Protein AF-0000000075759995 (afdb_homodimer)

InterPro domains:
  IPR000847 LysR, HTH, N-terminal domain [PF00126] (5-64)
  IPR000847 LysR, HTH, N-terminal domain [PR00039] (20-31)
  IPR000847 LysR, HTH, N-terminal domain [PR00039] (31-41)
  IPR000847 LysR, HTH, N-terminal domain [PR00039] (41-52)
  IPR000847 LysR, HTH, N-terminal domain [PS50931] (3-60)
  IPR005119 LysR, substrate-binding [PF03466] (89-301)
  IPR036388 Winged helix-like DNA-binding domain superfamily [G3DSA:1.10.10.10] (1-84)
  IPR036390 Winged helix DNA-binding domain superfamily [SSF46785] (3-112)
  IPR050950 HTH-type LysR transcriptional regulators [PTHR30419] (1-302)

Organism: Stutzerimonas stutzeri (strain A1501) (NCBI:txid379731)

Nearest PDB structures (foldseek):
  6g1d-assembly1_C  TM=5.517E-01  e=2.943E-21  Corynebacterium glutamicum
  6g4r-assembly1_B  TM=5.467E-01  e=1.042E-20  Corynebacterium glutamicum
  4x6g-assembly1_C  TM=5.565E-01  e=6.838E-21  Pseudomonas aeruginosa PAO1
  7d98-assembly1_Q  TM=5.438E-01  e=1.849E-18  Cupriavidus necator
  7dwn-assembly1_D  TM=5.499E-01  e=4.297E-18  Aliivibrio fischeri ES114

Secondary structure (DSSP, 8-state):
----HHHHHHHHHHHHHSSHHHHHHHTT--HHHHHHHHHHHHHHHTS--EE-SSSS-EE-HHHHHHHHHHHHHHHHHHHHHHHHHHHT-GGG-EEEEEE-TTHHHHHHHHHHHHHHHH-TTSEEEEEE--GGGHHHHHHTTS-SEEEEE-TTTTT-TTEEEEEPPPEEEEEEEETT-GGGS-SS--GGGGGGS-EEE----HHHHHHHHHTS-HHHHHHHHHH--EEEEES-HHHHHHHHTTSS-EEEEEGGGGHHHHHHTSEEE-TT-----EE-EEEEEETTPPPPHHHHHHHHHHHHHHHHHHHHHHHHHT-/----HHHHHHHHHHHHHSSHHHHHHHTT--HHHHHHHHHHHHHHHTS--EE-SSSS-EE-HHHHHHHHHHHHHHHHHHHHHHHHHHHT-GGG-EEEEEE-TTHHHHHHHHHHHHHHHH-TTSEEEEEE--GGGHHHHHHTTS-SEEEEE-TTTTT-TTEEEEEPPPEEEEEEEETT-GGGS-SS--GGGGGGS-EEE----HHHHHHHHHTS-HHHHHHHHHH--EEEEES-HHHHHHHHTTSS-EEEEEGGGGHHHHHHTSEEE-TT-----EE-EEEEEETTPPPPHHHHHHHHHHHHHHHHHHHHHHHHHT-

Sequence (630 aa):
MNIEFRHLRHALALVEHGNFARAAEALHLSQPALTRSLQALEAQVGEQLFDRSHREVTPTTMGELLLQHARQLLLHAQDLQRDLQLARGLEQGELRVGVGPFAGAALVAPVLAILNRAHPGVHLEVVLAPWQELPARLQRREIDLLVADLHEIEDDPSYTIQALGEHHTLPMCRAGHPLLEHPEPSLEMLLKYPLAGPNLPEDIREQLLKRLPRALQNTWREQWKLAITCDSSAIIKQLLQGCEALAILPWFMVEDELRRGDLQALRSLDPGLRGRFGIAHLRGRRLSLAAQCFIEVLLAHDTTVRQRQDAWLARMNIEFRHLRHALALVEHGNFARAAEALHLSQPALTRSLQALEAQVGEQLFDRSHREVTPTTMGELLLQHARQLLLHAQDLQRDLQLARGLEQGELRVGVGPFAGAALVAPVLAILNRAHPGVHLEVVLAPWQELPARLQRREIDLLVADLHEIEDDPSYTIQALGEHHTLPMCRAGHPLLEHPEPSLEMLLKYPLAGPNLPEDIREQLLKRLPRALQNTWREQWKLAITCDSSAIIKQLLQGCEALAILPWFMVEDELRRGDLQALRSLDPGLRGRFGIAHLRGRRLSLAAQCFIEVLLAHDTTVRQRQDAWLAR

Radius of gyration: 26.42 Å; Cα contacts (8 Å, |Δi|>4): 1065; chains: 2; bounding box: 61×75×58 Å

pLDDT: mean 83.6, std 10.65, range [37.03, 96.88]

Structure (mmCIF, N/CA/C/O backbone):
data_AF-0000000075759995-model_v1
#
loop_
_entity.id
_entity.type
_entity.pdbx_description
1 polymer 'Probable transcriptional regulator'
#
loop_
_atom_site.group_PDB
_atom_site.id
_atom_site.type_symbol
_atom_site.label_atom_id
_atom_site.label_alt_id
_atom_site.label_comp_id
_atom_site.label_asym_id
_atom_site.label_entity_id
_atom_site.label_seq_id
_atom_site.pdbx_PDB_ins_code
_atom_site.Cartn_x
_atom_site.Cartn_y
_atom_site.Cartn_z
_atom_site.occupancy
_atom_site.B_iso_or_equiv
_atom_site.auth_seq_id
_atom_site.auth_comp_id
_atom_site.auth_asym_id
_atom_site.auth_atom_id
_atom_site.pdbx_PDB_model_num
ATOM 1 N N . MET A 1 1 ? 18.594 41.969 5.219 1 37.5 1 MET A N 1
ATOM 2 C CA . MET A 1 1 ? 17.828 40.875 5.824 1 37.5 1 MET A CA 1
ATOM 3 C C . MET A 1 1 ? 18.609 39.562 5.742 1 37.5 1 MET A C 1
ATOM 5 O O . MET A 1 1 ? 18.953 39.125 4.652 1 37.5 1 MET A O 1
ATOM 9 N N . ASN A 1 2 ? 19.5 39.219 6.719 1 52.41 2 ASN A N 1
ATOM 10 C CA . ASN A 1 2 ? 20.359 38.031 6.699 1 52.41 2 ASN A CA 1
ATOM 11 C C . ASN A 1 2 ? 19.672 36.812 7.293 1 52.41 2 ASN A C 1
ATOM 13 O O . ASN A 1 2 ? 19.938 36.438 8.438 1 52.41 2 ASN A O 1
ATOM 17 N N . ILE A 1 3 ? 18.688 36.438 6.625 1 57.03 3 ILE A N 1
ATOM 18 C CA . ILE A 1 3 ? 17.953 35.281 7.09 1 57.03 3 ILE A CA 1
ATOM 19 C C . ILE A 1 3 ? 18.797 34.031 6.855 1 57.03 3 ILE A C 1
ATOM 21 O O . ILE A 1 3 ? 19.266 33.781 5.742 1 57.03 3 ILE A O 1
ATOM 25 N N . GLU A 1 4 ? 19.141 33.406 7.969 1 66.44 4 GLU A N 1
ATOM 26 C CA . GLU A 1 4 ? 19.891 32.156 7.887 1 66.44 4 GLU A CA 1
ATOM 27 C C . GLU A 1 4 ? 18.953 30.953 7.785 1 66.44 4 GLU A C 1
ATOM 29 O O . GLU A 1 4 ? 17.828 30.984 8.281 1 66.44 4 GLU A O 1
ATOM 34 N N . PHE A 1 5 ? 19.453 29.922 7.105 1 73.06 5 PHE A N 1
ATOM 35 C CA . PHE A 1 5 ? 18.672 28.703 6.941 1 73.06 5 PHE A CA 1
ATOM 36 C C . PHE A 1 5 ? 18.219 28.172 8.289 1 73.06 5 PHE A C 1
ATOM 38 O O . PHE A 1 5 ? 17.109 27.625 8.406 1 73.06 5 PHE A O 1
ATOM 45 N N . ARG A 1 6 ? 19.031 28.375 9.289 1 76.31 6 ARG A N 1
ATOM 46 C CA . ARG A 1 6 ? 18.703 27.875 10.617 1 76.31 6 ARG A CA 1
ATOM 47 C C . ARG A 1 6 ? 17.438 28.547 11.148 1 76.31 6 ARG A C 1
ATOM 49 O O . ARG A 1 6 ? 16.625 27.891 11.812 1 76.31 6 ARG A O 1
ATOM 56 N N . HIS A 1 7 ? 17.281 29.812 10.852 1 77.81 7 HIS A N 1
ATOM 57 C CA . HIS A 1 7 ? 16.094 30.516 11.297 1 77.81 7 HIS A CA 1
ATOM 58 C C . HIS A 1 7 ? 14.836 29.953 10.648 1 77.81 7 HIS A C 1
ATOM 60 O O . HIS A 1 7 ? 13.797 29.812 11.305 1 77.81 7 HIS A O 1
ATOM 66 N N . LEU A 1 8 ? 14.992 29.641 9.406 1 77.56 8 LEU A N 1
ATOM 67 C CA . LEU A 1 8 ? 13.867 29.094 8.664 1 77.56 8 LEU A CA 1
ATOM 68 C C . LEU A 1 8 ? 13.5 27.703 9.188 1 77.56 8 LEU A C 1
ATOM 70 O O . LEU A 1 8 ? 12.32 27.391 9.336 1 77.56 8 LEU A O 1
ATOM 74 N N . ARG A 1 9 ? 14.477 26.938 9.484 1 81.12 9 ARG A N 1
ATOM 75 C CA . ARG A 1 9 ? 14.25 25.625 10.078 1 81.12 9 ARG A CA 1
ATOM 76 C C . ARG A 1 9 ? 13.555 25.75 11.43 1 81.12 9 ARG A C 1
ATOM 78 O O . ARG A 1 9 ? 12.664 24.953 11.75 1 81.12 9 ARG A O 1
ATOM 85 N N . HIS A 1 10 ? 13.992 26.719 12.195 1 85.06 10 HIS A N 1
ATOM 86 C CA . HIS A 1 10 ? 13.414 26.969 13.516 1 85.06 10 HIS A CA 1
ATOM 87 C C . HIS A 1 10 ? 11.945 27.359 13.398 1 85.06 10 HIS A C 1
ATOM 89 O O . HIS A 1 10 ? 11.102 26.875 14.164 1 85.06 10 HIS A O 1
ATOM 95 N N . ALA A 1 11 ? 11.664 28.203 12.461 1 85.06 11 ALA A N 1
ATOM 96 C CA . ALA A 1 11 ? 10.297 28.656 12.234 1 85.06 11 ALA A CA 1
ATOM 97 C C . ALA A 1 11 ? 9.391 27.5 11.852 1 85.06 11 ALA A C 1
ATOM 99 O O . ALA A 1 11 ? 8.273 27.375 12.375 1 85.06 11 ALA A O 1
ATOM 100 N N . LEU A 1 12 ? 9.883 26.688 10.969 1 83.5 12 LEU A N 1
ATOM 101 C CA . LEU A 1 12 ? 9.094 25.547 10.523 1 83.5 12 LEU A CA 1
ATOM 102 C C . LEU A 1 12 ? 8.852 24.562 11.664 1 83.5 12 LEU A C 1
ATOM 104 O O . LEU A 1 12 ? 7.75 24.031 11.805 1 83.5 12 LEU A O 1
ATOM 108 N N . ALA A 1 13 ? 9.805 24.312 12.461 1 84.12 13 ALA A N 1
ATOM 109 C CA . ALA A 1 13 ? 9.68 23.422 13.609 1 84.12 13 ALA A CA 1
ATOM 110 C C . ALA A 1 13 ? 8.641 23.938 14.594 1 84.12 13 ALA A C 1
ATOM 112 O O . ALA A 1 13 ? 7.871 23.172 15.164 1 84.12 13 ALA A O 1
ATOM 113 N N . LEU A 1 14 ? 8.695 25.203 14.75 1 86.81 14 LEU A N 1
ATOM 114 C CA . LEU A 1 14 ? 7.754 25.797 15.688 1 86.81 14 LEU A CA 1
ATOM 115 C C . LEU A 1 14 ? 6.316 25.562 15.234 1 86.81 14 LEU A C 1
ATOM 117 O O . LEU A 1 14 ? 5.453 25.219 16.047 1 86.81 14 LEU A O 1
ATOM 121 N N . VAL A 1 15 ? 6.105 25.688 14.008 1 81.44 15 VAL A N 1
ATOM 122 C CA . VAL A 1 15 ? 4.75 25.516 13.492 1 81.44 15 VAL A CA 1
ATOM 123 C C . VAL A 1 15 ? 4.367 24.047 13.523 1 81.44 15 VAL A C 1
ATOM 125 O O . VAL A 1 15 ? 3.223 23.703 13.82 1 81.44 15 VAL A O 1
ATOM 128 N N . GLU A 1 16 ? 5.32 23.297 13.148 1 79.06 16 GLU A N 1
ATOM 129 C CA . GLU A 1 16 ? 5.094 21.859 13.133 1 79.06 16 GLU A CA 1
ATOM 130 C C . GLU A 1 16 ? 4.73 21.344 14.516 1 79.06 16 GLU A C 1
ATOM 132 O O . GLU A 1 16 ? 3.863 20.469 14.648 1 79.06 16 GLU A O 1
ATOM 137 N N . HIS A 1 17 ? 5.32 21.906 15.516 1 80.75 17 HIS A N 1
ATOM 138 C CA . HIS A 1 17 ? 5.156 21.375 16.859 1 80.75 17 HIS A CA 1
ATOM 139 C C . HIS A 1 17 ? 4.207 22.25 17.688 1 80.75 17 HIS A C 1
ATOM 141 O O . HIS A 1 17 ? 3.734 21.828 18.734 1 80.75 17 HIS A O 1
ATOM 147 N N . GLY A 1 18 ? 3.967 23.422 17.25 1 82 18 GLY A N 1
ATOM 148 C CA . GLY A 1 18 ? 2.973 24.328 17.812 1 82 18 GLY A CA 1
ATOM 149 C C . GLY A 1 18 ? 3.385 24.922 19.141 1 82 18 GLY A C 1
ATOM 150 O O . GLY A 1 18 ? 2.598 25.609 19.797 1 82 18 GLY A O 1
ATOM 151 N N . ASN A 1 19 ? 4.562 24.438 19.609 1 87.75 19 ASN A N 1
ATOM 152 C CA . ASN A 1 19 ? 5.059 24.859 20.922 1 87.75 19 ASN A CA 1
ATOM 153 C C . ASN A 1 19 ? 6.574 25.062 20.906 1 87.75 19 ASN A C 1
ATOM 155 O O . ASN A 1 19 ? 7.297 24.281 20.297 1 87.75 19 ASN A O 1
ATOM 159 N N . PHE A 1 20 ? 6.914 26.109 21.672 1 87.88 20 PHE A N 1
ATOM 160 C CA . PHE A 1 20 ? 8.328 26.453 21.672 1 87.88 20 PHE A CA 1
ATOM 161 C C . PHE A 1 20 ? 9.156 25.344 22.328 1 87.88 20 PHE A C 1
ATOM 163 O O . PHE A 1 20 ? 10.211 24.969 21.828 1 87.88 20 PHE A O 1
ATOM 170 N N . ALA A 1 21 ? 8.586 24.812 23.375 1 87.12 21 ALA A N 1
ATOM 171 C CA . ALA A 1 21 ? 9.352 23.797 24.078 1 87.12 21 ALA A CA 1
ATOM 172 C C . ALA A 1 21 ? 9.484 22.531 23.234 1 87.12 21 ALA A C 1
ATOM 174 O O . ALA A 1 21 ? 10.578 21.969 23.109 1 87.12 21 ALA A O 1
ATOM 175 N N . ARG A 1 22 ? 8.492 22.156 22.672 1 86.69 22 ARG A N 1
ATOM 176 C CA . ARG A 1 22 ? 8.484 20.953 21.844 1 86.69 22 ARG A CA 1
ATOM 177 C C . ARG A 1 22 ? 9.352 21.125 20.609 1 86.69 22 ARG A C 1
ATOM 179 O O . ARG A 1 22 ? 10.078 20.219 20.219 1 86.69 22 ARG A O 1
ATOM 186 N N . ALA A 1 23 ? 9.211 22.266 20.078 1 87.44 23 ALA A N 1
ATOM 187 C CA . ALA A 1 23 ? 10.008 22.578 18.891 1 87.44 23 ALA A CA 1
ATOM 188 C C . ALA A 1 23 ? 11.5 22.609 19.234 1 87.44 23 ALA A C 1
ATOM 190 O O . ALA A 1 23 ? 12.32 22.078 18.484 1 87.44 23 ALA A O 1
ATOM 191 N N . ALA A 1 24 ? 11.766 23.125 20.328 1 89.69 24 ALA A N 1
ATOM 192 C CA . ALA A 1 24 ? 13.164 23.203 20.75 1 89.69 24 ALA A CA 1
ATOM 193 C C . ALA A 1 24 ? 13.742 21.797 20.984 1 89.69 24 ALA A C 1
ATOM 195 O O . ALA A 1 24 ? 14.867 21.516 20.578 1 89.69 24 ALA A O 1
ATOM 196 N N . GLU A 1 25 ? 12.961 21.016 21.562 1 85.94 25 GLU A N 1
ATOM 197 C CA . GLU A 1 25 ? 13.383 19.641 21.812 1 85.94 25 GLU A CA 1
ATOM 198 C C . GLU A 1 25 ? 13.648 18.906 20.5 1 85.94 25 GLU A C 1
ATOM 200 O O . GLU A 1 25 ? 14.664 18.219 20.359 1 85.94 25 GLU A O 1
ATOM 205 N N . ALA A 1 26 ? 12.852 19.188 19.609 1 81 26 ALA A N 1
ATOM 206 C CA . ALA A 1 26 ? 12.977 18.516 18.312 1 81 26 ALA A CA 1
ATOM 207 C C . ALA A 1 26 ? 14.227 18.984 17.578 1 81 26 ALA A C 1
ATOM 209 O O . ALA A 1 26 ? 14.828 18.234 16.812 1 81 26 ALA A O 1
ATOM 210 N N . LEU A 1 27 ? 14.594 20.141 17.859 1 81.88 27 LEU A N 1
ATOM 211 C CA . LEU A 1 27 ? 15.734 20.75 17.172 1 81.88 27 LEU A CA 1
ATOM 212 C C . LEU A 1 27 ? 17 20.594 18 1 81.88 27 LEU A C 1
ATOM 214 O O . LEU A 1 27 ? 18.078 21.031 17.594 1 81.88 27 LEU A O 1
ATOM 218 N N . HIS A 1 28 ? 16.766 19.938 19.203 1 84 28 HIS A N 1
ATOM 219 C CA . HIS A 1 28 ? 17.875 19.781 20.125 1 84 28 HIS A CA 1
ATOM 220 C C . HIS A 1 28 ? 18.453 21.141 20.516 1 84 28 HIS A C 1
ATOM 222 O O . HIS A 1 28 ? 19.672 21.328 20.5 1 84 28 HIS A O 1
ATOM 228 N N . LEU A 1 29 ? 17.578 22.031 20.766 1 84.25 29 LEU A N 1
ATOM 229 C CA . LEU A 1 29 ? 17.922 23.359 21.25 1 84.25 29 LEU A CA 1
ATOM 230 C C . LEU A 1 29 ? 17.234 23.656 22.578 1 84.25 29 LEU A C 1
ATOM 232 O O . LEU A 1 29 ? 16.281 22.969 22.953 1 84.25 29 LEU A O 1
ATOM 236 N N . SER A 1 30 ? 17.859 24.562 23.344 1 88.38 30 SER A N 1
ATOM 237 C CA . SER A 1 30 ? 17.109 25.094 24.484 1 88.38 30 SER A CA 1
ATOM 238 C C . SER A 1 30 ? 15.984 26.031 24.031 1 88.38 30 SER A C 1
ATOM 240 O O . SER A 1 30 ? 16.062 26.609 22.953 1 88.38 30 SER A O 1
ATOM 242 N N . GLN A 1 31 ? 14.977 25.984 24.828 1 90.44 31 GLN A N 1
ATOM 243 C CA . GLN A 1 31 ? 13.836 26.828 24.484 1 90.44 31 GLN A CA 1
ATOM 244 C C . GLN A 1 31 ? 14.258 28.281 24.344 1 90.44 31 GLN A C 1
ATOM 246 O O . GLN A 1 31 ? 13.836 28.969 23.406 1 90.44 31 GLN A O 1
ATOM 251 N N . PRO A 1 32 ? 15.148 28.828 25.188 1 90.88 32 PRO A N 1
ATOM 252 C CA . PRO A 1 32 ? 15.57 30.219 25 1 90.88 32 PRO A CA 1
ATOM 253 C C . PRO A 1 32 ? 16.328 30.438 23.688 1 90.88 32 PRO A C 1
ATOM 255 O O . PRO A 1 32 ? 16.172 31.469 23.047 1 90.88 32 PRO A O 1
ATOM 258 N N . ALA A 1 33 ? 17.094 29.469 23.328 1 86 33 ALA A N 1
ATOM 259 C CA . ALA A 1 33 ? 17.844 29.562 22.078 1 86 33 ALA A CA 1
ATOM 260 C C . ALA A 1 33 ? 16.891 29.609 20.875 1 86 33 ALA A C 1
ATOM 262 O O . ALA A 1 33 ? 17.094 30.406 19.953 1 86 33 ALA A O 1
ATOM 263 N N . LEU A 1 34 ? 15.922 28.812 20.922 1 91.81 34 LEU A N 1
ATOM 264 C CA . LEU A 1 34 ? 14.93 28.828 19.844 1 91.81 34 LEU A CA 1
ATOM 265 C C . LEU A 1 34 ? 14.172 30.141 19.812 1 91.81 34 LEU A C 1
ATOM 267 O O . LEU A 1 34 ? 13.945 30.719 18.75 1 91.81 34 LEU A O 1
ATOM 271 N N . THR A 1 35 ? 13.766 30.594 20.969 1 90.38 35 THR A N 1
ATOM 272 C CA . THR A 1 35 ? 13.039 31.859 21.078 1 90.38 35 THR A CA 1
ATOM 273 C C . THR A 1 35 ? 13.859 33 20.516 1 90.38 35 THR A C 1
ATOM 275 O O . THR A 1 35 ? 13.359 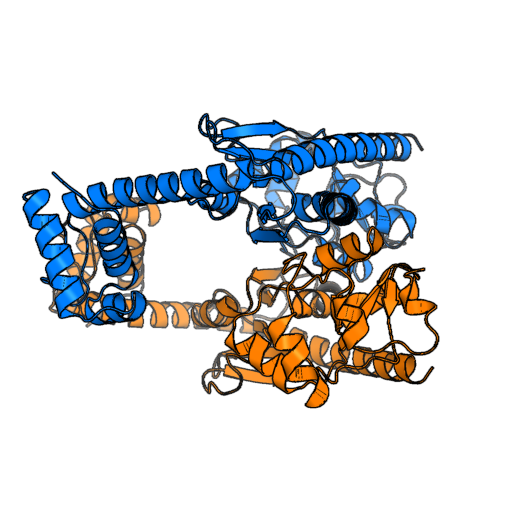33.812 19.734 1 90.38 35 THR A O 1
ATOM 278 N N . ARG A 1 36 ? 15.117 33.031 20.844 1 87.5 36 ARG A N 1
ATOM 279 C CA . ARG A 1 36 ? 16.016 34.094 20.359 1 87.5 36 ARG A CA 1
ATOM 280 C C . ARG A 1 36 ? 16.141 34.031 18.844 1 87.5 36 ARG A C 1
ATOM 282 O O . ARG A 1 36 ? 16.172 35.062 18.188 1 87.5 36 ARG A O 1
ATOM 289 N N . SER A 1 37 ? 16.297 32.844 18.406 1 86.06 37 SER A N 1
ATOM 290 C CA . SER A 1 37 ? 16.422 32.656 16.969 1 86.06 37 SER A CA 1
ATOM 291 C C . SER A 1 37 ? 15.203 33.188 16.234 1 86.06 37 SER A C 1
ATOM 293 O O . SER A 1 37 ? 15.336 33.875 15.219 1 86.06 37 SER A O 1
ATOM 295 N N . LEU A 1 38 ? 14.086 32.938 16.766 1 89.38 38 LEU A N 1
ATOM 296 C CA . LEU A 1 38 ? 12.844 33.344 16.109 1 89.38 38 LEU A CA 1
ATOM 297 C C . LEU A 1 38 ? 12.594 34.844 16.281 1 89.38 38 LEU A C 1
ATOM 299 O O . LEU A 1 38 ? 12.055 35.469 15.383 1 89.38 38 LEU A O 1
ATOM 303 N N . GLN A 1 39 ? 12.969 35.375 17.375 1 87.94 39 GLN A N 1
ATOM 304 C CA . GLN A 1 39 ? 12.906 36.812 17.578 1 87.94 39 GLN A CA 1
ATOM 305 C C . GLN A 1 39 ? 13.836 37.531 16.609 1 87.94 39 GLN A C 1
ATOM 307 O O . GLN A 1 39 ? 13.469 38.594 16.078 1 87.94 39 GLN A O 1
ATOM 312 N N . ALA A 1 40 ? 14.961 36.938 16.453 1 80.88 40 ALA A N 1
ATOM 313 C CA . ALA A 1 40 ? 15.891 37.5 15.477 1 80.88 40 ALA A CA 1
ATOM 314 C C . ALA A 1 40 ? 15.305 37.5 14.07 1 80.88 40 ALA A C 1
ATOM 316 O O . ALA A 1 40 ? 15.453 38.469 13.32 1 80.88 40 ALA A O 1
ATOM 317 N N . LEU A 1 41 ? 14.711 36.469 13.75 1 82.44 41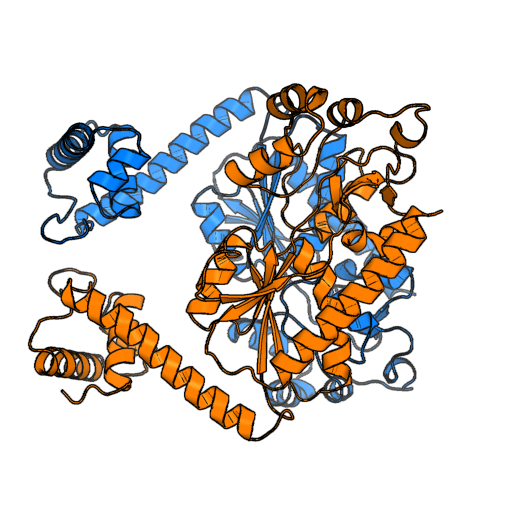 LEU A N 1
ATOM 318 C CA . LEU A 1 41 ? 14.055 36.344 12.453 1 82.44 41 LEU A CA 1
ATOM 319 C C . LEU A 1 41 ? 12.961 37.406 12.305 1 82.44 41 LEU A C 1
ATOM 321 O O . LEU A 1 41 ? 12.867 38.062 11.273 1 82.44 41 LEU A O 1
ATOM 325 N N . GLU A 1 42 ? 12.148 37.562 13.344 1 86.62 42 GLU A N 1
ATOM 326 C CA . GLU A 1 42 ? 11.078 38.562 13.328 1 86.62 42 GLU A CA 1
ATOM 327 C C . GLU A 1 42 ? 11.648 39.969 13.234 1 86.62 42 GLU A C 1
ATOM 329 O O . GLU A 1 42 ? 11.102 40.812 12.523 1 86.62 42 GLU A O 1
ATOM 334 N N . ALA A 1 43 ? 12.688 40.156 13.867 1 80 43 ALA A N 1
ATOM 335 C CA . ALA A 1 43 ? 13.359 41.469 13.836 1 80 43 ALA A CA 1
ATOM 336 C C . ALA A 1 43 ? 13.875 41.781 12.43 1 80 43 ALA A C 1
ATOM 338 O O . ALA A 1 43 ? 13.781 42.906 11.969 1 80 43 ALA A O 1
ATOM 339 N N . GLN A 1 44 ? 14.367 40.812 11.82 1 74.88 44 GLN A N 1
ATOM 340 C CA . GLN A 1 44 ? 14.883 41 10.469 1 74.88 44 GLN A CA 1
ATOM 341 C C . GLN A 1 44 ? 13.758 41.281 9.477 1 74.88 44 GLN A C 1
ATOM 343 O O . GLN A 1 44 ? 13.906 42.094 8.57 1 74.88 44 GLN A O 1
ATOM 348 N N . VAL A 1 45 ? 12.711 40.562 9.688 1 76 45 VAL A N 1
ATOM 349 C CA . VAL A 1 45 ? 11.562 40.719 8.805 1 76 45 VAL A CA 1
ATOM 350 C C . VAL A 1 45 ? 10.82 42.031 9.148 1 76 45 VAL A C 1
ATOM 352 O O . VAL A 1 45 ? 10.203 42.656 8.273 1 76 45 VAL A O 1
ATOM 355 N N . GLY A 1 46 ? 10.883 42.438 10.375 1 75.88 46 GLY A N 1
ATOM 356 C CA . GLY A 1 46 ? 10.258 43.656 10.844 1 75.88 46 GLY A CA 1
ATOM 357 C C . GLY A 1 46 ? 8.805 43.5 11.242 1 75.88 46 GLY A C 1
ATOM 358 O O . GLY A 1 46 ? 8.062 44.469 11.359 1 75.88 46 GLY A O 1
ATOM 359 N N . GLU A 1 47 ? 8.414 42.25 11.266 1 79.25 47 GLU A N 1
ATOM 360 C CA . GLU A 1 47 ? 7.043 41.906 11.633 1 79.25 47 GLU A CA 1
ATOM 361 C C . GLU A 1 47 ? 7.012 40.688 12.555 1 79.25 47 GLU A C 1
ATOM 363 O O . GLU A 1 47 ? 7.938 39.875 12.547 1 79.25 47 GLU A O 1
ATOM 368 N N . GLN A 1 48 ? 5.977 40.656 13.297 1 86.56 48 GLN A N 1
ATOM 369 C CA . GLN A 1 48 ? 5.73 39.438 14.047 1 86.56 48 GLN A CA 1
ATOM 370 C C . GLN A 1 48 ? 5.289 38.312 13.125 1 86.56 48 GLN A C 1
ATOM 372 O O . GLN A 1 48 ? 4.426 38.5 12.273 1 86.56 48 GLN A O 1
ATOM 377 N N . LEU A 1 49 ? 5.988 37.219 13.297 1 85.94 49 LEU A N 1
ATOM 378 C CA . LEU A 1 49 ? 5.723 36.094 12.398 1 85.94 49 LEU A CA 1
ATOM 379 C C . LEU A 1 49 ? 4.844 35.062 13.086 1 85.94 49 LEU A C 1
ATOM 381 O O . LEU A 1 49 ? 4.18 34.281 12.414 1 85.94 49 LEU A O 1
ATOM 385 N N . PHE A 1 50 ? 4.945 35.062 14.414 1 88.75 50 PHE A N 1
ATOM 386 C CA . PHE A 1 50 ? 4.211 34.062 15.164 1 88.75 50 PHE A CA 1
ATOM 387 C C . PHE A 1 50 ? 3.33 34.719 16.234 1 88.75 50 PHE A C 1
ATOM 389 O O . PHE A 1 50 ? 3.742 35.688 16.891 1 88.75 50 PHE A O 1
ATOM 396 N N . ASP A 1 51 ? 2.137 34.281 16.188 1 81.69 51 ASP A N 1
ATOM 397 C CA . ASP A 1 51 ? 1.2 34.688 17.234 1 81.69 51 ASP A CA 1
ATOM 398 C C . ASP A 1 51 ? 1.319 33.781 18.469 1 81.69 51 ASP A C 1
ATOM 400 O O . ASP A 1 51 ? 0.987 32.594 18.406 1 81.69 51 ASP A O 1
ATOM 404 N N . ARG A 1 52 ? 1.881 34.344 19.5 1 77 52 ARG A N 1
ATOM 405 C CA . ARG A 1 52 ? 2.18 33.625 20.719 1 77 52 ARG A CA 1
ATOM 406 C C . ARG A 1 52 ? 1.076 33.812 21.75 1 77 52 ARG A C 1
ATOM 408 O O . ARG A 1 52 ? 1.273 33.531 22.938 1 77 52 ARG A O 1
ATOM 415 N N . SER A 1 53 ? 0.068 34.438 21.266 1 69.75 53 SER A N 1
ATOM 416 C CA . SER A 1 53 ? -0.982 34.812 22.203 1 69.75 53 SER A CA 1
ATOM 417 C C . SER A 1 53 ? -1.837 33.625 22.609 1 69.75 53 SER A C 1
ATOM 419 O O . SER A 1 53 ? -2.609 33.688 23.562 1 69.75 53 SER A O 1
ATOM 421 N N . HIS A 1 54 ? -1.618 32.562 21.859 1 62.66 54 HIS A N 1
ATOM 422 C CA . HIS A 1 54 ? -2.436 31.391 22.109 1 62.66 54 HIS A CA 1
ATOM 423 C C . HIS A 1 54 ? -1.591 30.234 22.656 1 62.66 54 HIS A C 1
ATOM 425 O O . HIS A 1 54 ? -0.366 30.344 22.75 1 62.66 54 HIS A O 1
ATOM 431 N N . ARG A 1 55 ? -2.227 29.281 23.266 1 62.41 55 ARG A N 1
ATOM 432 C CA . ARG A 1 55 ? -1.545 28.109 23.797 1 62.41 55 ARG A CA 1
ATOM 433 C C . ARG A 1 55 ? -0.648 27.469 22.75 1 62.41 55 ARG A C 1
ATOM 435 O O . ARG A 1 55 ? 0.457 27.016 23.062 1 62.41 55 ARG A O 1
ATOM 442 N N . GLU A 1 56 ? -1.077 27.406 21.516 1 74.44 56 GLU A N 1
ATOM 443 C CA . GLU A 1 56 ? -0.22 26.938 20.438 1 74.44 56 GLU A CA 1
ATOM 444 C C . GLU A 1 56 ? 0.224 28.078 19.531 1 74.44 56 GLU A C 1
ATOM 446 O O . GLU A 1 56 ? -0.579 28.953 19.188 1 74.44 56 GLU A O 1
ATOM 451 N N . VAL A 1 57 ? 1.444 28.109 19.312 1 80.62 57 VAL A N 1
ATOM 452 C CA . VAL A 1 57 ? 2.043 29.141 18.453 1 80.62 57 VAL A CA 1
ATOM 453 C C . VAL A 1 57 ? 1.59 28.938 17.016 1 80.62 57 VAL A C 1
ATOM 455 O O . VAL A 1 57 ? 1.687 27.828 16.469 1 80.62 57 VAL A O 1
ATOM 458 N N . THR A 1 58 ? 0.932 29.922 16.5 1 82.12 58 THR A N 1
ATOM 459 C CA . THR A 1 58 ? 0.518 29.875 15.094 1 82.12 58 THR A CA 1
ATOM 460 C C . THR A 1 58 ? 1.19 31 14.305 1 82.12 58 THR A C 1
ATOM 462 O O . THR A 1 58 ? 1.51 32.062 14.852 1 82.12 58 THR A O 1
ATOM 465 N N . PRO A 1 59 ? 1.311 30.734 13.031 1 82.94 59 PRO A N 1
ATOM 466 C CA . PRO A 1 59 ? 1.924 31.781 12.211 1 82.94 59 PRO A CA 1
ATOM 467 C C . PRO A 1 59 ? 0.959 32.938 11.898 1 82.94 59 PRO A C 1
ATOM 469 O O . PRO A 1 59 ? -0.245 32.719 11.758 1 82.94 59 PRO A O 1
ATOM 472 N N . THR A 1 60 ? 1.437 34.188 11.883 1 78.75 60 THR A N 1
ATOM 473 C CA . THR A 1 60 ? 0.707 35.344 11.336 1 78.75 60 THR A CA 1
ATOM 474 C C . THR A 1 60 ? 0.605 35.219 9.82 1 78.75 60 THR A C 1
ATOM 476 O O . THR A 1 60 ? 1.096 34.281 9.219 1 78.75 60 THR A O 1
ATOM 479 N N . THR A 1 61 ? -0.077 36.188 9.18 1 72.81 61 THR A N 1
ATOM 480 C CA . THR A 1 61 ? -0.137 36.219 7.723 1 72.81 61 THR A CA 1
ATOM 481 C C . THR A 1 61 ? 1.266 36.281 7.125 1 72.81 61 THR A C 1
ATOM 483 O O . THR A 1 61 ? 1.571 35.562 6.172 1 72.81 61 THR A O 1
ATOM 486 N N . MET A 1 62 ? 1.968 37.156 7.73 1 74.25 62 MET A N 1
ATOM 487 C CA . MET A 1 62 ? 3.354 37.281 7.285 1 74.25 62 MET A CA 1
ATOM 488 C C . MET A 1 62 ? 4.129 36 7.621 1 74.25 62 MET A C 1
ATOM 490 O O . MET A 1 62 ? 5.008 35.594 6.859 1 74.25 62 MET A O 1
ATOM 494 N N . GLY A 1 63 ? 3.748 35.406 8.742 1 80 63 GLY A N 1
ATOM 495 C CA . GLY A 1 63 ? 4.359 34.125 9.117 1 80 63 GLY A CA 1
ATOM 496 C C . GLY A 1 63 ? 4.078 33.031 8.117 1 80 63 GLY A C 1
ATOM 497 O O . GLY A 1 63 ? 4.98 32.281 7.758 1 80 63 GLY A O 1
ATOM 498 N N . GLU A 1 64 ? 2.969 33 7.621 1 74.38 64 GLU A N 1
ATOM 499 C CA . GLU A 1 64 ? 2.586 31.984 6.637 1 74.38 64 GLU A CA 1
ATOM 500 C C . GLU A 1 64 ? 3.352 32.188 5.328 1 74.38 64 GLU A C 1
ATOM 502 O O . GLU A 1 64 ? 3.803 31.203 4.719 1 74.38 64 GLU A O 1
ATOM 507 N N . LEU A 1 65 ? 3.377 33.406 4.941 1 69.5 65 LEU A N 1
ATOM 508 C CA . LEU A 1 65 ? 4.133 33.719 3.73 1 69.5 65 LEU A CA 1
ATOM 509 C C . LEU A 1 65 ? 5.594 33.312 3.881 1 69.5 65 LEU A C 1
ATOM 511 O O . LEU A 1 65 ? 6.168 32.719 2.977 1 69.5 65 LEU A O 1
ATOM 515 N N . LEU A 1 66 ? 6.102 33.688 5 1 74.38 66 LEU A N 1
ATOM 516 C CA . LEU A 1 66 ? 7.488 33.312 5.258 1 74.38 66 LEU A CA 1
ATOM 517 C C . LEU A 1 66 ? 7.66 31.812 5.254 1 74.38 66 LEU A C 1
ATOM 519 O O . LEU A 1 66 ? 8.617 31.297 4.676 1 74.38 66 LEU A O 1
ATOM 523 N N . LEU A 1 67 ? 6.734 31.125 5.848 1 78.81 67 LEU A N 1
ATOM 524 C CA . LEU A 1 67 ? 6.828 29.672 5.957 1 78.81 67 LEU A CA 1
ATOM 525 C C . LEU A 1 67 ? 6.742 29.016 4.582 1 78.81 67 LEU A C 1
ATOM 527 O O . LEU A 1 67 ? 7.434 28.031 4.316 1 78.81 67 LEU A O 1
ATOM 531 N N . GLN A 1 68 ? 5.996 29.547 3.75 1 68.38 68 GLN A N 1
ATOM 532 C CA . GLN A 1 68 ? 5.914 29.062 2.379 1 68.38 68 GLN A CA 1
ATOM 533 C C . GLN A 1 68 ? 7.258 29.188 1.668 1 68.38 68 GLN A C 1
ATOM 535 O O . GLN A 1 68 ? 7.734 28.234 1.048 1 68.38 68 GLN A O 1
ATOM 540 N N . HIS A 1 69 ? 7.77 30.359 1.801 1 65.88 69 HIS A N 1
ATOM 541 C CA . HIS A 1 69 ? 9.062 30.594 1.173 1 65.88 69 HIS A CA 1
ATOM 542 C C . HIS A 1 69 ? 10.172 29.812 1.866 1 65.88 69 HIS A C 1
ATOM 544 O O . HIS A 1 69 ? 11.086 29.312 1.21 1 65.88 69 HIS A O 1
ATOM 550 N N . ALA A 1 70 ? 10.039 29.703 3.184 1 73.44 70 ALA A N 1
ATOM 551 C CA . ALA A 1 70 ? 11.023 28.953 3.953 1 73.44 70 ALA A CA 1
ATOM 552 C C . ALA A 1 70 ? 11.07 27.484 3.5 1 73.44 70 ALA A C 1
ATOM 554 O O . ALA A 1 70 ? 12.156 26.938 3.297 1 73.44 70 ALA A O 1
ATOM 555 N N . ARG A 1 71 ? 9.977 26.984 3.34 1 69.12 71 ARG A N 1
ATOM 556 C CA . ARG A 1 71 ? 9.898 25.609 2.875 1 69.12 71 ARG A CA 1
ATOM 557 C C . ARG A 1 71 ? 10.57 25.453 1.514 1 69.12 71 ARG A C 1
ATOM 559 O O . ARG A 1 71 ? 11.352 24.531 1.306 1 69.12 71 ARG A O 1
ATOM 566 N N . GLN A 1 72 ? 10.273 26.359 0.666 1 65.38 72 GLN A N 1
ATOM 567 C CA . GLN A 1 72 ? 10.844 26.312 -0.675 1 65.38 72 GLN A CA 1
ATOM 568 C C . GLN A 1 72 ? 12.359 26.469 -0.631 1 65.38 72 GLN A C 1
ATOM 570 O O . GLN A 1 72 ? 13.086 25.766 -1.33 1 65.38 72 GLN A O 1
ATOM 575 N N . LEU A 1 73 ? 12.781 27.375 0.161 1 62.12 73 LEU A N 1
ATOM 576 C CA . LEU A 1 73 ? 14.211 27.625 0.261 1 62.12 73 LEU A CA 1
ATOM 577 C C . LEU A 1 73 ? 14.945 26.422 0.845 1 62.12 73 LEU A C 1
ATOM 579 O O . LEU A 1 73 ? 16.016 26.062 0.365 1 62.12 73 LEU A O 1
ATOM 583 N N . LEU A 1 74 ? 14.375 25.906 1.797 1 68.44 74 LEU A N 1
ATOM 584 C CA . LEU A 1 74 ? 15.016 24.75 2.416 1 68.44 74 LEU A CA 1
ATOM 585 C C . LEU A 1 74 ? 15.023 23.562 1.465 1 68.44 74 LEU A C 1
ATOM 587 O O . LEU A 1 74 ? 15.992 22.797 1.427 1 68.44 74 LEU A O 1
ATOM 591 N N . LEU A 1 75 ? 14.031 23.547 0.719 1 64.81 75 LEU A N 1
ATOM 592 C CA . LEU A 1 75 ? 13.984 22.5 -0.292 1 64.81 75 LEU A CA 1
ATOM 593 C C . LEU A 1 75 ? 15.039 22.734 -1.367 1 64.81 75 LEU A C 1
ATOM 595 O O . LEU A 1 75 ? 15.688 21.781 -1.816 1 64.81 75 LEU A O 1
ATOM 599 N N . HIS A 1 76 ? 15.148 23.938 -1.694 1 60.72 76 HIS A N 1
ATOM 600 C CA . HIS A 1 76 ? 16.188 24.266 -2.666 1 60.72 76 HIS A CA 1
ATOM 601 C C . HIS A 1 76 ? 17.578 23.984 -2.104 1 60.72 76 HIS A C 1
ATOM 603 O O . HIS A 1 76 ? 18.453 23.531 -2.826 1 60.72 76 HIS A O 1
ATOM 609 N N . ALA A 1 77 ? 17.75 24.297 -0.864 1 61.25 77 ALA A N 1
ATOM 610 C CA . ALA A 1 77 ? 19.031 23.969 -0.216 1 61.25 77 ALA A CA 1
ATOM 611 C C . ALA A 1 77 ? 19.281 22.469 -0.229 1 61.25 77 ALA A C 1
ATOM 613 O O . ALA A 1 77 ? 20.406 22.031 -0.465 1 61.25 77 ALA A O 1
ATOM 614 N N . GLN A 1 78 ? 18.297 21.828 0.039 1 62.91 78 GLN A N 1
ATOM 615 C CA . GLN A 1 78 ? 18.391 20.359 -0.022 1 62.91 78 GLN A CA 1
ATOM 616 C C . GLN A 1 78 ? 18.75 19.891 -1.431 1 62.91 78 GLN A C 1
ATOM 618 O O . GLN A 1 78 ? 19.578 19 -1.601 1 62.91 78 GLN A O 1
ATOM 623 N N . ASP A 1 79 ? 18.156 20.516 -2.365 1 62 79 ASP A N 1
ATOM 624 C CA . ASP A 1 79 ? 18.438 20.188 -3.758 1 62 79 ASP A CA 1
ATOM 625 C C . ASP A 1 79 ? 19.906 20.453 -4.094 1 62 79 ASP A C 1
ATOM 627 O O . ASP A 1 79 ? 20.547 19.672 -4.797 1 62 79 ASP A O 1
ATOM 631 N N . LEU A 1 80 ? 20.281 21.531 -3.635 1 51.5 80 LEU A N 1
ATOM 632 C CA . LEU A 1 80 ? 21.672 21.875 -3.873 1 51.5 80 LEU A CA 1
ATOM 633 C C . LEU A 1 80 ? 22.609 20.812 -3.293 1 51.5 80 LEU A C 1
ATOM 635 O O . LEU A 1 80 ? 23.531 20.359 -3.969 1 51.5 80 LEU A O 1
ATOM 639 N N . GLN A 1 81 ? 22.375 20.5 -2.096 1 58 81 GLN A N 1
ATOM 640 C CA . GLN A 1 81 ? 23.188 19.469 -1.459 1 58 81 GLN A CA 1
ATOM 641 C C . GLN A 1 81 ? 23.125 18.156 -2.238 1 58 81 GLN A C 1
ATOM 643 O O . GLN A 1 81 ? 24.156 17.5 -2.443 1 58 81 GLN A O 1
ATOM 648 N N . ARG A 1 82 ? 21.953 17.812 -2.549 1 60 82 ARG A N 1
ATOM 649 C CA . ARG A 1 82 ? 21.75 16.609 -3.334 1 60 82 ARG A CA 1
ATOM 650 C C . ARG A 1 82 ? 22.5 16.672 -4.656 1 60 82 ARG A C 1
ATOM 652 O O . ARG A 1 82 ? 23.188 15.727 -5.047 1 60 82 ARG A O 1
ATOM 659 N N . ASP A 1 83 ? 22.391 17.75 -5.309 1 56.88 83 ASP A N 1
ATOM 660 C CA . ASP A 1 83 ? 23.062 17.922 -6.598 1 56.88 83 ASP A CA 1
ATOM 661 C C . ASP A 1 83 ? 24.578 17.844 -6.449 1 56.88 83 ASP A C 1
ATOM 663 O O . ASP A 1 83 ? 25.25 17.281 -7.312 1 56.88 83 ASP A O 1
ATOM 667 N N . LEU A 1 84 ? 25.031 18.344 -5.422 1 53.62 84 LEU A N 1
ATOM 668 C CA . LEU A 1 84 ? 26.469 18.281 -5.152 1 53.62 84 LEU A CA 1
ATOM 669 C C . LEU A 1 84 ? 26.891 16.828 -4.918 1 53.62 84 LEU A C 1
ATOM 671 O O . LEU A 1 84 ? 27.969 16.422 -5.379 1 53.62 84 LEU A O 1
ATOM 675 N N . GLN A 1 85 ? 26.078 16.125 -4.25 1 56.72 85 GLN A N 1
ATOM 676 C CA . GLN A 1 85 ? 26.359 14.719 -4.004 1 56.72 85 GLN A CA 1
ATOM 677 C C . GLN A 1 85 ? 26.297 13.906 -5.293 1 56.72 85 GLN A C 1
ATOM 679 O O . GLN A 1 85 ? 27.125 13.016 -5.516 1 56.72 85 GLN A O 1
ATOM 684 N N . LEU A 1 86 ? 25.312 14.219 -6.023 1 55.47 86 LEU A N 1
ATOM 685 C CA . LEU A 1 86 ? 25.141 13.547 -7.305 1 55.47 86 LEU A CA 1
ATOM 686 C C . LEU A 1 86 ? 26.375 13.766 -8.188 1 55.47 86 LEU A C 1
ATOM 688 O O . LEU A 1 86 ? 26.797 12.852 -8.906 1 55.47 86 LEU A O 1
ATOM 692 N N . ALA A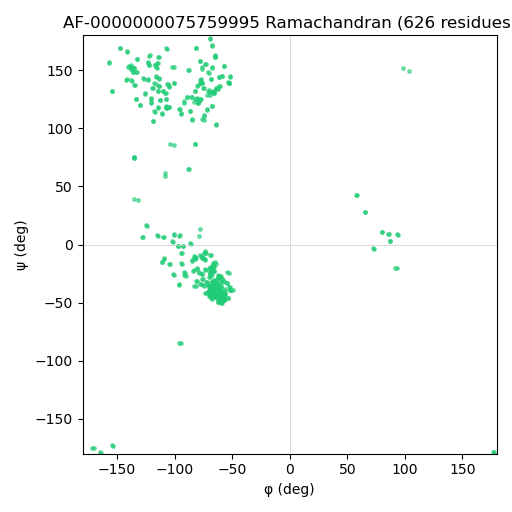 1 87 ? 26.797 14.922 -8.133 1 51.5 87 ALA A N 1
ATOM 693 C CA . ALA A 1 87 ? 27.969 15.258 -8.922 1 51.5 87 ALA A CA 1
ATOM 694 C C . ALA A 1 87 ? 29.172 14.398 -8.516 1 51.5 87 ALA A C 1
ATOM 696 O O . ALA A 1 87 ? 30.062 14.133 -9.328 1 51.5 87 ALA A O 1
ATOM 697 N N . ARG A 1 88 ? 29.125 14 -7.301 1 49.84 88 ARG A N 1
ATOM 698 C CA . ARG A 1 88 ? 30.234 13.18 -6.832 1 49.84 88 ARG A CA 1
ATOM 699 C C . ARG A 1 88 ? 30.094 11.742 -7.309 1 49.84 88 ARG A C 1
ATOM 701 O O . ARG A 1 88 ? 31.016 10.938 -7.18 1 49.84 88 ARG A O 1
ATOM 708 N N . GLY A 1 89 ? 29.141 11.328 -8.18 1 49.38 89 GLY A N 1
ATOM 709 C CA . GLY A 1 89 ? 28.969 10.039 -8.828 1 49.38 89 GLY A CA 1
ATOM 710 C C . GLY A 1 89 ? 27.875 9.195 -8.219 1 49.38 89 GLY A C 1
ATOM 711 O O . GLY A 1 89 ? 27.453 9.445 -7.09 1 49.38 89 GLY A O 1
ATOM 712 N N . LEU A 1 90 ? 27.188 8.312 -9.062 1 51.59 90 LEU A N 1
ATOM 713 C CA . LEU A 1 90 ? 26.078 7.387 -8.875 1 51.59 90 LEU A CA 1
ATOM 714 C C . LEU A 1 90 ? 26.359 6.438 -7.711 1 51.59 90 LEU A C 1
ATOM 716 O O . LEU A 1 90 ? 25.422 5.898 -7.109 1 51.59 90 LEU A O 1
ATOM 720 N N . GLU A 1 91 ? 27.641 6.16 -7.312 1 53.44 91 GLU A N 1
ATOM 721 C CA . GLU A 1 91 ? 27.969 5.004 -6.48 1 53.44 91 GLU A CA 1
ATOM 722 C C . GLU A 1 91 ? 27.375 5.148 -5.078 1 53.44 91 GLU A C 1
ATOM 724 O O . GLU A 1 91 ? 27.109 4.152 -4.406 1 53.44 91 GLU A O 1
ATOM 729 N N . GLN A 1 92 ? 27.062 6.344 -4.621 1 57.97 92 GLN A N 1
ATOM 730 C CA . GLN A 1 92 ? 26.609 6.395 -3.234 1 57.97 92 GLN A CA 1
ATOM 731 C C . GLN A 1 92 ? 25.328 7.211 -3.098 1 57.97 92 GLN A C 1
ATOM 733 O O . GLN A 1 92 ? 24.969 7.613 -1.992 1 57.97 92 GLN A O 1
ATOM 738 N N . GLY A 1 93 ? 24.5 6.992 -4.148 1 75.88 93 GLY A N 1
ATOM 739 C CA . GLY A 1 93 ? 23.375 7.914 -4.082 1 75.88 93 GLY A CA 1
ATOM 740 C C . GLY A 1 93 ? 22.078 7.246 -3.662 1 75.88 93 GLY A C 1
ATOM 741 O O . GLY A 1 93 ? 22.062 6.07 -3.301 1 75.88 93 GLY A O 1
ATOM 742 N N . GLU A 1 94 ? 21.094 8.125 -3.361 1 85.19 94 GLU A N 1
ATOM 743 C CA . GLU A 1 94 ? 19.75 7.715 -2.959 1 85.19 94 GLU A CA 1
ATOM 744 C C . GLU A 1 94 ? 18.703 8.133 -3.992 1 85.19 94 GLU A C 1
ATOM 746 O O . GLU A 1 94 ? 18.797 9.219 -4.57 1 85.19 94 GLU A O 1
ATOM 751 N N . LEU A 1 95 ? 17.906 7.207 -4.316 1 90.81 95 LEU A N 1
ATOM 752 C CA . LEU A 1 95 ? 16.766 7.492 -5.18 1 90.81 95 LEU A CA 1
ATOM 753 C C . LEU A 1 95 ? 15.453 7.156 -4.48 1 90.81 95 LEU A C 1
ATOM 755 O O . LEU A 1 95 ? 15.25 6.027 -4.035 1 90.81 95 LEU A O 1
ATOM 759 N N . ARG A 1 96 ? 14.641 8.117 -4.379 1 94 96 ARG A N 1
ATOM 760 C CA . ARG A 1 96 ? 13.328 7.938 -3.77 1 94 96 ARG A CA 1
ATOM 761 C C . ARG A 1 96 ? 12.227 7.973 -4.824 1 94 96 ARG A C 1
ATOM 763 O O . ARG A 1 96 ? 11.969 9.016 -5.426 1 94 96 ARG A O 1
ATOM 770 N N . VAL A 1 97 ? 11.5 6.828 -4.949 1 94.69 97 VAL A N 1
ATOM 771 C CA . VAL A 1 97 ? 10.469 6.711 -5.973 1 94.69 97 VAL A CA 1
ATOM 772 C C . VAL A 1 97 ? 9.102 6.578 -5.312 1 94.69 97 VAL A C 1
ATOM 774 O O . VAL A 1 97 ? 8.859 5.641 -4.551 1 94.69 97 VAL A O 1
ATOM 777 N N . GLY A 1 98 ? 8.258 7.539 -5.57 1 93.94 98 GLY A N 1
ATOM 778 C CA . GLY A 1 98 ? 6.863 7.422 -5.164 1 93.94 98 GLY A CA 1
ATOM 779 C C . GLY A 1 98 ? 6.027 6.609 -6.133 1 93.94 98 GLY A C 1
ATOM 780 O O . GLY A 1 98 ? 6.062 6.844 -7.34 1 93.94 98 GLY A O 1
ATOM 781 N N . VAL A 1 99 ? 5.262 5.664 -5.52 1 91.5 99 VAL A N 1
ATOM 782 C CA . VAL A 1 99 ? 4.52 4.742 -6.375 1 91.5 99 VAL A CA 1
ATOM 783 C C . VAL A 1 99 ? 3.09 4.598 -5.855 1 91.5 99 VAL A C 1
ATOM 785 O O . VAL A 1 99 ? 2.869 4.5 -4.645 1 91.5 99 VAL A O 1
ATOM 788 N N . GLY A 1 100 ? 2.199 4.605 -6.781 1 84.81 100 GLY A N 1
ATOM 789 C CA . GLY A 1 100 ? 0.84 4.242 -6.414 1 84.81 100 GLY A CA 1
ATOM 790 C C . GLY A 1 100 ? 0.65 2.75 -6.23 1 84.81 100 GLY A C 1
ATOM 791 O O . GLY A 1 100 ? 1.339 1.948 -6.863 1 84.81 100 GLY A O 1
ATOM 792 N N . PRO A 1 101 ? -0.295 2.369 -5.402 1 76.88 101 PRO A N 1
ATOM 793 C CA . PRO A 1 101 ? -0.439 0.957 -5.039 1 76.88 101 PRO A CA 1
ATOM 794 C C . PRO A 1 101 ? -1.028 0.113 -6.168 1 76.88 101 PRO A C 1
ATOM 796 O O . PRO A 1 101 ? -0.997 -1.118 -6.102 1 76.88 101 PRO A O 1
ATOM 799 N N . PHE A 1 102 ? -1.541 0.65 -7.156 1 78.56 102 PHE A N 1
ATOM 800 C CA . PHE A 1 102 ? -2.18 -0.1 -8.234 1 78.56 102 PHE A CA 1
ATOM 801 C C . PHE A 1 102 ? -1.208 -0.326 -9.383 1 78.56 102 PHE A C 1
ATOM 803 O O . PHE A 1 102 ? -0.294 -1.148 -9.281 1 78.56 102 PHE A O 1
ATOM 810 N N . ALA A 1 103 ? -1.008 0.598 -10.367 1 71.44 103 ALA A N 1
ATOM 811 C CA . ALA A 1 103 ? -0.206 0.382 -11.57 1 71.44 103 ALA A CA 1
ATOM 812 C C . ALA A 1 103 ? 1.279 0.577 -11.281 1 71.44 103 ALA A C 1
ATOM 814 O O . ALA A 1 103 ? 2.117 -0.188 -11.758 1 71.44 103 ALA A O 1
ATOM 815 N N . GLY A 1 104 ? 1.538 1.447 -10.477 1 76.62 104 GLY A N 1
ATOM 816 C CA . GLY A 1 104 ? 2.928 1.771 -10.195 1 76.62 104 GLY A CA 1
ATOM 817 C C . GLY A 1 104 ? 3.686 0.635 -9.539 1 76.62 104 GLY A C 1
ATOM 818 O O . GLY A 1 104 ? 4.812 0.325 -9.93 1 76.62 104 GLY A O 1
ATOM 819 N N . ALA A 1 105 ? 3.055 -0.019 -8.664 1 76.5 105 ALA A N 1
ATOM 820 C CA . ALA A 1 105 ? 3.703 -1.1 -7.93 1 76.5 105 ALA A CA 1
ATOM 821 C C . ALA A 1 105 ? 4.07 -2.254 -8.859 1 76.5 105 ALA A C 1
ATOM 823 O O . ALA A 1 105 ? 5.145 -2.85 -8.727 1 76.5 105 ALA A O 1
ATOM 824 N N . ALA A 1 106 ? 3.285 -2.523 -9.812 1 78.38 106 ALA A N 1
ATOM 825 C CA . ALA A 1 106 ? 3.5 -3.637 -10.734 1 78.38 106 ALA A CA 1
ATOM 826 C C . ALA A 1 106 ? 4.594 -3.309 -11.742 1 78.38 106 ALA A C 1
ATOM 828 O O . ALA A 1 106 ? 5.305 -4.203 -12.211 1 78.38 106 ALA A O 1
ATOM 829 N N . LEU A 1 107 ? 4.785 -2.08 -11.984 1 84.5 107 LEU A N 1
ATOM 830 C CA . LEU A 1 107 ? 5.711 -1.692 -13.047 1 84.5 107 LEU A CA 1
ATOM 831 C C . LEU A 1 107 ? 7.113 -1.479 -12.492 1 84.5 107 LEU A C 1
ATOM 833 O O . LEU A 1 107 ? 8.102 -1.69 -13.195 1 84.5 107 LEU A O 1
ATOM 837 N N . VAL A 1 108 ? 7.223 -1.145 -11.242 1 91.62 108 VAL A N 1
ATOM 838 C CA . VAL A 1 108 ? 8.5 -0.614 -10.773 1 91.62 108 VAL A CA 1
ATOM 839 C C . VAL A 1 108 ? 9.375 -1.752 -10.258 1 91.62 108 VAL A C 1
ATOM 841 O O . VAL A 1 108 ? 10.609 -1.648 -10.258 1 91.62 108 VAL A O 1
ATOM 844 N N . ALA A 1 109 ? 8.844 -2.826 -9.852 1 91 109 ALA A N 1
ATOM 845 C CA . ALA A 1 109 ? 9.602 -3.867 -9.164 1 91 109 ALA A CA 1
ATOM 846 C C . ALA A 1 109 ? 10.719 -4.41 -10.047 1 91 109 ALA A C 1
ATOM 848 O O . ALA A 1 109 ? 11.883 -4.43 -9.641 1 91 109 ALA A O 1
ATOM 849 N N . PRO A 1 110 ? 10.438 -4.773 -11.289 1 90.75 110 PRO A N 1
ATOM 850 C CA . PRO A 1 110 ? 11.516 -5.254 -12.148 1 90.75 110 PRO A CA 1
ATOM 851 C C . PRO A 1 110 ? 12.586 -4.191 -12.414 1 90.75 110 PRO A C 1
ATOM 853 O O . PRO A 1 110 ? 13.766 -4.52 -12.555 1 90.75 110 PRO A O 1
ATOM 856 N N . VAL A 1 111 ? 12.117 -3.012 -12.477 1 93.56 111 VAL A N 1
ATOM 857 C CA . VAL A 1 111 ? 13.016 -1.896 -12.742 1 93.56 111 VAL A CA 1
ATOM 858 C C . VAL A 1 111 ? 13.984 -1.72 -11.57 1 93.56 111 VAL A C 1
ATOM 860 O O . VAL A 1 111 ? 15.18 -1.518 -11.773 1 93.56 111 VAL A O 1
ATOM 863 N N . LEU A 1 112 ? 13.469 -1.809 -10.375 1 93.94 112 LEU A N 1
ATOM 864 C CA . LEU A 1 112 ? 14.281 -1.697 -9.164 1 93.94 112 LEU A CA 1
ATOM 865 C C . LEU A 1 112 ? 15.312 -2.814 -9.102 1 93.94 112 LEU A C 1
ATOM 867 O O . LEU A 1 112 ? 16.453 -2.588 -8.68 1 93.94 112 LEU A O 1
ATOM 871 N N . ALA A 1 113 ? 14.961 -3.988 -9.484 1 92.81 113 ALA A N 1
ATOM 872 C CA . ALA A 1 113 ? 15.883 -5.121 -9.508 1 92.81 113 ALA A CA 1
ATOM 873 C C . ALA A 1 113 ? 17.047 -4.859 -10.461 1 92.81 113 ALA A C 1
ATOM 875 O O . ALA A 1 113 ? 18.203 -5.105 -10.109 1 92.81 113 ALA A O 1
ATOM 876 N N . ILE A 1 114 ? 16.688 -4.379 -11.609 1 91.69 114 ILE A N 1
ATOM 877 C CA . ILE A 1 114 ? 17.703 -4.09 -12.617 1 91.69 114 ILE A CA 1
ATOM 878 C C . ILE A 1 114 ? 18.672 -3.027 -12.102 1 91.69 114 ILE A C 1
ATOM 880 O O . ILE A 1 114 ? 19.891 -3.17 -12.227 1 91.69 114 ILE A O 1
ATOM 884 N N . LEU A 1 115 ? 18.125 -2.016 -11.508 1 90.81 115 LEU A N 1
ATOM 885 C CA . LEU A 1 115 ? 18.953 -0.937 -10.984 1 90.81 115 LEU A CA 1
ATOM 886 C C . LEU A 1 115 ? 19.844 -1.438 -9.852 1 90.81 115 LEU A C 1
ATOM 888 O O . LEU A 1 115 ? 21.016 -1.053 -9.758 1 90.81 115 LEU A O 1
ATOM 892 N N . ASN A 1 116 ? 19.25 -2.217 -8.992 1 90.88 116 ASN A N 1
ATOM 893 C CA . ASN A 1 116 ? 20.016 -2.76 -7.879 1 90.88 116 ASN A CA 1
ATOM 894 C C . ASN A 1 116 ? 21.188 -3.617 -8.375 1 90.88 116 ASN A C 1
ATOM 896 O O . ASN A 1 116 ? 22.266 -3.588 -7.793 1 90.88 116 ASN A O 1
ATOM 900 N N . ARG A 1 117 ? 20.969 -4.387 -9.391 1 87.75 117 ARG A N 1
ATOM 901 C CA . ARG A 1 117 ? 22.031 -5.215 -9.977 1 87.75 117 ARG A CA 1
ATOM 902 C C . ARG A 1 117 ? 23.141 -4.352 -10.57 1 87.75 117 ARG A C 1
ATOM 904 O O . ARG A 1 117 ? 24.312 -4.652 -10.406 1 87.75 117 ARG A O 1
ATOM 911 N N . ALA A 1 118 ? 22.672 -3.371 -11.273 1 82.88 118 ALA A N 1
ATOM 912 C CA . ALA A 1 118 ? 23.609 -2.52 -12 1 82.88 118 ALA A CA 1
ATOM 913 C C . ALA A 1 118 ? 24.359 -1.578 -11.047 1 82.88 118 ALA A C 1
ATOM 915 O O . ALA A 1 118 ? 25.516 -1.246 -11.273 1 82.88 118 ALA A O 1
ATOM 916 N N . HIS A 1 119 ? 23.625 -1.154 -10.047 1 83.81 119 HIS A N 1
ATOM 917 C CA . HIS A 1 119 ? 24.172 -0.188 -9.102 1 83.81 119 HIS A CA 1
ATOM 918 C C . HIS A 1 119 ? 23.859 -0.583 -7.664 1 83.81 119 HIS A C 1
ATOM 920 O O . HIS A 1 119 ? 23.109 0.116 -6.973 1 83.81 119 HIS A O 1
ATOM 926 N N . PRO A 1 120 ? 24.516 -1.548 -7.148 1 80.75 120 PRO A N 1
ATOM 927 C CA . PRO A 1 120 ? 24.203 -2.072 -5.816 1 80.75 120 PRO A CA 1
ATOM 928 C C . PRO A 1 120 ? 24.484 -1.065 -4.703 1 80.75 120 PRO A C 1
ATOM 930 O O . PRO A 1 120 ? 24 -1.218 -3.584 1 80.75 120 PRO A O 1
ATOM 933 N N . GLY A 1 121 ? 25.266 -0.05 -5.008 1 77.75 121 GLY A N 1
ATOM 934 C CA . GLY A 1 121 ? 25.609 0.949 -4.008 1 77.75 121 GLY A CA 1
ATOM 935 C C . GLY A 1 121 ? 24.547 2.021 -3.85 1 77.75 121 GLY A C 1
ATOM 936 O O . GLY A 1 121 ? 24.578 2.797 -2.891 1 77.75 121 GLY A O 1
ATOM 937 N N . VAL A 1 122 ? 23.594 2.061 -4.711 1 83.5 122 VAL A N 1
ATOM 938 C CA . VAL A 1 122 ? 22.531 3.059 -4.664 1 83.5 122 VAL A CA 1
ATOM 939 C C . VAL A 1 122 ? 21.422 2.578 -3.736 1 83.5 122 VAL A C 1
ATOM 941 O O . VAL A 1 122 ? 20.969 1.435 -3.834 1 83.5 122 VAL A O 1
ATOM 944 N N . HIS A 1 123 ? 21.094 3.443 -2.809 1 89.56 123 HIS A N 1
ATOM 945 C CA . HIS A 1 123 ? 19.938 3.148 -1.974 1 89.56 123 HIS A CA 1
ATOM 946 C C . HIS A 1 123 ? 18.641 3.492 -2.693 1 89.56 123 HIS A C 1
ATOM 948 O O . HIS A 1 123 ? 18.438 4.637 -3.102 1 89.56 123 HIS A O 1
ATOM 954 N N . LEU A 1 124 ? 17.828 2.508 -2.838 1 92.25 124 LEU A N 1
ATOM 955 C CA . LEU A 1 124 ? 16.531 2.682 -3.492 1 92.25 124 LEU A CA 1
ATOM 956 C C . LEU A 1 124 ? 15.398 2.684 -2.471 1 92.25 124 LEU A C 1
ATOM 958 O O . LEU A 1 124 ? 15.18 1.685 -1.781 1 92.25 124 LEU A O 1
ATOM 962 N N . GLU A 1 125 ? 14.711 3.768 -2.414 1 92.69 125 GLU A N 1
ATOM 963 C CA . GLU A 1 125 ? 13.562 3.879 -1.525 1 92.69 125 GLU A CA 1
ATOM 964 C C . GLU A 1 125 ? 12.258 4 -2.316 1 92.69 125 GLU A C 1
ATOM 966 O O . GLU A 1 125 ? 12.117 4.898 -3.146 1 92.69 125 GLU A O 1
ATOM 971 N N . VAL A 1 126 ? 11.375 3.088 -2.006 1 92.44 126 VAL A N 1
ATOM 972 C CA . VAL A 1 126 ? 10.062 3.111 -2.639 1 92.44 126 VAL A CA 1
ATOM 973 C C . VAL A 1 126 ? 9.016 3.566 -1.628 1 92.44 126 VAL A C 1
ATOM 975 O O . VAL A 1 126 ? 8.844 2.945 -0.576 1 92.44 126 VAL A O 1
ATOM 978 N N . VAL A 1 127 ? 8.336 4.559 -2.004 1 88.81 127 VAL A N 1
ATOM 979 C CA . VAL A 1 127 ? 7.301 5.109 -1.135 1 88.81 127 VAL A CA 1
ATOM 980 C C . VAL A 1 127 ? 5.926 4.828 -1.731 1 88.81 127 VAL A C 1
ATOM 982 O O . VAL A 1 127 ? 5.543 5.43 -2.738 1 88.81 127 VAL A O 1
ATOM 985 N N . LEU A 1 128 ? 5.234 3.998 -1.022 1 86.06 128 LEU A N 1
ATOM 986 C CA . LEU A 1 128 ? 3.875 3.684 -1.446 1 86.06 128 LEU A CA 1
ATOM 987 C C . LEU A 1 128 ? 2.875 4.66 -0.838 1 86.06 128 LEU A C 1
ATOM 989 O O . LEU A 1 128 ? 2.867 4.871 0.377 1 86.06 128 LEU A O 1
ATOM 993 N N . ALA A 1 129 ? 2.068 5.258 -1.718 1 83.38 129 ALA A N 1
ATOM 994 C CA . ALA A 1 129 ? 1.053 6.203 -1.259 1 83.38 129 ALA A CA 1
ATOM 995 C C . ALA A 1 129 ? -0.081 6.324 -2.273 1 83.38 129 ALA A C 1
ATOM 997 O O . ALA A 1 129 ? 0.081 5.965 -3.441 1 83.38 129 ALA A O 1
ATOM 998 N N . PRO A 1 130 ? -1.232 6.762 -1.726 1 79.31 130 PRO A N 1
ATOM 999 C CA . PRO A 1 130 ? -2.264 7.094 -2.711 1 79.31 130 PRO A CA 1
ATOM 1000 C C . PRO A 1 130 ? -1.768 8.055 -3.785 1 79.31 130 PRO A C 1
ATOM 1002 O O . PRO A 1 130 ? -1.019 8.992 -3.482 1 79.31 130 PRO A O 1
ATOM 1005 N N . TRP A 1 131 ? -2.17 7.785 -4.965 1 80.38 131 TRP A N 1
ATOM 1006 C CA . TRP A 1 131 ? -1.633 8.531 -6.098 1 80.38 131 TRP A CA 1
ATOM 1007 C C . TRP A 1 131 ? -1.909 10.023 -5.949 1 80.38 131 TRP A C 1
ATOM 1009 O O . TRP A 1 131 ? -1.123 10.852 -6.41 1 80.38 131 TRP A O 1
ATOM 1019 N N . GLN A 1 132 ? -2.967 10.406 -5.305 1 81.06 132 GLN A N 1
ATOM 1020 C CA . GLN A 1 132 ? -3.357 11.797 -5.141 1 81.06 132 GLN A CA 1
ATOM 1021 C C . GLN A 1 132 ? -2.391 12.539 -4.223 1 81.06 132 GLN A C 1
ATOM 1023 O O . GLN A 1 132 ? -2.311 13.766 -4.254 1 81.06 132 GLN A O 1
ATOM 1028 N N . GLU A 1 133 ? -1.693 11.812 -3.467 1 84.56 133 GLU A N 1
ATOM 1029 C CA . GLU A 1 133 ? -0.788 12.414 -2.494 1 84.56 133 GLU A CA 1
ATOM 1030 C C . GLU A 1 133 ? 0.624 12.547 -3.061 1 84.56 133 GLU A C 1
ATOM 1032 O O . GLU A 1 133 ? 1.454 13.273 -2.512 1 84.56 133 GLU A O 1
ATOM 1037 N N . LEU A 1 134 ? 0.92 11.875 -4.086 1 89.62 134 LEU A N 1
ATOM 1038 C CA . LEU A 1 134 ? 2.287 11.734 -4.582 1 89.62 134 LEU A CA 1
ATOM 1039 C C . LEU A 1 134 ? 2.795 13.062 -5.141 1 89.62 134 LEU A C 1
ATOM 1041 O O . LEU A 1 134 ? 3.949 13.43 -4.922 1 89.62 134 LEU A O 1
ATOM 1045 N N . PRO A 1 135 ? 1.953 13.852 -5.844 1 89.75 135 PRO A N 1
ATOM 1046 C CA . PRO A 1 135 ? 2.439 15.141 -6.34 1 89.75 135 PRO A CA 1
ATOM 1047 C C . PRO A 1 135 ? 2.877 16.078 -5.215 1 89.75 135 PRO A C 1
ATOM 1049 O O . PRO A 1 135 ? 3.916 16.734 -5.324 1 89.75 135 PRO A O 1
ATOM 1052 N N . ALA A 1 136 ? 2.1 16.109 -4.195 1 85.94 136 ALA A N 1
ATOM 1053 C CA . ALA A 1 136 ? 2.467 16.938 -3.047 1 85.94 136 ALA A CA 1
ATOM 1054 C C . ALA A 1 136 ? 3.777 16.469 -2.426 1 85.94 136 ALA A C 1
ATOM 1056 O O . ALA A 1 136 ? 4.602 17.281 -2.004 1 85.94 136 ALA A O 1
ATOM 1057 N N . ARG A 1 137 ? 3.99 15.195 -2.367 1 88.5 137 ARG A N 1
ATOM 1058 C CA . ARG A 1 137 ? 5.23 14.641 -1.837 1 88.5 137 ARG A CA 1
ATOM 1059 C C . ARG A 1 137 ? 6.418 15.008 -2.717 1 88.5 137 ARG A C 1
ATOM 1061 O O . ARG A 1 137 ? 7.523 15.227 -2.217 1 88.5 137 ARG A O 1
ATOM 1068 N N . LEU A 1 138 ? 6.211 15 -3.973 1 90 138 LEU A N 1
ATOM 1069 C CA . LEU A 1 138 ? 7.238 15.422 -4.914 1 90 138 LEU A CA 1
ATOM 1070 C C . LEU A 1 138 ? 7.613 16.891 -4.691 1 90 138 LEU A C 1
ATOM 1072 O O . LEU A 1 138 ? 8.797 17.234 -4.664 1 90 138 LEU A O 1
ATOM 1076 N N . GLN A 1 139 ? 6.629 17.688 -4.477 1 84.81 139 GLN A N 1
ATOM 1077 C CA . GLN A 1 139 ? 6.848 19.125 -4.25 1 84.81 139 GLN A CA 1
ATOM 1078 C C . GLN A 1 139 ? 7.613 19.359 -2.953 1 84.81 139 GLN A C 1
ATOM 1080 O O . GLN A 1 139 ? 8.438 20.281 -2.873 1 84.81 139 GLN A O 1
ATOM 1085 N N . ARG A 1 140 ? 7.379 18.562 -2.037 1 81.44 140 ARG A N 1
ATOM 1086 C CA . ARG A 1 140 ? 8.031 18.672 -0.739 1 81.44 140 ARG A CA 1
ATOM 1087 C C . ARG A 1 140 ? 9.383 17.969 -0.74 1 81.44 140 ARG A C 1
ATOM 1089 O O . ARG A 1 140 ? 10.055 17.906 0.291 1 81.44 140 ARG A O 1
ATOM 1096 N N . ARG A 1 141 ? 9.75 17.406 -1.853 1 84.88 141 ARG A N 1
ATOM 1097 C CA . ARG A 1 141 ? 11.031 16.734 -2.066 1 84.88 141 ARG A CA 1
ATOM 1098 C C . ARG A 1 141 ? 11.156 15.492 -1.191 1 84.88 141 ARG A C 1
ATOM 1100 O O . ARG A 1 141 ? 12.258 15.125 -0.784 1 84.88 141 ARG A O 1
ATOM 1107 N N . GLU A 1 142 ? 10.031 14.938 -0.897 1 86.75 142 GLU A N 1
ATOM 1108 C CA . GLU A 1 142 ? 10.031 13.672 -0.164 1 86.75 142 GLU A CA 1
ATOM 1109 C C . GLU A 1 142 ? 10.328 12.5 -1.089 1 86.75 142 GLU A C 1
ATOM 1111 O O . GLU A 1 142 ? 10.711 11.422 -0.628 1 86.75 142 GLU A O 1
ATOM 1116 N N . ILE A 1 143 ? 10.039 12.719 -2.289 1 92.12 143 ILE A N 1
ATOM 1117 C CA . ILE A 1 143 ? 10.383 11.766 -3.342 1 92.12 143 ILE A CA 1
ATOM 1118 C C . ILE A 1 143 ? 11.031 12.508 -4.508 1 92.12 143 ILE A C 1
ATOM 1120 O O . ILE A 1 143 ? 10.883 13.727 -4.641 1 92.12 143 ILE A O 1
ATOM 1124 N N . ASP A 1 144 ? 11.758 11.719 -5.305 1 91.62 144 ASP A N 1
ATOM 1125 C CA . ASP A 1 144 ? 12.469 12.305 -6.441 1 91.62 144 ASP A CA 1
ATOM 1126 C C . ASP A 1 144 ? 11.656 12.164 -7.723 1 91.62 144 ASP A C 1
ATOM 1128 O O . ASP A 1 144 ? 11.758 13 -8.625 1 91.62 144 ASP A O 1
ATOM 1132 N N . LEU A 1 145 ? 10.93 11.023 -7.766 1 93.94 145 LEU A N 1
ATOM 1133 C CA . LEU A 1 145 ? 10.078 10.664 -8.891 1 93.94 145 LEU A CA 1
ATOM 1134 C C . LEU A 1 145 ? 8.781 10.031 -8.414 1 93.94 145 LEU A C 1
ATOM 1136 O O . LEU A 1 145 ? 8.734 9.438 -7.332 1 93.94 145 LEU A O 1
ATOM 1140 N N . LEU A 1 146 ? 7.828 10.211 -9.258 1 93.75 146 LEU A N 1
ATOM 1141 C CA . LEU A 1 146 ? 6.633 9.43 -8.977 1 93.75 146 LEU A CA 1
ATOM 1142 C C . LEU A 1 146 ? 6.219 8.617 -10.203 1 93.75 146 LEU A C 1
ATOM 1144 O O . LEU A 1 146 ? 6.438 9.047 -11.336 1 93.75 146 LEU A O 1
ATOM 1148 N N . VAL A 1 147 ? 5.766 7.441 -9.953 1 92.75 147 VAL A N 1
ATOM 1149 C CA . VAL A 1 147 ? 5.176 6.559 -10.953 1 92.75 147 VAL A CA 1
ATOM 1150 C C . VAL A 1 147 ? 3.723 6.258 -10.586 1 92.75 147 VAL A C 1
ATOM 1152 O O . VAL A 1 147 ? 3.457 5.488 -9.664 1 92.75 147 VAL A O 1
ATOM 1155 N N . ALA A 1 148 ? 2.838 6.863 -11.312 1 87.38 148 ALA A N 1
ATOM 1156 C CA . ALA A 1 148 ? 1.425 6.727 -10.969 1 87.38 148 ALA A CA 1
ATOM 1157 C C . ALA A 1 148 ? 0.533 7.18 -12.125 1 87.38 148 ALA A C 1
ATOM 1159 O O . ALA A 1 148 ? 1.009 7.375 -13.242 1 87.38 148 ALA A O 1
ATOM 1160 N N . ASP A 1 149 ? -0.74 7.094 -11.82 1 80.94 149 ASP A N 1
ATOM 1161 C CA . ASP A 1 149 ? -1.708 7.715 -12.727 1 80.94 149 ASP A CA 1
ATOM 1162 C C . ASP A 1 149 ? -1.472 9.219 -12.828 1 80.94 149 ASP A C 1
ATOM 1164 O O . ASP A 1 149 ? -1.204 9.883 -11.828 1 80.94 149 ASP A O 1
ATOM 1168 N N . LEU A 1 150 ? -1.521 9.805 -14.023 1 80.69 150 LEU A N 1
ATOM 1169 C CA . LEU A 1 150 ? -1.083 11.172 -14.281 1 80.69 150 LEU A CA 1
ATOM 1170 C C . LEU A 1 150 ? -2.277 12.117 -14.391 1 80.69 150 LEU A C 1
ATOM 1172 O O . LEU A 1 150 ? -2.111 13.305 -14.664 1 80.69 150 LEU A O 1
ATOM 1176 N N . HIS A 1 151 ? -3.426 11.617 -14.195 1 74.38 151 HIS A N 1
ATOM 1177 C CA . HIS A 1 151 ? -4.633 12.398 -14.43 1 74.38 151 HIS A CA 1
ATOM 1178 C C . HIS A 1 151 ? -4.582 13.734 -13.695 1 74.38 151 HIS A C 1
ATOM 1180 O O . HIS A 1 151 ? -5.012 14.766 -14.227 1 74.38 151 HIS A O 1
ATOM 1186 N N . GLU A 1 152 ? -4.031 13.734 -12.539 1 73.62 152 GLU A N 1
ATOM 1187 C CA . GLU A 1 152 ? -4.082 14.93 -11.711 1 73.62 152 GLU A CA 1
ATOM 1188 C C . GLU A 1 152 ? -3.021 15.945 -12.133 1 73.62 152 GLU A C 1
ATOM 1190 O O . GLU A 1 152 ? -3.156 17.141 -11.875 1 73.62 152 GLU A O 1
ATOM 1195 N N . ILE A 1 153 ? -2.002 15.453 -12.828 1 78.62 153 ILE A N 1
ATOM 1196 C CA . ILE A 1 153 ? -0.888 16.375 -12.992 1 78.62 153 ILE A CA 1
ATOM 1197 C C . ILE A 1 153 ? -0.525 16.484 -14.477 1 78.62 153 ILE A C 1
ATOM 1199 O O . ILE A 1 153 ? 0.408 17.203 -14.836 1 78.62 153 ILE A O 1
ATOM 1203 N N . GLU A 1 154 ? -1.237 15.93 -15.289 1 80.12 154 GLU A N 1
ATOM 1204 C CA . GLU A 1 154 ? -0.861 15.859 -16.703 1 80.12 154 GLU A CA 1
ATOM 1205 C C . GLU A 1 154 ? -0.77 17.25 -17.312 1 80.12 154 GLU A C 1
ATOM 1207 O O . GLU A 1 154 ? 0.074 17.5 -18.188 1 80.12 154 GLU A O 1
ATOM 1212 N N . ASP A 1 155 ? -1.504 18.156 -16.781 1 82.81 155 ASP A N 1
ATOM 1213 C CA . ASP A 1 155 ? -1.523 19.484 -17.375 1 82.81 155 ASP A CA 1
ATOM 1214 C C . ASP A 1 155 ? -0.812 20.5 -16.469 1 82.81 155 ASP A C 1
ATOM 1216 O O . ASP A 1 155 ? -0.838 21.703 -16.75 1 82.81 155 ASP A O 1
ATOM 1220 N N . ASP A 1 156 ? -0.254 20.078 -15.516 1 88.56 156 ASP A N 1
ATOM 1221 C CA . ASP A 1 156 ? 0.444 20.953 -14.594 1 88.56 156 ASP A CA 1
ATOM 1222 C C . ASP A 1 156 ? 1.881 21.203 -15.047 1 88.56 156 ASP A C 1
ATOM 1224 O O . ASP A 1 156 ? 2.695 20.281 -15.078 1 88.56 156 ASP A O 1
ATOM 1228 N N . PRO A 1 157 ? 2.227 22.406 -15.398 1 89.19 157 PRO A N 1
ATOM 1229 C CA . PRO A 1 157 ? 3.545 22.719 -15.953 1 89.19 157 PRO A CA 1
ATOM 1230 C C . PRO A 1 157 ? 4.668 22.578 -14.938 1 89.19 157 PRO A C 1
ATOM 1232 O O . PRO A 1 157 ? 5.848 22.625 -15.297 1 89.19 157 PRO A O 1
ATOM 1235 N N . SER A 1 158 ? 4.328 22.391 -13.766 1 90.75 158 SER A N 1
ATOM 1236 C CA . SER A 1 158 ? 5.336 22.266 -12.719 1 90.75 158 SER A CA 1
ATOM 1237 C C . SER A 1 158 ? 6.043 20.922 -12.789 1 90.75 158 SER A C 1
ATOM 1239 O O . SER A 1 158 ? 7.074 20.719 -12.141 1 90.75 158 SER A O 1
ATOM 1241 N N . TYR A 1 159 ? 5.523 20.109 -13.648 1 93.19 159 TYR A N 1
ATOM 1242 C CA . TYR A 1 159 ? 6.055 18.75 -13.719 1 93.19 159 TYR A CA 1
ATOM 1243 C C . TYR A 1 159 ? 6.551 18.422 -15.125 1 93.19 159 TYR A C 1
ATOM 1245 O O . TYR A 1 159 ? 5.984 18.906 -16.109 1 93.19 159 TYR A O 1
ATOM 1253 N N . THR A 1 160 ? 7.637 17.703 -15.234 1 93.25 160 THR A N 1
ATOM 1254 C CA . THR A 1 160 ? 8.023 17 -16.453 1 93.25 160 THR A CA 1
ATOM 1255 C C . THR A 1 160 ? 7.492 15.578 -16.453 1 93.25 160 THR A C 1
ATOM 1257 O O . THR A 1 160 ? 7.766 14.812 -15.523 1 93.25 160 THR A O 1
ATOM 1260 N N . ILE A 1 161 ? 6.77 15.336 -17.422 1 93.31 161 ILE A N 1
ATOM 1261 C CA . ILE A 1 161 ? 6.039 14.07 -17.438 1 93.31 161 ILE A CA 1
ATOM 1262 C C . ILE A 1 161 ? 6.465 13.242 -18.641 1 93.31 161 ILE A C 1
ATOM 1264 O O . ILE A 1 161 ? 6.641 13.773 -19.734 1 93.31 161 ILE A O 1
ATOM 1268 N N . GLN A 1 162 ? 6.695 12.031 -18.406 1 91.75 162 GLN A N 1
ATOM 1269 C CA . GLN A 1 162 ? 6.824 11.023 -19.453 1 91.75 162 GLN A CA 1
ATOM 1270 C C . GLN A 1 162 ? 5.73 9.969 -19.344 1 91.75 162 GLN A C 1
ATOM 1272 O O . GLN A 1 162 ? 5.707 9.195 -18.375 1 91.75 162 GLN A O 1
ATOM 1277 N N . ALA A 1 163 ? 4.922 9.969 -20.312 1 89.5 163 ALA A N 1
ATOM 1278 C CA . ALA A 1 163 ? 3.803 9.031 -20.328 1 89.5 163 ALA A CA 1
ATOM 1279 C C . ALA A 1 163 ? 4.266 7.625 -20.688 1 89.5 163 ALA A C 1
ATOM 1281 O O . ALA A 1 163 ? 5.141 7.453 -21.547 1 89.5 163 ALA A O 1
ATOM 1282 N N . LEU A 1 164 ? 3.715 6.68 -20 1 89.56 164 LEU A N 1
ATOM 1283 C CA . LEU A 1 164 ? 3.889 5.289 -20.406 1 89.56 164 LEU A CA 1
ATOM 1284 C C . LEU A 1 164 ? 2.91 4.926 -21.516 1 89.56 164 LEU A C 1
ATOM 1286 O O . LEU A 1 164 ? 2.055 5.73 -21.891 1 89.56 164 LEU A O 1
ATOM 1290 N N . GLY A 1 165 ? 3.119 3.771 -22.109 1 84.38 165 GLY A N 1
ATOM 1291 C CA . GLY A 1 165 ? 2.246 3.33 -23.188 1 84.38 165 GLY A CA 1
ATOM 1292 C C . GLY A 1 165 ? 0.839 3.008 -22.734 1 84.38 165 GLY A C 1
ATOM 1293 O O . GLY A 1 165 ? 0.523 3.15 -21.547 1 84.38 165 GLY A O 1
ATOM 1294 N N . GLU A 1 166 ? -0.014 2.777 -23.703 1 82.31 166 GLU A N 1
ATOM 1295 C CA . GLU A 1 166 ? -1.396 2.408 -23.406 1 82.31 166 GLU A CA 1
ATOM 1296 C C . GLU A 1 166 ? -1.5 0.945 -22.984 1 82.31 166 GLU A C 1
ATOM 1298 O O . GLU A 1 166 ? -1.021 0.055 -23.703 1 82.31 166 GLU A O 1
ATOM 1303 N N . HIS A 1 167 ? -2.074 0.807 -21.844 1 84.38 167 HIS A N 1
ATOM 1304 C CA . HIS A 1 167 ? -2.26 -0.552 -21.344 1 84.38 167 HIS A CA 1
ATOM 1305 C C . HIS A 1 167 ? -3.732 -0.945 -21.359 1 84.38 167 HIS A C 1
ATOM 1307 O O . HIS A 1 167 ? -4.582 -0.19 -20.875 1 84.38 167 HIS A O 1
ATOM 1313 N N . HIS A 1 168 ? -3.961 -2.072 -21.875 1 85.31 168 HIS A N 1
ATOM 1314 C CA . HIS A 1 168 ? -5.324 -2.59 -21.953 1 85.31 168 HIS A CA 1
ATOM 1315 C C . HIS A 1 168 ? -5.812 -3.068 -20.594 1 85.31 168 HIS A C 1
ATOM 1317 O O . HIS A 1 168 ? -5.066 -3.721 -19.859 1 85.31 168 HIS A O 1
ATOM 1323 N N . THR A 1 169 ? -7.012 -2.643 -20.375 1 88.69 169 THR A N 1
ATOM 1324 C CA . THR A 1 169 ? -7.664 -3.148 -19.172 1 88.69 169 THR A CA 1
ATOM 1325 C C . THR A 1 169 ? -8.734 -4.18 -19.531 1 88.69 169 THR A C 1
ATOM 1327 O O . THR A 1 169 ? -9.438 -4.027 -20.516 1 88.69 169 THR A O 1
ATOM 1330 N N . LEU A 1 170 ? -8.781 -5.227 -18.766 1 91.75 170 LEU A N 1
ATOM 1331 C CA . LEU A 1 170 ? -9.719 -6.316 -19 1 91.75 170 LEU A CA 1
ATOM 1332 C C . LEU A 1 170 ? -10.336 -6.809 -17.703 1 91.75 170 LEU A C 1
ATOM 1334 O O . LEU A 1 170 ? -9.719 -6.719 -16.641 1 91.75 170 LEU A O 1
ATOM 1338 N N . PRO A 1 171 ? -11.562 -7.309 -17.828 1 94.25 171 PRO A N 1
ATOM 1339 C CA . PRO A 1 171 ? -12.086 -8.008 -16.656 1 94.25 171 PRO A CA 1
ATOM 1340 C C . PRO A 1 171 ? -11.312 -9.281 -16.328 1 94.25 171 PRO A C 1
ATOM 1342 O O . PRO A 1 171 ? -11.031 -10.086 -17.219 1 94.25 171 PRO A O 1
ATOM 1345 N N . MET A 1 172 ? -10.938 -9.398 -15.062 1 96.5 172 MET A N 1
ATOM 1346 C CA . MET A 1 172 ? -10.188 -10.547 -14.562 1 96.5 172 MET A CA 1
ATOM 1347 C C . MET A 1 172 ? -11.016 -11.352 -13.578 1 96.5 172 MET A C 1
ATOM 1349 O O . MET A 1 172 ? -11.789 -10.789 -12.797 1 96.5 172 MET A O 1
ATOM 1353 N N . CYS A 1 173 ? -10.852 -12.633 -13.648 1 96.88 173 CYS A N 1
ATOM 1354 C CA . CYS A 1 173 ? -11.555 -13.539 -12.742 1 96.88 173 CYS A CA 1
ATOM 1355 C C . CYS A 1 173 ? -10.711 -14.766 -12.445 1 96.88 173 CYS A C 1
ATOM 1357 O O . CYS A 1 173 ? -9.617 -14.93 -13 1 96.88 173 CYS A O 1
ATOM 1359 N N . ARG A 1 174 ? -11.164 -15.516 -11.469 1 96.56 174 ARG A N 1
ATOM 1360 C CA . ARG A 1 174 ? -10.477 -16.766 -11.172 1 96.56 174 ARG A CA 1
ATOM 1361 C C . ARG A 1 174 ? -10.586 -17.75 -12.336 1 96.56 174 ARG A C 1
ATOM 1363 O O . ARG A 1 174 ? -11.508 -17.641 -13.148 1 96.56 174 ARG A O 1
ATOM 1370 N N . ALA A 1 175 ? -9.68 -18.734 -12.297 1 94.75 175 ALA A N 1
ATOM 1371 C CA . ALA A 1 175 ? -9.82 -19.859 -13.219 1 94.75 175 ALA A CA 1
ATOM 1372 C C . ALA A 1 175 ? -11.117 -20.625 -12.969 1 94.75 175 ALA A C 1
ATOM 1374 O O . ALA A 1 175 ? -11.516 -20.812 -11.812 1 94.75 175 ALA A O 1
ATOM 1375 N N . GLY A 1 176 ? -11.828 -20.922 -14 1 93.44 176 GLY A N 1
ATOM 1376 C CA . GLY A 1 176 ? -13.055 -21.703 -13.867 1 93.44 176 GLY A CA 1
ATOM 1377 C C . GLY A 1 176 ? -14.273 -20.844 -13.578 1 93.44 176 GLY A C 1
ATOM 1378 O O . GLY A 1 176 ? -15.344 -21.375 -13.281 1 93.44 176 GLY A O 1
ATOM 1379 N N . HIS A 1 177 ? -14.125 -19.578 -13.547 1 95.19 177 HIS A N 1
ATOM 1380 C CA . HIS A 1 177 ? -15.258 -18.688 -13.336 1 95.19 177 HIS A CA 1
ATOM 1381 C C . HIS A 1 177 ? -16.391 -18.984 -14.312 1 95.19 177 HIS A C 1
ATOM 1383 O O . HIS A 1 177 ? -16.156 -19.25 -15.492 1 95.19 177 HIS A O 1
ATOM 1389 N N . PRO A 1 178 ? -17.625 -18.859 -13.898 1 93.88 178 PRO A N 1
ATOM 1390 C CA . PRO A 1 178 ? -18.781 -19.203 -14.734 1 93.88 178 PRO A CA 1
ATOM 1391 C C . PRO A 1 178 ? -18.844 -18.375 -16.016 1 93.88 178 PRO A C 1
ATOM 1393 O O . PRO A 1 178 ? -19.281 -18.891 -17.062 1 93.88 178 PRO A O 1
ATOM 1396 N N . LEU A 1 179 ? -18.406 -17.219 -16 1 94.88 179 LEU A N 1
ATOM 1397 C CA . LEU A 1 179 ? -18.516 -16.328 -17.156 1 94.88 179 LEU A CA 1
ATOM 1398 C C . LEU A 1 179 ? -17.578 -16.781 -18.266 1 94.88 179 LEU A C 1
ATOM 1400 O O . LEU A 1 179 ? -17.75 -16.406 -19.438 1 94.88 179 LEU A O 1
ATOM 1404 N N . LEU A 1 180 ? -16.578 -17.516 -17.906 1 93.75 180 LEU A N 1
ATOM 1405 C CA . LEU A 1 180 ? -15.633 -18 -18.906 1 93.75 180 LEU A CA 1
ATOM 1406 C C . LEU A 1 180 ? -16.297 -19.047 -19.812 1 93.75 180 LEU A C 1
ATOM 1408 O O . LEU A 1 180 ? -15.859 -19.234 -20.953 1 93.75 180 LEU A O 1
ATOM 1412 N N . GLU A 1 181 ? -17.266 -19.672 -19.328 1 91.88 181 GLU A N 1
ATOM 1413 C CA . GLU A 1 181 ? -17.953 -20.734 -20.062 1 91.88 181 GLU A CA 1
ATOM 1414 C C . GLU A 1 181 ? -19.172 -20.188 -20.797 1 91.88 181 GLU A C 1
ATOM 1416 O O . GLU A 1 181 ? -19.812 -20.906 -21.578 1 91.88 181 GLU A O 1
ATOM 1421 N N . HIS A 1 182 ? -19.469 -19 -20.562 1 90.75 182 HIS A N 1
ATOM 1422 C CA . HIS A 1 182 ? -20.609 -18.406 -21.25 1 90.75 182 HIS A CA 1
ATOM 1423 C C . HIS A 1 182 ? -20.312 -18.188 -22.734 1 90.75 182 HIS A C 1
ATOM 1425 O O . HIS A 1 182 ? -19.25 -17.688 -23.094 1 90.75 182 HIS A O 1
ATOM 1431 N N . PRO A 1 183 ? -21.109 -18.547 -23.594 1 87.88 183 PRO A N 1
ATOM 1432 C CA . PRO A 1 183 ? -20.859 -18.469 -25.031 1 87.88 183 PRO A CA 1
ATOM 1433 C C . PRO A 1 183 ? -20.703 -17.047 -25.531 1 87.88 183 PRO A C 1
ATOM 1435 O O . PRO A 1 183 ? -19.875 -16.781 -26.406 1 87.88 183 PRO A O 1
ATOM 1438 N N . GLU A 1 184 ? -21.516 -16.062 -24.984 1 89 184 GLU A N 1
ATOM 1439 C CA . GLU A 1 184 ? -21.453 -14.664 -25.375 1 89 184 GLU A CA 1
ATOM 1440 C C . GLU A 1 184 ? -21.484 -13.742 -24.172 1 89 184 GLU A C 1
ATOM 1442 O O . GLU A 1 184 ? -22.484 -13.062 -23.922 1 89 184 GLU A O 1
ATOM 1447 N N . PRO A 1 185 ? -20.375 -13.703 -23.516 1 89.06 185 PRO A N 1
ATOM 1448 C CA . PRO A 1 185 ? -20.375 -12.805 -22.344 1 89.06 185 PRO A CA 1
ATOM 1449 C C . PRO A 1 185 ? -20.453 -11.336 -22.734 1 89.06 185 PRO A C 1
ATOM 1451 O O . PRO A 1 185 ? -20.016 -10.953 -23.828 1 89.06 185 PRO A O 1
ATOM 1454 N N . SER A 1 186 ? -21.188 -10.539 -21.953 1 88.56 186 SER A N 1
ATOM 1455 C CA . SER A 1 186 ? -21.312 -9.102 -22.172 1 88.56 186 SER A CA 1
ATOM 1456 C C . SER A 1 186 ? -20.844 -8.32 -20.953 1 88.56 186 SER A C 1
ATOM 1458 O O . SER A 1 186 ? -20.766 -8.867 -19.844 1 88.56 186 SER A O 1
ATOM 1460 N N . LEU A 1 187 ? -20.594 -7.094 -21.125 1 87.19 187 LEU A N 1
ATOM 1461 C CA . LEU A 1 187 ? -20.156 -6.227 -20.047 1 87.19 187 LEU A CA 1
ATOM 1462 C C . LEU A 1 187 ? -21.25 -6.102 -18.984 1 87.19 187 LEU A C 1
ATOM 1464 O O . LEU A 1 187 ? -20.938 -5.973 -17.797 1 87.19 187 LEU A O 1
ATOM 1468 N N . GLU A 1 188 ? -22.469 -6.203 -19.422 1 87.38 188 GLU A N 1
ATOM 1469 C CA . GLU A 1 188 ? -23.594 -6.117 -18.5 1 87.38 188 GLU A CA 1
ATOM 1470 C C . GLU A 1 188 ? -23.609 -7.309 -17.531 1 87.38 188 GLU A C 1
ATOM 1472 O O . GLU A 1 188 ? -24.016 -7.172 -16.375 1 87.38 188 GLU A O 1
ATOM 1477 N N . MET A 1 189 ? -23.172 -8.414 -18.031 1 89.81 189 MET A N 1
ATOM 1478 C CA . MET A 1 189 ? -23.172 -9.633 -17.234 1 89.81 189 MET A CA 1
ATOM 1479 C C . MET A 1 189 ? -22.172 -9.523 -16.078 1 89.81 189 MET A C 1
ATOM 1481 O O . MET A 1 189 ? -22.328 -10.211 -15.062 1 89.81 189 MET A O 1
ATOM 1485 N N . LEU A 1 190 ? -21.156 -8.656 -16.203 1 90.75 190 LEU A N 1
ATOM 1486 C CA . LEU A 1 190 ? -20.188 -8.461 -15.133 1 90.75 190 LEU A CA 1
ATOM 1487 C C . LEU A 1 190 ? -20.859 -7.941 -13.875 1 90.75 190 LEU A C 1
ATOM 1489 O O . LEU A 1 190 ? -20.422 -8.234 -12.758 1 90.75 190 LEU A O 1
ATOM 1493 N N . LEU A 1 191 ? -21.984 -7.238 -14.078 1 89.06 191 LEU A N 1
ATOM 1494 C CA . LEU A 1 191 ? -22.656 -6.57 -12.969 1 89.06 191 LEU A CA 1
ATOM 1495 C C . LEU A 1 191 ? -23.453 -7.566 -12.141 1 89.06 191 LEU A C 1
ATOM 1497 O O . LEU A 1 191 ? -23.891 -7.25 -11.031 1 89.06 191 LEU A O 1
ATOM 1501 N N . LYS A 1 192 ? -23.547 -8.758 -12.656 1 89.44 192 LYS A N 1
ATOM 1502 C CA . LYS A 1 192 ? -24.266 -9.805 -11.93 1 89.44 192 LYS A CA 1
ATOM 1503 C C . LYS A 1 192 ? -23.375 -10.453 -10.875 1 89.44 192 LYS A C 1
ATOM 1505 O O . LYS A 1 192 ? -23.844 -11.203 -10.023 1 89.44 192 LYS A O 1
ATOM 1510 N N . TYR A 1 193 ? -22.109 -10.18 -10.938 1 92.19 193 TYR A N 1
ATOM 1511 C CA . TYR A 1 193 ? -21.125 -10.695 -9.992 1 92.19 193 TYR A CA 1
ATOM 1512 C C . TYR A 1 193 ? -20.516 -9.57 -9.164 1 92.19 193 TYR A C 1
ATOM 1514 O O . TYR A 1 193 ? -20.547 -8.406 -9.578 1 92.19 193 TYR A O 1
ATOM 1522 N N . PRO A 1 194 ? -20.016 -9.906 -7.988 1 93.12 194 PRO A N 1
ATOM 1523 C CA . PRO A 1 194 ? -19.328 -8.859 -7.23 1 93.12 194 PRO A CA 1
ATOM 1524 C C . PRO A 1 194 ? -18.141 -8.266 -7.992 1 93.12 194 PRO A C 1
ATOM 1526 O O . PRO A 1 194 ? -17.438 -8.984 -8.703 1 93.12 194 PRO A O 1
ATOM 1529 N N . LEU A 1 195 ? -17.984 -7.004 -7.766 1 92.56 195 LEU A N 1
ATOM 1530 C CA . LEU A 1 195 ? -16.859 -6.309 -8.375 1 92.56 195 LEU A CA 1
ATOM 1531 C C . LEU A 1 195 ? -15.875 -5.844 -7.316 1 92.56 195 LEU A C 1
ATOM 1533 O O . LEU A 1 195 ? -16.281 -5.402 -6.234 1 92.56 195 LEU A O 1
ATOM 1537 N N . ALA A 1 196 ? -14.625 -6.051 -7.637 1 94.06 196 ALA A N 1
ATOM 1538 C CA . ALA A 1 196 ? -13.539 -5.559 -6.789 1 94.06 196 ALA A CA 1
ATOM 1539 C C . ALA A 1 196 ? -12.703 -4.516 -7.523 1 94.06 196 ALA A C 1
ATOM 1541 O O . ALA A 1 196 ? -12.469 -4.629 -8.734 1 94.06 196 ALA A O 1
ATOM 1542 N N . GLY A 1 197 ? -12.211 -3.49 -6.793 1 90.38 197 GLY A N 1
ATOM 1543 C CA . GLY A 1 197 ? -11.398 -2.455 -7.406 1 90.38 197 GLY A CA 1
ATOM 1544 C C . GLY A 1 197 ? -11 -1.355 -6.438 1 90.38 197 GLY A C 1
ATOM 1545 O O . GLY A 1 197 ? -11.289 -1.441 -5.242 1 90.38 197 GLY A O 1
ATOM 1546 N N . PRO A 1 198 ? -10.305 -0.423 -6.969 1 86.06 198 PRO A N 1
ATOM 1547 C CA . PRO A 1 198 ? -9.867 0.69 -6.125 1 86.06 198 PRO A CA 1
ATOM 1548 C C . PRO A 1 198 ? -10.977 1.701 -5.852 1 86.06 198 PRO A C 1
ATOM 1550 O O . PRO A 1 198 ? -11.977 1.728 -6.566 1 86.06 198 PRO A O 1
ATOM 1553 N N . ASN A 1 199 ? -10.727 2.422 -4.727 1 78.31 199 ASN A N 1
ATOM 1554 C CA . ASN A 1 199 ? -11.602 3.561 -4.469 1 78.31 199 ASN A CA 1
ATOM 1555 C C . ASN A 1 199 ? -11.281 4.734 -5.387 1 78.31 199 ASN A C 1
ATOM 1557 O O . ASN A 1 199 ? -10.188 5.301 -5.32 1 78.31 199 ASN A O 1
ATOM 1561 N N . LEU A 1 200 ? -12.148 5.031 -6.281 1 76.5 200 LEU A N 1
ATOM 1562 C CA . LEU A 1 200 ? -11.93 6.113 -7.234 1 76.5 200 LEU A CA 1
ATOM 1563 C C . LEU A 1 200 ? -12.758 7.336 -6.871 1 76.5 200 LEU A C 1
ATOM 1565 O O . LEU A 1 200 ? -13.922 7.211 -6.48 1 76.5 200 LEU A O 1
ATOM 1569 N N . PRO A 1 201 ? -12.078 8.406 -6.973 1 73.06 201 PRO A N 1
ATOM 1570 C CA . PRO A 1 201 ? -12.883 9.625 -6.867 1 73.06 201 PRO A CA 1
ATOM 1571 C C . PRO A 1 201 ? -14.008 9.68 -7.902 1 73.06 201 PRO A C 1
ATOM 1573 O O . PRO A 1 201 ? -13.891 9.078 -8.977 1 73.06 201 PRO A O 1
ATOM 1576 N N . GLU A 1 202 ? -15.016 10.398 -7.52 1 76.38 202 GLU A N 1
ATOM 1577 C CA . GLU A 1 202 ? -16.203 10.461 -8.359 1 76.38 202 GLU A CA 1
ATOM 1578 C C . GLU A 1 202 ? -15.867 10.938 -9.766 1 76.38 202 GLU A C 1
ATOM 1580 O O . GLU A 1 202 ? -16.406 10.422 -10.75 1 76.38 202 GLU A O 1
ATOM 1585 N N . ASP A 1 203 ? -15.055 11.891 -9.836 1 75.12 203 ASP A N 1
ATOM 1586 C CA . ASP A 1 203 ? -14.711 12.453 -11.141 1 75.12 203 ASP A CA 1
ATOM 1587 C C . ASP A 1 203 ? -13.992 11.422 -12.008 1 75.12 203 ASP A C 1
ATOM 1589 O O . ASP A 1 203 ? -14.227 11.352 -13.219 1 75.12 203 ASP A O 1
ATOM 1593 N N . ILE A 1 204 ? -13.156 10.656 -11.43 1 74.12 204 ILE A N 1
ATOM 1594 C CA . ILE A 1 204 ? -12.43 9.625 -12.172 1 74.12 204 ILE A CA 1
ATOM 1595 C C . ILE A 1 204 ? -13.375 8.5 -12.57 1 74.12 204 ILE A C 1
ATOM 1597 O O . ILE A 1 204 ? -13.305 7.984 -13.688 1 74.12 204 ILE A O 1
ATOM 1601 N N . ARG A 1 205 ? -14.219 8.188 -11.648 1 78.88 205 ARG A N 1
ATOM 1602 C CA . ARG A 1 205 ? -15.211 7.16 -11.945 1 78.88 205 ARG A CA 1
ATOM 1603 C C . ARG A 1 205 ? -16.078 7.562 -13.141 1 78.88 205 ARG A C 1
ATOM 1605 O O . ARG A 1 205 ? -16.328 6.746 -14.031 1 78.88 205 ARG A O 1
ATOM 1612 N N . GLU A 1 206 ? -16.453 8.766 -13.141 1 80.94 206 GLU A N 1
ATOM 1613 C CA . GLU A 1 206 ? -17.297 9.266 -14.234 1 80.94 206 GLU A CA 1
ATOM 1614 C C . GLU A 1 206 ? -16.531 9.25 -15.562 1 80.94 206 GLU A C 1
ATOM 1616 O O . GLU A 1 206 ? -17.109 8.945 -16.609 1 80.94 206 GLU A O 1
ATOM 1621 N N . GLN A 1 207 ? -15.344 9.586 -15.492 1 77 207 GLN A N 1
ATOM 1622 C CA . GLN A 1 207 ? -14.523 9.578 -16.688 1 77 207 GLN A CA 1
ATOM 1623 C C . GLN A 1 207 ? -14.383 8.164 -17.25 1 77 207 GLN A C 1
ATOM 1625 O O . GLN A 1 207 ? -14.391 7.965 -18.469 1 77 207 GLN A O 1
ATOM 1630 N N . LEU A 1 208 ? -14.234 7.281 -16.375 1 76.44 208 LEU A N 1
ATOM 1631 C CA . LEU A 1 208 ? -14.117 5.891 -16.797 1 76.44 208 LEU A CA 1
ATOM 1632 C C . LEU A 1 208 ? -15.422 5.395 -17.406 1 76.44 208 LEU A C 1
ATOM 1634 O O . LEU A 1 208 ? -15.414 4.688 -18.422 1 76.44 208 LEU A O 1
ATOM 1638 N N . LEU A 1 209 ? -16.469 5.805 -16.812 1 81.19 209 LEU A N 1
ATOM 1639 C CA . LEU A 1 209 ? -17.781 5.398 -17.297 1 81.19 209 LEU A CA 1
ATOM 1640 C C . LEU A 1 209 ? -18.047 5.965 -18.688 1 81.19 209 LEU A C 1
ATOM 1642 O O . LEU A 1 209 ? -18.688 5.312 -19.531 1 81.19 209 LEU A O 1
ATOM 1646 N N . LYS A 1 210 ? -17.578 7.113 -18.891 1 82.94 210 LYS A N 1
ATOM 1647 C CA . LYS A 1 210 ? -17.781 7.773 -20.172 1 82.94 210 LYS A CA 1
ATOM 1648 C C . LYS A 1 210 ? -17.047 7.039 -21.297 1 82.94 210 LYS A C 1
ATOM 1650 O O . LYS A 1 210 ? -17.375 7.211 -22.469 1 82.94 210 LYS A O 1
ATOM 1655 N N . ARG A 1 211 ? -16.141 6.27 -20.922 1 77.62 211 ARG A N 1
ATOM 1656 C CA . ARG A 1 211 ? -15.375 5.543 -21.922 1 77.62 211 ARG A CA 1
ATOM 1657 C C . ARG A 1 211 ? -16.078 4.254 -22.328 1 77.62 211 ARG A C 1
ATOM 1659 O O . ARG A 1 211 ? -15.719 3.631 -23.328 1 77.62 211 ARG A O 1
ATOM 1666 N N . LEU A 1 212 ? -17.031 3.924 -21.562 1 79.31 212 LEU A N 1
ATOM 1667 C CA . LEU A 1 212 ? -17.828 2.75 -21.906 1 79.31 212 LEU A CA 1
ATOM 1668 C C . LEU A 1 212 ? -18.75 3.049 -23.078 1 79.31 212 LEU A C 1
ATOM 1670 O O . LEU A 1 212 ? -19.062 4.211 -23.359 1 79.31 212 LEU A O 1
ATOM 1674 N N . PRO A 1 213 ? -19.109 1.945 -23.766 1 79 213 PRO A N 1
ATOM 1675 C CA . PRO A 1 213 ? -20.141 2.172 -24.781 1 79 213 PRO A CA 1
ATOM 1676 C C . PRO A 1 213 ? -21.375 2.859 -24.219 1 79 213 PRO A C 1
ATOM 1678 O O . PRO A 1 213 ? -21.797 2.557 -23.094 1 79 213 PRO A O 1
ATOM 1681 N N . ARG A 1 214 ? -21.938 3.779 -24.953 1 82.19 214 ARG A N 1
ATOM 1682 C CA . ARG A 1 214 ? -23.031 4.637 -24.516 1 82.19 214 ARG A CA 1
ATOM 1683 C C . ARG A 1 214 ? -24.172 3.811 -23.953 1 82.19 214 ARG A C 1
ATOM 1685 O O . ARG A 1 214 ? -24.797 4.188 -22.953 1 82.19 214 ARG A O 1
ATOM 1692 N N . ALA A 1 215 ? -24.375 2.699 -24.656 1 80 215 ALA A N 1
ATOM 1693 C CA . ALA A 1 215 ? -25.5 1.857 -24.281 1 80 215 ALA A CA 1
ATOM 1694 C C . ALA A 1 215 ? -25.328 1.293 -22.875 1 80 215 ALA A C 1
ATOM 1696 O O . ALA A 1 215 ? -26.297 0.918 -22.219 1 80 215 ALA A O 1
ATOM 1697 N N . LEU A 1 216 ? -24.141 1.37 -22.422 1 80.81 216 LEU A N 1
ATOM 1698 C CA . LEU A 1 216 ? -23.844 0.706 -21.156 1 80.81 216 LEU A CA 1
ATOM 1699 C C . LEU A 1 216 ? -23.625 1.727 -20.047 1 80.81 216 LEU A C 1
ATOM 1701 O O . LEU A 1 216 ? -23.641 1.377 -18.859 1 80.81 216 LEU A O 1
ATOM 1705 N N . GLN A 1 217 ? -23.484 2.877 -20.391 1 84.19 217 GLN A N 1
ATOM 1706 C CA . GLN A 1 217 ? -23.078 3.906 -19.438 1 84.19 217 GLN A CA 1
ATOM 1707 C C . GLN A 1 217 ? -24.094 4.059 -18.312 1 84.19 217 GLN A C 1
ATOM 1709 O O . GLN A 1 217 ? -23.734 4.09 -17.141 1 84.19 217 GLN A O 1
ATOM 1714 N N . ASN A 1 218 ? -25.328 4.062 -18.703 1 82.88 218 ASN A N 1
ATOM 1715 C CA . ASN A 1 218 ? -26.375 4.262 -17.703 1 82.88 218 ASN A CA 1
ATOM 1716 C C . ASN A 1 218 ? -26.469 3.074 -16.75 1 82.88 218 ASN A C 1
ATOM 1718 O O . ASN A 1 218 ? -26.562 3.252 -15.539 1 82.88 218 ASN A O 1
ATOM 1722 N N . THR A 1 219 ? -26.422 1.992 -17.344 1 81.38 219 THR A N 1
ATOM 1723 C CA . THR A 1 219 ? -26.5 0.784 -16.531 1 81.38 219 THR A CA 1
ATOM 1724 C C . THR A 1 219 ? -25.344 0.713 -15.547 1 81.38 219 THR A C 1
ATOM 1726 O O . THR A 1 219 ? -25.547 0.439 -14.359 1 81.38 219 THR A O 1
ATOM 1729 N N . TRP A 1 220 ? -24.188 0.987 -15.977 1 80.44 220 TRP A N 1
ATOM 1730 C CA . TRP A 1 220 ? -23 0.911 -15.125 1 80.44 220 TRP A CA 1
ATOM 1731 C C . TRP A 1 220 ? -23 2.035 -14.094 1 80.44 220 TRP A C 1
ATOM 1733 O O . TRP A 1 220 ? -22.562 1.841 -12.953 1 80.44 220 TRP A O 1
ATOM 1743 N N . ARG A 1 221 ? -23.469 3.082 -14.477 1 80.88 221 ARG A N 1
ATOM 1744 C CA . ARG A 1 221 ? -23.562 4.195 -13.539 1 80.88 221 ARG A CA 1
ATOM 1745 C C . ARG A 1 221 ? -24.469 3.844 -12.367 1 80.88 221 ARG A C 1
ATOM 1747 O O . ARG A 1 221 ? -24.156 4.156 -11.219 1 80.88 221 ARG A O 1
ATOM 1754 N N . GLU A 1 222 ? -25.5 3.205 -12.664 1 76.19 222 GLU A N 1
ATOM 1755 C CA . GLU A 1 222 ? -26.516 2.902 -11.656 1 76.19 222 GLU A CA 1
ATOM 1756 C C . GLU A 1 222 ? -26.109 1.687 -10.828 1 76.19 222 GLU A C 1
ATOM 1758 O O . GLU A 1 222 ? -26.406 1.623 -9.633 1 76.19 222 GLU A O 1
ATOM 1763 N N . GLN A 1 223 ? -25.469 0.915 -11.469 1 76.31 223 GLN A N 1
ATOM 1764 C CA . GLN A 1 223 ? -25.344 -0.392 -10.828 1 76.31 223 GLN A CA 1
ATOM 1765 C C . GLN A 1 223 ? -23.906 -0.639 -10.367 1 76.31 223 GLN A C 1
ATOM 1767 O O . GLN A 1 223 ? -23.656 -1.547 -9.57 1 76.31 223 GLN A O 1
ATOM 1772 N N . TRP A 1 224 ? -23.016 0.184 -10.898 1 75.38 224 TRP A N 1
ATOM 1773 C CA . TRP A 1 224 ? -21.625 -0.046 -10.516 1 75.38 224 TRP A CA 1
ATOM 1774 C C . TRP A 1 224 ? -21.438 0.179 -9.016 1 75.38 224 TRP A C 1
ATOM 1776 O O . TRP A 1 224 ? -21.531 1.311 -8.539 1 75.38 224 TRP A O 1
ATOM 1786 N N . LYS A 1 225 ? -21.359 -0.896 -8.375 1 81.44 225 LYS A N 1
ATOM 1787 C CA . LYS A 1 225 ? -21.047 -0.911 -6.949 1 81.44 225 LYS A CA 1
ATOM 1788 C C . LYS A 1 225 ? -19.984 -1.954 -6.629 1 81.44 225 LYS A C 1
ATOM 1790 O O . LYS A 1 225 ? -20.141 -3.127 -6.977 1 81.44 225 LYS A O 1
ATOM 1795 N N . LEU A 1 226 ? -18.984 -1.443 -6.008 1 86.31 226 LEU A N 1
ATOM 1796 C CA . LEU A 1 226 ? -17.938 -2.379 -5.633 1 86.31 226 LEU A CA 1
ATOM 1797 C C . LEU A 1 226 ? -18.312 -3.166 -4.383 1 86.31 226 LEU A C 1
ATOM 1799 O O . LEU A 1 226 ? -18.688 -2.578 -3.363 1 86.31 226 LEU A O 1
ATOM 1803 N N . ALA A 1 227 ? -18.281 -4.395 -4.586 1 89.38 227 ALA A N 1
ATOM 1804 C CA . ALA A 1 227 ? -18.438 -5.25 -3.412 1 89.38 227 ALA A CA 1
ATOM 1805 C C . ALA A 1 227 ? -17.188 -5.211 -2.537 1 89.38 227 ALA A C 1
ATOM 1807 O O . ALA A 1 227 ? -17.281 -5.363 -1.315 1 89.38 227 ALA A O 1
ATOM 1808 N N . ILE A 1 228 ? -16.078 -5.055 -3.188 1 92.81 228 ILE A N 1
ATOM 1809 C CA . ILE A 1 228 ? -14.789 -4.961 -2.496 1 92.81 228 ILE A CA 1
ATOM 1810 C C . ILE A 1 228 ? -14.023 -3.74 -3.002 1 92.81 228 ILE A C 1
ATOM 1812 O O . ILE A 1 228 ? -13.711 -3.645 -4.191 1 92.81 228 ILE A O 1
ATOM 1816 N N . THR A 1 229 ? -13.758 -2.902 -2.096 1 92.12 229 THR A N 1
ATOM 1817 C CA . THR A 1 229 ? -12.93 -1.736 -2.4 1 92.12 229 THR A CA 1
ATOM 1818 C C . THR A 1 229 ? -11.547 -1.878 -1.783 1 92.12 229 THR A C 1
ATOM 1820 O O . THR A 1 229 ? -11.406 -1.999 -0.563 1 92.12 229 THR A O 1
ATOM 1823 N N . CYS A 1 230 ? -10.555 -1.879 -2.662 1 90.69 230 CYS A N 1
ATOM 1824 C CA . CYS A 1 230 ? -9.172 -2.086 -2.234 1 90.69 230 CYS A CA 1
ATOM 1825 C C . CYS A 1 230 ? -8.195 -1.456 -3.219 1 90.69 230 CYS A C 1
ATOM 1827 O O . CYS A 1 230 ? -8.281 -1.701 -4.422 1 90.69 230 CYS A O 1
ATOM 1829 N N . ASP A 1 231 ? -7.25 -0.722 -2.674 1 84.44 231 ASP A N 1
ATOM 1830 C CA . ASP A 1 231 ? -6.316 -0.019 -3.549 1 84.44 231 ASP A CA 1
ATOM 1831 C C . ASP A 1 231 ? -5.07 -0.862 -3.814 1 84.44 231 ASP A C 1
ATOM 1833 O O . ASP A 1 231 ? -4.215 -0.479 -4.613 1 84.44 231 ASP A O 1
ATOM 1837 N N . SER A 1 232 ? -4.996 -1.962 -3.26 1 86.06 232 SER A N 1
ATOM 1838 C CA . SER A 1 232 ? -3.848 -2.838 -3.465 1 86.06 232 SER A CA 1
ATOM 1839 C C . SER A 1 232 ? -4.129 -3.871 -4.551 1 86.06 232 SER A C 1
ATOM 1841 O O . SER A 1 232 ? -4.973 -4.754 -4.375 1 86.06 232 SER A O 1
ATOM 1843 N N . SER A 1 233 ? -3.377 -3.752 -5.566 1 87.25 233 SER A N 1
ATOM 1844 C CA . SER A 1 233 ? -3.547 -4.734 -6.633 1 87.25 233 SER A CA 1
ATOM 1845 C C . SER A 1 233 ? -3.178 -6.133 -6.16 1 87.25 233 SER A C 1
ATOM 1847 O O . SER A 1 233 ? -3.787 -7.117 -6.582 1 87.25 233 SER A O 1
ATOM 1849 N N . ALA A 1 234 ? -2.199 -6.199 -5.273 1 87.25 234 ALA A N 1
ATOM 1850 C CA . ALA A 1 234 ? -1.773 -7.504 -4.766 1 87.25 234 ALA A CA 1
ATOM 1851 C C . ALA A 1 234 ? -2.908 -8.203 -4.027 1 87.25 234 ALA A C 1
ATOM 1853 O O . ALA A 1 234 ? -3.141 -9.398 -4.219 1 87.25 234 ALA A O 1
ATOM 1854 N N . ILE A 1 235 ? -3.611 -7.508 -3.209 1 89.81 235 ILE A N 1
ATOM 1855 C CA . ILE A 1 235 ? -4.719 -8.07 -2.445 1 89.81 235 ILE A CA 1
ATOM 1856 C C . ILE A 1 235 ? -5.848 -8.469 -3.395 1 89.81 235 ILE A C 1
ATOM 1858 O O . ILE A 1 235 ? -6.414 -9.555 -3.275 1 89.81 235 ILE A O 1
ATOM 1862 N N . ILE A 1 236 ? -6.109 -7.625 -4.336 1 92.62 236 ILE A N 1
ATOM 1863 C CA . ILE A 1 236 ? -7.195 -7.883 -5.277 1 92.62 236 ILE A CA 1
ATOM 1864 C C . ILE A 1 236 ? -6.902 -9.156 -6.066 1 92.62 236 ILE A C 1
ATOM 1866 O O . ILE A 1 236 ? -7.77 -10.023 -6.199 1 92.62 236 ILE A O 1
ATOM 1870 N N . LYS A 1 237 ? -5.711 -9.25 -6.543 1 92.12 237 LYS A N 1
ATOM 1871 C CA . LYS A 1 237 ? -5.348 -10.414 -7.352 1 92.12 237 LYS A CA 1
ATOM 1872 C C . LYS A 1 237 ? -5.469 -11.703 -6.539 1 92.12 237 LYS A C 1
ATOM 1874 O O . LYS A 1 237 ? -5.949 -12.719 -7.051 1 92.12 237 LYS A O 1
ATOM 1879 N N . GLN A 1 238 ? -5.055 -11.625 -5.355 1 91 238 GLN A N 1
ATOM 1880 C CA . GLN A 1 238 ? -5.117 -12.812 -4.508 1 91 238 GLN A CA 1
ATOM 1881 C C . GLN A 1 238 ? -6.562 -13.164 -4.16 1 91 238 GLN A C 1
ATOM 1883 O O . GLN A 1 238 ? -6.945 -14.336 -4.191 1 91 238 GLN A O 1
ATOM 1888 N N . LEU A 1 239 ? -7.312 -12.203 -3.814 1 92.94 239 LEU A N 1
ATOM 1889 C CA . LEU A 1 239 ? -8.68 -12.484 -3.391 1 92.94 239 LEU A CA 1
ATOM 1890 C C . LEU A 1 239 ? -9.508 -13.023 -4.551 1 92.94 239 LEU A C 1
ATOM 1892 O O . LEU A 1 239 ? -10.367 -13.883 -4.355 1 92.94 239 LEU A O 1
ATOM 1896 N N . LEU A 1 240 ? -9.273 -12.555 -5.766 1 95.44 240 LEU A N 1
ATOM 1897 C CA . LEU A 1 240 ? -10.023 -13.016 -6.93 1 95.44 240 LEU A CA 1
ATOM 1898 C C . LEU A 1 240 ? -9.891 -14.531 -7.094 1 95.44 240 LEU A C 1
ATOM 1900 O O . LEU A 1 240 ? -10.812 -15.188 -7.574 1 95.44 240 LEU A O 1
ATOM 1904 N N . GLN A 1 241 ? -8.766 -15 -6.703 1 93.81 241 GLN A N 1
ATOM 1905 C CA . GLN A 1 241 ? -8.5 -16.422 -6.883 1 93.81 241 GLN A CA 1
ATOM 1906 C C . GLN A 1 241 ? -9.414 -17.266 -6.008 1 93.81 241 GLN A C 1
ATOM 1908 O O . GLN A 1 241 ? -9.594 -18.469 -6.262 1 93.81 241 GLN A O 1
ATOM 1913 N N . GLY A 1 242 ? -10.016 -16.656 -5.004 1 91.94 242 GLY A N 1
ATOM 1914 C CA . GLY A 1 242 ? -10.75 -17.422 -4.016 1 91.94 242 GLY A CA 1
ATOM 1915 C C . GLY A 1 242 ? -12.242 -17.125 -4.02 1 91.94 242 GLY A C 1
ATOM 1916 O O . GLY A 1 242 ? -12.961 -17.547 -3.115 1 91.94 242 GLY A O 1
ATOM 1917 N N . CYS A 1 243 ? -12.711 -16.359 -4.992 1 93.94 243 CYS A N 1
ATOM 1918 C CA . CYS A 1 243 ? -14.133 -16.047 -5.02 1 93.94 243 CYS A CA 1
ATOM 1919 C C . CYS A 1 243 ? -14.602 -15.734 -6.438 1 93.94 243 CYS A C 1
ATOM 1921 O O . CYS A 1 243 ? -13.844 -15.93 -7.395 1 93.94 243 CYS A O 1
ATOM 1923 N N . GLU A 1 244 ? -15.859 -15.281 -6.551 1 93.88 244 GLU A N 1
ATOM 1924 C CA . GLU A 1 244 ? -16.438 -15.078 -7.875 1 93.88 244 GLU A CA 1
ATOM 1925 C C . GLU A 1 244 ? -16.391 -13.602 -8.266 1 93.88 244 GLU A C 1
ATOM 1927 O O . GLU A 1 244 ? -17 -13.203 -9.266 1 93.88 244 GLU A O 1
ATOM 1932 N N . ALA A 1 245 ? -15.727 -12.828 -7.488 1 95.38 245 ALA A N 1
ATOM 1933 C CA . ALA A 1 245 ? -15.617 -11.414 -7.82 1 95.38 245 ALA A CA 1
ATOM 1934 C C . ALA A 1 245 ? -14.789 -11.203 -9.086 1 95.38 245 ALA A C 1
ATOM 1936 O O . ALA A 1 245 ? -13.945 -12.039 -9.422 1 95.38 245 ALA A O 1
ATOM 1937 N N . LEU A 1 246 ? -15.125 -10.094 -9.734 1 95.38 246 LEU A N 1
ATOM 1938 C CA . LEU A 1 246 ? -14.375 -9.664 -10.906 1 95.38 246 LEU A CA 1
ATOM 1939 C C . LEU A 1 246 ? -13.688 -8.328 -10.648 1 95.38 246 LEU A C 1
ATOM 1941 O O . LEU A 1 246 ? -14.125 -7.555 -9.789 1 95.38 246 LEU A O 1
ATOM 1945 N N . ALA A 1 247 ? -12.625 -8.156 -11.336 1 94.44 247 ALA A N 1
ATOM 1946 C CA . ALA A 1 247 ? -11.953 -6.859 -11.32 1 94.44 247 ALA A CA 1
ATOM 1947 C C . ALA A 1 247 ? -11.492 -6.465 -12.719 1 94.44 247 ALA A C 1
ATOM 1949 O O . ALA A 1 247 ? -11.086 -7.32 -13.508 1 94.44 247 ALA A O 1
ATOM 1950 N N . ILE A 1 248 ? -11.625 -5.227 -12.992 1 90.88 248 ILE A N 1
ATOM 1951 C CA . ILE A 1 248 ? -11.117 -4.68 -14.25 1 90.88 248 ILE A CA 1
ATOM 1952 C C . ILE A 1 248 ? -9.719 -4.105 -14.031 1 90.88 248 ILE A C 1
ATOM 1954 O O . ILE A 1 248 ? -9.555 -3.076 -13.375 1 90.88 248 ILE A O 1
ATOM 1958 N N . LEU A 1 249 ? -8.734 -4.785 -14.656 1 91.31 249 LEU A N 1
ATOM 1959 C CA . LEU A 1 249 ? -7.34 -4.457 -14.383 1 91.31 249 LEU A CA 1
ATOM 1960 C C . LEU A 1 249 ? -6.531 -4.375 -15.672 1 91.31 249 LEU A C 1
ATOM 1962 O O . LEU A 1 249 ? -6.824 -5.086 -16.641 1 91.31 249 LEU A O 1
ATOM 1966 N N . PRO A 1 250 ? -5.473 -3.537 -15.617 1 89.81 250 PRO A N 1
ATOM 1967 C CA . PRO A 1 250 ? -4.52 -3.609 -16.719 1 89.81 250 PRO A CA 1
ATOM 1968 C C . PRO A 1 250 ? -3.855 -4.98 -16.844 1 89.81 250 PRO A C 1
ATOM 1970 O O . PRO A 1 250 ? -3.529 -5.602 -15.828 1 89.81 250 PRO A O 1
ATOM 1973 N N . TRP A 1 251 ? -3.619 -5.383 -18.062 1 90.62 251 TRP A N 1
ATOM 1974 C CA . TRP A 1 251 ? -3.066 -6.703 -18.359 1 90.62 251 TRP A CA 1
ATOM 1975 C C . TRP A 1 251 ? -1.739 -6.91 -17.641 1 90.62 251 TRP A C 1
ATOM 1977 O O . TRP A 1 251 ? -1.508 -7.965 -17.047 1 90.62 251 TRP A O 1
ATOM 1987 N N . PHE A 1 252 ? -0.882 -5.934 -17.641 1 88.75 252 PHE A N 1
ATOM 1988 C CA . PHE A 1 252 ? 0.479 -6.094 -17.141 1 88.75 252 PHE A CA 1
ATOM 1989 C C . PHE A 1 252 ? 0.476 -6.371 -15.633 1 88.75 252 PHE A C 1
ATOM 1991 O O . PHE A 1 252 ? 1.438 -6.926 -15.102 1 88.75 252 PHE A O 1
ATOM 1998 N N . MET A 1 253 ? -0.55 -6 -14.961 1 89.69 253 MET A N 1
ATOM 1999 C CA . MET A 1 253 ? -0.633 -6.188 -13.508 1 89.69 253 MET A CA 1
ATOM 2000 C C . MET A 1 253 ? -0.868 -7.652 -13.164 1 89.69 253 MET A C 1
ATOM 2002 O O . MET A 1 253 ? -0.623 -8.078 -12.031 1 89.69 253 MET A O 1
ATOM 2006 N N . VAL A 1 254 ? -1.38 -8.367 -14.125 1 92.81 254 VAL A N 1
ATOM 2007 C CA . VAL A 1 254 ? -1.781 -9.734 -13.828 1 92.81 254 VAL A CA 1
ATOM 2008 C C . VAL A 1 254 ? -1.078 -10.695 -14.773 1 92.81 254 VAL A C 1
ATOM 2010 O O . VAL A 1 254 ? -1.513 -11.844 -14.945 1 92.81 254 VAL A O 1
ATOM 2013 N N . GLU A 1 255 ? -0.043 -10.273 -15.438 1 91.69 255 GLU A N 1
ATOM 2014 C CA . GLU A 1 255 ? 0.669 -11.102 -16.406 1 91.69 255 GLU A CA 1
ATOM 2015 C C . GLU A 1 255 ? 1.09 -12.43 -15.797 1 91.69 255 GLU A C 1
ATOM 2017 O O . GLU A 1 255 ? 0.868 -13.492 -16.391 1 91.69 255 GLU A O 1
ATOM 2022 N N . ASP A 1 256 ? 1.647 -12.359 -14.609 1 89.75 256 ASP A N 1
ATOM 2023 C CA . ASP A 1 256 ? 2.146 -13.57 -13.961 1 89.75 256 ASP A CA 1
ATOM 2024 C C . ASP A 1 256 ? 1.003 -14.523 -13.617 1 89.75 256 ASP A C 1
ATOM 2026 O O . ASP A 1 256 ? 1.113 -15.734 -13.82 1 89.75 256 ASP A O 1
ATOM 2030 N N . GLU A 1 257 ? -0.045 -14 -13.07 1 93.5 257 GLU A N 1
ATOM 2031 C CA . GLU A 1 257 ? -1.202 -14.805 -12.695 1 93.5 257 GLU A CA 1
ATOM 2032 C C . GLU A 1 257 ? -1.85 -15.445 -13.922 1 93.5 257 GLU A C 1
ATOM 2034 O O . GLU A 1 257 ? -2.369 -16.562 -13.844 1 93.5 257 GLU A O 1
ATOM 2039 N N . LEU A 1 258 ? -1.831 -14.742 -15.047 1 94.75 258 LEU A N 1
ATOM 2040 C CA . LEU A 1 258 ? -2.355 -15.281 -16.297 1 94.75 258 LEU A CA 1
ATOM 2041 C C . LEU A 1 258 ? -1.479 -16.422 -16.812 1 94.75 258 LEU A C 1
ATOM 2043 O O . LEU A 1 258 ? -1.988 -17.453 -17.234 1 94.75 258 LEU A O 1
ATOM 2047 N N . ARG A 1 259 ? -0.252 -16.25 -16.734 1 92.25 259 ARG A N 1
ATOM 2048 C CA . ARG A 1 259 ? 0.702 -17.25 -17.188 1 92.25 259 ARG A CA 1
ATOM 2049 C C . ARG A 1 259 ? 0.583 -18.531 -16.391 1 92.25 259 ARG A C 1
ATOM 2051 O O . ARG A 1 259 ? 0.654 -19.625 -16.938 1 92.25 259 ARG A O 1
ATOM 2058 N N . ARG A 1 260 ? 0.339 -18.375 -15.148 1 92.5 260 ARG A N 1
ATOM 2059 C CA . ARG A 1 260 ? 0.263 -19.531 -14.25 1 92.5 260 ARG A CA 1
ATOM 2060 C C . ARG A 1 260 ? -1.121 -20.172 -14.289 1 92.5 260 ARG A C 1
ATOM 2062 O O . ARG A 1 260 ? -1.315 -21.281 -13.789 1 92.5 260 ARG A O 1
ATOM 2069 N N . GLY A 1 261 ? -2.041 -19.391 -14.688 1 93.38 261 GLY A N 1
ATOM 2070 C CA . GLY A 1 261 ? -3.395 -19.922 -14.797 1 93.38 261 GLY A CA 1
ATOM 2071 C C . GLY A 1 261 ? -4.227 -19.672 -13.547 1 93.38 261 GLY A C 1
ATOM 2072 O O . GLY A 1 261 ? -5.328 -20.219 -13.422 1 93.38 261 GLY A O 1
ATOM 2073 N N . ASP A 1 262 ? -3.727 -18.891 -12.609 1 93.75 262 ASP A N 1
ATOM 2074 C CA . ASP A 1 262 ? -4.453 -18.562 -11.383 1 93.75 262 ASP A CA 1
ATOM 2075 C C . ASP A 1 262 ? -5.641 -17.656 -11.68 1 93.75 262 ASP A C 1
ATOM 2077 O O . ASP A 1 262 ? -6.664 -17.719 -10.992 1 93.75 262 ASP A O 1
ATOM 2081 N N . LEU A 1 263 ? -5.43 -16.75 -12.617 1 96.81 263 LEU A N 1
ATOM 2082 C CA . LEU A 1 263 ? -6.465 -15.836 -13.086 1 96.81 263 LEU A CA 1
ATOM 2083 C C . LEU A 1 263 ? -6.66 -15.961 -14.586 1 96.81 263 LEU A C 1
ATOM 2085 O O . LEU A 1 263 ? -5.789 -16.469 -15.289 1 96.81 263 LEU A O 1
ATOM 2089 N N . GLN A 1 264 ? -7.793 -15.594 -15.008 1 96.75 264 GLN A N 1
ATOM 2090 C CA . GLN A 1 264 ? -8.117 -15.57 -16.438 1 96.75 264 GLN A CA 1
ATOM 2091 C C . GLN A 1 264 ? -8.773 -14.25 -16.828 1 96.75 264 GLN A C 1
ATOM 2093 O O . GLN A 1 264 ? -9.453 -13.617 -16.016 1 96.75 264 GLN A O 1
ATOM 2098 N N . ALA A 1 265 ? -8.531 -13.852 -18.047 1 95.38 265 ALA A N 1
ATOM 2099 C CA . ALA A 1 265 ? -9.117 -12.625 -18.578 1 95.38 265 ALA A CA 1
ATOM 2100 C C . ALA A 1 265 ? -10.32 -12.938 -19.469 1 95.38 265 ALA A C 1
ATOM 2102 O O . ALA A 1 265 ? -10.312 -13.914 -20.219 1 95.38 265 ALA A O 1
ATOM 2103 N N . LEU A 1 266 ? -11.336 -12.125 -19.312 1 94.06 266 LEU A N 1
ATOM 2104 C CA . LEU A 1 266 ? -12.398 -12.133 -20.312 1 94.06 266 LEU A CA 1
ATOM 2105 C C . LEU A 1 266 ? -12.031 -11.273 -21.516 1 94.06 266 LEU A C 1
ATOM 2107 O O . LEU A 1 266 ? -12.492 -10.133 -21.641 1 94.06 266 LEU A O 1
ATOM 2111 N N . ARG A 1 267 ? -11.352 -11.844 -22.438 1 88.38 267 ARG A N 1
ATOM 2112 C CA . ARG A 1 267 ? -10.688 -11.141 -23.531 1 88.38 267 ARG A CA 1
ATOM 2113 C C . ARG A 1 267 ? -11.703 -10.477 -24.453 1 88.38 267 ARG A C 1
ATOM 2115 O O . ARG A 1 267 ? -11.43 -9.43 -25.047 1 88.38 267 ARG A O 1
ATOM 2122 N N . SER A 1 268 ? -12.797 -11.039 -24.562 1 85 268 SER A N 1
ATOM 2123 C CA . SER A 1 268 ? -13.812 -10.555 -25.5 1 85 268 SER A CA 1
ATOM 2124 C C . SER A 1 268 ? -14.5 -9.297 -24.969 1 85 268 SER A C 1
ATOM 2126 O O . SER A 1 268 ? -15.234 -8.633 -25.703 1 85 268 SER A O 1
ATOM 2128 N N . LEU A 1 269 ? -14.25 -9.039 -23.75 1 84.62 269 LEU A N 1
ATOM 2129 C CA . LEU A 1 269 ? -14.945 -7.926 -23.109 1 84.62 269 LEU A CA 1
ATOM 2130 C C . LEU A 1 269 ? -13.992 -6.762 -22.875 1 84.62 269 LEU A C 1
ATOM 2132 O O . LEU A 1 269 ? -13.805 -6.336 -21.719 1 84.62 269 LEU A O 1
ATOM 2136 N N . ASP A 1 270 ? -13.453 -6.23 -23.844 1 80.75 270 ASP A N 1
ATOM 2137 C CA . ASP A 1 270 ? -12.625 -5.039 -23.688 1 80.75 270 ASP A CA 1
ATOM 2138 C C . ASP A 1 270 ? -13.484 -3.795 -23.484 1 80.75 270 ASP A C 1
ATOM 2140 O O . ASP A 1 270 ? -14.141 -3.326 -24.422 1 80.75 270 ASP A O 1
ATOM 2144 N N . PRO A 1 271 ? -13.477 -3.291 -22.266 1 77.81 271 PRO A N 1
ATOM 2145 C CA . PRO A 1 271 ? -14.312 -2.119 -22.016 1 77.81 271 PRO A CA 1
ATOM 2146 C C . PRO A 1 271 ? -13.75 -0.844 -22.641 1 77.81 271 PRO A C 1
ATOM 2148 O O . PRO A 1 271 ? -14.406 0.199 -22.625 1 77.81 271 PRO A O 1
ATOM 2151 N N . GLY A 1 272 ? -12.594 -0.879 -23.172 1 76.06 272 GLY A N 1
ATOM 2152 C CA . GLY A 1 272 ? -11.984 0.29 -23.781 1 76.06 272 GLY A CA 1
ATOM 2153 C C . GLY A 1 272 ? -11.359 1.234 -22.781 1 76.06 272 GLY A C 1
ATOM 2154 O O . GLY A 1 272 ? -11.055 2.385 -23.094 1 76.06 272 GLY A O 1
ATOM 2155 N N . LEU A 1 273 ? -11.273 0.747 -21.609 1 75.81 273 LEU A N 1
ATOM 2156 C CA . LEU A 1 273 ? -10.648 1.557 -20.578 1 75.81 273 LEU A CA 1
ATOM 2157 C C . LEU A 1 273 ? -9.133 1.44 -20.625 1 75.81 273 LEU A C 1
ATOM 2159 O O . LEU A 1 273 ? -8.594 0.339 -20.766 1 75.81 273 LEU A O 1
ATOM 2163 N N . ARG A 1 274 ? -8.539 2.666 -20.781 1 75.56 274 ARG A N 1
ATOM 2164 C CA . ARG A 1 274 ? -7.078 2.711 -20.797 1 75.56 274 ARG A CA 1
ATOM 2165 C C . ARG A 1 274 ? -6.535 3.586 -19.688 1 75.56 274 ARG A C 1
ATOM 2167 O O . ARG A 1 274 ? -7.062 4.672 -19.422 1 75.56 274 ARG A O 1
ATOM 2174 N N . GLY A 1 275 ? -5.691 3.039 -18.922 1 72.06 275 GLY A N 1
ATOM 2175 C CA . GLY A 1 275 ? -5.062 3.846 -17.891 1 72.06 275 GLY A CA 1
ATOM 2176 C C . GLY A 1 275 ? -3.975 4.758 -18.422 1 72.06 275 GLY A C 1
ATOM 2177 O O . GLY A 1 275 ? -3.311 4.426 -19.406 1 72.06 275 GLY A O 1
ATOM 2178 N N . ARG A 1 276 ? -3.902 6.008 -17.875 1 77.69 276 ARG A N 1
ATOM 2179 C CA . ARG A 1 276 ? -2.84 6.949 -18.219 1 77.69 276 ARG A CA 1
ATOM 2180 C C . ARG A 1 276 ? -1.766 6.977 -17.141 1 77.69 276 ARG A C 1
ATOM 2182 O O . ARG A 1 276 ? -1.805 7.816 -16.234 1 77.69 276 ARG A O 1
ATOM 2189 N N . PHE A 1 277 ? -0.865 6.074 -17.281 1 86.5 277 PHE A N 1
ATOM 2190 C CA . PHE A 1 277 ? 0.214 5.984 -16.312 1 86.5 277 PHE A CA 1
ATOM 2191 C C . PHE A 1 277 ? 1.484 6.633 -16.844 1 86.5 277 PHE A C 1
ATOM 2193 O O . PHE A 1 277 ? 1.658 6.766 -18.062 1 86.5 277 PHE A O 1
ATOM 2200 N N . GLY A 1 278 ? 2.246 7.078 -15.891 1 90.44 278 GLY A N 1
ATOM 2201 C CA . GLY A 1 278 ? 3.518 7.652 -16.297 1 90.44 278 GLY A CA 1
ATOM 2202 C C . GLY A 1 278 ? 4.43 7.977 -15.133 1 90.44 278 GLY A C 1
ATOM 2203 O O . GLY A 1 278 ? 4.176 7.551 -14.008 1 90.44 278 GLY A O 1
ATOM 2204 N N . ILE A 1 279 ? 5.551 8.594 -15.492 1 93.88 279 ILE A N 1
ATOM 2205 C CA . ILE A 1 279 ? 6.559 9.031 -14.531 1 93.88 279 ILE A CA 1
ATOM 2206 C C . ILE A 1 279 ? 6.68 10.555 -14.57 1 93.88 279 ILE A C 1
ATOM 2208 O O . ILE A 1 279 ? 6.629 11.164 -15.641 1 93.88 279 ILE A O 1
ATOM 2212 N N . ALA A 1 280 ? 6.785 11.078 -13.383 1 94.69 280 ALA A N 1
ATOM 2213 C CA . ALA A 1 280 ? 6.887 12.531 -13.305 1 94.69 280 ALA A CA 1
ATOM 2214 C C . ALA A 1 280 ? 7.961 12.945 -12.305 1 94.69 280 ALA A C 1
ATOM 2216 O O . ALA A 1 280 ? 8.242 12.227 -11.344 1 94.69 280 ALA A O 1
ATOM 2217 N N . HIS A 1 281 ? 8.578 14.055 -12.57 1 93.56 281 HIS A N 1
ATOM 2218 C CA . HIS A 1 281 ? 9.477 14.75 -11.648 1 93.56 281 HIS A CA 1
ATOM 2219 C C . HIS A 1 281 ? 9.297 16.266 -11.742 1 93.56 281 HIS A C 1
ATOM 2221 O O . HIS A 1 281 ? 8.594 16.75 -12.633 1 93.56 281 HIS A O 1
ATOM 2227 N N . LEU A 1 282 ? 9.828 16.969 -10.805 1 90.56 282 LEU A N 1
ATOM 2228 C CA . LEU A 1 282 ? 9.664 18.406 -10.781 1 90.56 282 LEU A CA 1
ATOM 2229 C C . LEU A 1 282 ? 10.438 19.062 -11.93 1 90.56 282 LEU A C 1
ATOM 2231 O O . LEU A 1 282 ? 11.617 18.766 -12.141 1 90.56 282 LEU A O 1
ATOM 2235 N N . ARG A 1 283 ? 9.695 19.891 -12.57 1 88.06 283 ARG A N 1
ATOM 2236 C CA . ARG A 1 283 ? 10.336 20.609 -13.656 1 88.06 283 ARG A CA 1
ATOM 2237 C C . ARG A 1 283 ? 11.453 21.516 -13.141 1 88.06 283 ARG A C 1
ATOM 2239 O O . ARG A 1 283 ? 11.289 22.188 -12.117 1 88.06 283 ARG A O 1
ATOM 2246 N N . GLY A 1 284 ? 12.594 21.453 -13.828 1 77.75 284 GLY A N 1
ATOM 2247 C CA . GLY A 1 284 ? 13.695 22.328 -13.461 1 77.75 284 GLY A CA 1
ATOM 2248 C C . GLY A 1 284 ? 14.664 21.688 -12.477 1 77.75 284 GLY A C 1
ATOM 2249 O O . GLY A 1 284 ? 15.773 22.188 -12.289 1 77.75 284 GLY A O 1
ATOM 2250 N N . ARG A 1 285 ? 14.188 20.703 -11.82 1 76.62 285 ARG A N 1
ATOM 2251 C CA . ARG A 1 285 ? 15.086 20 -10.906 1 76.62 285 ARG A CA 1
ATOM 2252 C C . ARG A 1 285 ? 15.977 19.016 -11.648 1 76.62 285 ARG A C 1
ATOM 2254 O O . ARG A 1 285 ? 15.492 18.234 -12.461 1 76.62 285 ARG A O 1
ATOM 2261 N N . ARG A 1 286 ? 17.281 19.219 -11.414 1 75.69 286 ARG A N 1
ATOM 2262 C CA . ARG A 1 286 ? 18.203 18.297 -12.055 1 75.69 286 ARG A CA 1
ATOM 2263 C C . ARG A 1 286 ? 18.047 16.875 -11.523 1 75.69 286 ARG A C 1
ATOM 2265 O O . ARG A 1 286 ? 17.969 16.672 -10.305 1 75.69 286 ARG A O 1
ATOM 2272 N N . LEU A 1 287 ? 17.953 15.938 -12.398 1 82.19 287 LEU A N 1
ATOM 2273 C CA . LEU A 1 287 ? 17.844 14.539 -12.023 1 82.19 287 LEU A CA 1
ATOM 2274 C C . LEU A 1 287 ? 19.203 13.961 -11.672 1 82.19 287 LEU A C 1
ATOM 2276 O O . LEU A 1 287 ? 20.203 14.258 -12.336 1 82.19 287 LEU A O 1
ATOM 2280 N N . SER A 1 288 ? 19.203 13.195 -10.594 1 80.56 288 SER A N 1
ATOM 2281 C CA . SER A 1 288 ? 20.391 12.406 -10.328 1 80.56 288 SER A CA 1
ATOM 2282 C C . SER A 1 288 ? 20.609 11.352 -11.406 1 80.56 288 SER A C 1
ATOM 2284 O O . SER A 1 288 ? 19.719 11.07 -12.195 1 80.56 288 SER A O 1
ATOM 2286 N N . LEU A 1 289 ? 21.797 10.82 -11.477 1 79.31 289 LEU A N 1
ATOM 2287 C CA . LEU A 1 289 ? 22.078 9.75 -12.422 1 79.31 289 LEU A CA 1
ATOM 2288 C C . LEU A 1 289 ? 21.188 8.539 -12.164 1 79.31 289 LEU A C 1
ATOM 2290 O O . LEU A 1 289 ? 20.719 7.895 -13.102 1 79.31 289 LEU A O 1
ATOM 2294 N N . ALA A 1 290 ? 21.016 8.25 -10.891 1 84.88 290 ALA A N 1
ATOM 2295 C CA . ALA A 1 290 ? 20.156 7.129 -10.531 1 84.88 290 ALA A CA 1
ATOM 2296 C C . ALA A 1 290 ? 18.734 7.344 -11.047 1 84.88 290 ALA A C 1
ATOM 2298 O O . ALA A 1 290 ? 18.094 6.414 -11.547 1 84.88 290 ALA A O 1
ATOM 2299 N N . ALA A 1 291 ? 18.266 8.555 -10.961 1 90.25 291 ALA A N 1
ATOM 2300 C CA . ALA A 1 291 ? 16.922 8.883 -11.43 1 90.25 291 ALA A CA 1
ATOM 2301 C C . ALA A 1 291 ? 16.828 8.773 -12.945 1 90.25 291 ALA A C 1
ATOM 2303 O O . ALA A 1 291 ? 15.844 8.242 -13.469 1 90.25 291 ALA A O 1
ATOM 2304 N N . GLN A 1 292 ? 17.859 9.234 -13.602 1 87.19 292 GLN A N 1
ATOM 2305 C CA . GLN A 1 292 ? 17.891 9.133 -15.055 1 87.19 292 GLN A CA 1
ATOM 2306 C C . GLN A 1 292 ? 17.891 7.676 -15.508 1 87.19 292 GLN A C 1
ATOM 2308 O O . GLN A 1 292 ? 17.156 7.297 -16.422 1 87.19 292 GLN A O 1
ATOM 2313 N N . CYS A 1 293 ? 18.719 6.953 -14.805 1 88.25 293 CYS A N 1
ATOM 2314 C CA . CYS A 1 293 ? 18.797 5.531 -15.125 1 88.25 293 CYS A CA 1
ATOM 2315 C C . CYS A 1 293 ? 17.453 4.848 -14.867 1 88.25 293 CYS A C 1
ATOM 2317 O O . CYS A 1 293 ? 17.016 4.027 -15.672 1 88.25 293 CYS A O 1
ATOM 2319 N N . PHE A 1 294 ? 16.859 5.176 -13.766 1 93.81 294 PHE A N 1
ATOM 2320 C CA . PHE A 1 294 ? 15.562 4.609 -13.438 1 93.81 294 PHE A CA 1
ATOM 2321 C C . PHE A 1 294 ? 14.555 4.898 -14.539 1 93.81 294 PHE A C 1
ATOM 2323 O O . PHE A 1 294 ? 13.836 3.998 -14.984 1 93.81 294 PHE A O 1
ATOM 2330 N N . ILE A 1 295 ? 14.492 6.09 -14.969 1 94.06 295 ILE A N 1
ATOM 2331 C CA . ILE A 1 295 ? 13.539 6.512 -15.992 1 94.06 295 ILE A CA 1
ATOM 2332 C C . ILE A 1 295 ? 13.789 5.734 -17.281 1 94.06 295 ILE A C 1
ATOM 2334 O O . ILE A 1 295 ? 12.852 5.207 -17.891 1 94.06 295 ILE A O 1
ATOM 2338 N N . GLU A 1 296 ? 15 5.648 -17.688 1 92.5 296 GLU A N 1
ATOM 2339 C CA . GLU A 1 296 ? 15.352 4.941 -18.922 1 92.5 296 GLU A CA 1
ATOM 2340 C C . GLU A 1 296 ? 14.969 3.469 -18.844 1 92.5 296 GLU A C 1
ATOM 2342 O O . GLU A 1 296 ? 14.367 2.928 -19.781 1 92.5 296 GLU A O 1
ATOM 2347 N N . VAL A 1 297 ? 15.305 2.871 -17.719 1 93.88 297 VAL A N 1
ATOM 2348 C CA . VAL A 1 297 ? 15.008 1.454 -17.531 1 93.88 297 VAL A CA 1
ATOM 2349 C C . VAL A 1 297 ? 13.5 1.246 -17.5 1 93.88 297 VAL A C 1
ATOM 2351 O O . VAL A 1 297 ? 12.984 0.277 -18.062 1 93.88 297 VAL A O 1
ATOM 2354 N N . LEU A 1 298 ? 12.789 2.105 -16.812 1 94.88 298 LEU A N 1
ATOM 2355 C CA . LEU A 1 298 ? 11.336 1.993 -16.703 1 94.88 298 LEU A CA 1
ATOM 2356 C C . LEU A 1 298 ? 10.688 2.096 -18.094 1 94.88 298 LEU A C 1
ATOM 2358 O O . LEU A 1 298 ? 9.789 1.313 -18.422 1 94.88 298 LEU A O 1
ATOM 2362 N N . LEU A 1 299 ? 11.141 3.033 -18.906 1 94.06 299 LEU A N 1
ATOM 2363 C CA . LEU A 1 299 ? 10.578 3.225 -20.234 1 94.06 299 LEU A CA 1
ATOM 2364 C C . LEU A 1 299 ? 10.867 2.018 -21.125 1 94.06 299 LEU A C 1
ATOM 2366 O O . LEU A 1 299 ? 10 1.588 -21.891 1 94.06 299 LEU A O 1
ATOM 2370 N N . ALA A 1 300 ? 12.031 1.518 -21.031 1 93.31 300 ALA A N 1
ATOM 2371 C CA . ALA A 1 300 ? 12.375 0.314 -21.781 1 93.31 300 ALA A CA 1
ATOM 2372 C C . ALA A 1 300 ? 11.523 -0.871 -21.344 1 93.31 300 ALA A C 1
ATOM 2374 O O . ALA A 1 300 ? 11.055 -1.651 -22.172 1 93.31 300 ALA A O 1
ATOM 2375 N N . HIS A 1 301 ? 11.383 -0.985 -20.047 1 92.69 301 HIS A N 1
ATOM 2376 C CA . HIS A 1 301 ? 10.555 -2.059 -19.5 1 92.69 301 HIS A CA 1
ATOM 2377 C C . HIS A 1 301 ? 9.109 -1.935 -19.969 1 92.69 301 HIS A C 1
ATOM 2379 O O . HIS A 1 301 ? 8.484 -2.934 -20.328 1 92.69 301 HIS A O 1
ATOM 2385 N N . ASP A 1 302 ? 8.594 -0.755 -19.938 1 92.56 302 ASP A N 1
ATOM 2386 C CA . ASP A 1 302 ? 7.23 -0.509 -20.406 1 92.56 302 ASP A CA 1
ATOM 2387 C C . ASP A 1 302 ? 7.051 -0.959 -21.844 1 92.56 302 ASP A C 1
ATOM 2389 O O . ASP A 1 302 ? 6.023 -1.55 -22.203 1 92.56 302 ASP A O 1
ATOM 2393 N N . THR A 1 303 ? 8 -0.668 -22.703 1 92.94 303 THR A N 1
ATOM 2394 C CA . THR A 1 303 ? 7.953 -1.079 -24.094 1 92.94 303 THR A CA 1
ATOM 2395 C C . THR A 1 303 ? 7.902 -2.6 -24.219 1 92.94 303 THR A C 1
ATOM 2397 O O . THR A 1 303 ? 7.109 -3.141 -24.984 1 92.94 303 THR A O 1
ATOM 2400 N N . THR A 1 304 ? 8.703 -3.24 -23.453 1 93.5 304 THR A N 1
ATOM 2401 C CA . THR A 1 304 ? 8.75 -4.699 -23.484 1 93.5 304 THR A CA 1
ATOM 2402 C C . THR A 1 304 ? 7.43 -5.293 -23 1 93.5 304 THR A C 1
ATOM 2404 O O . THR A 1 304 ? 6.945 -6.273 -23.578 1 93.5 304 THR A O 1
ATOM 2407 N N . VAL A 1 305 ? 6.914 -4.703 -22 1 92.38 305 VAL A N 1
ATOM 2408 C CA . VAL A 1 305 ? 5.652 -5.176 -21.453 1 92.38 305 VAL A CA 1
ATOM 2409 C C . VAL A 1 305 ? 4.539 -5.012 -22.484 1 92.38 305 VAL A C 1
ATOM 2411 O O . VAL A 1 305 ? 3.701 -5.898 -22.656 1 92.38 305 VAL A O 1
ATOM 2414 N N . ARG A 1 306 ? 4.535 -3.936 -23.141 1 92.25 306 ARG A N 1
ATOM 2415 C CA . ARG A 1 306 ? 3.516 -3.684 -24.156 1 92.25 306 ARG A CA 1
ATOM 2416 C C . ARG A 1 306 ? 3.639 -4.668 -25.312 1 92.25 306 ARG A C 1
ATOM 2418 O O . ARG A 1 306 ? 2.633 -5.086 -25.891 1 92.25 306 ARG A O 1
ATOM 2425 N N . GLN A 1 307 ? 4.828 -4.996 -25.641 1 94.06 307 GLN A N 1
ATOM 2426 C CA . GLN A 1 307 ? 5.039 -5.988 -26.688 1 94.06 307 GLN A CA 1
ATOM 2427 C C . GLN A 1 307 ? 4.477 -7.348 -26.281 1 94.06 307 GLN A C 1
ATOM 2429 O O . GLN A 1 307 ? 3.838 -8.023 -27.094 1 94.06 307 GLN A O 1
ATOM 2434 N N . ARG A 1 308 ? 4.707 -7.699 -25.062 1 93.81 308 ARG A N 1
ATOM 2435 C CA . ARG A 1 308 ? 4.168 -8.961 -24.562 1 93.81 308 ARG A CA 1
ATOM 2436 C C . ARG A 1 308 ? 2.645 -8.922 -24.516 1 93.81 308 ARG A C 1
ATOM 2438 O O . ARG A 1 308 ? 1.983 -9.922 -24.812 1 93.81 308 ARG A O 1
ATOM 2445 N N . GLN A 1 309 ? 2.188 -7.793 -24.109 1 91.94 309 GLN A N 1
ATOM 2446 C CA . GLN A 1 309 ? 0.739 -7.613 -24.078 1 91.94 309 GLN A CA 1
ATOM 2447 C C . GLN A 1 309 ? 0.137 -7.801 -25.469 1 91.94 309 GLN A C 1
ATOM 2449 O O . GLN A 1 309 ? -0.854 -8.516 -25.641 1 91.94 309 GLN A O 1
ATOM 2454 N N . ASP A 1 310 ? 0.727 -7.176 -26.422 1 92.31 310 ASP A N 1
ATOM 2455 C CA . ASP A 1 310 ? 0.249 -7.273 -27.797 1 92.31 310 ASP A CA 1
ATOM 2456 C C . ASP A 1 310 ? 0.302 -8.719 -28.297 1 92.31 310 ASP A C 1
ATOM 2458 O O . ASP A 1 310 ? -0.622 -9.18 -28.969 1 92.31 310 ASP A O 1
ATOM 2462 N N . ALA A 1 311 ? 1.334 -9.344 -27.953 1 93.38 311 ALA A N 1
ATOM 2463 C CA . ALA A 1 311 ? 1.478 -10.742 -28.344 1 93.38 311 ALA A CA 1
ATOM 2464 C C . ALA A 1 311 ? 0.404 -11.602 -27.688 1 93.38 311 ALA A C 1
ATOM 2466 O O . ALA A 1 311 ? -0.123 -12.531 -28.312 1 93.38 311 ALA A O 1
ATOM 2467 N N . TRP A 1 312 ? 0.112 -11.273 -26.484 1 92.38 312 TRP A N 1
ATOM 2468 C CA . TRP A 1 312 ? -0.902 -12.016 -25.734 1 92.38 312 TRP A CA 1
ATOM 2469 C C . TRP A 1 312 ? -2.291 -11.766 -26.312 1 92.38 312 TRP A C 1
ATOM 2471 O O . TRP A 1 312 ? -3.096 -12.695 -26.438 1 92.38 312 TRP A O 1
ATOM 2481 N N . LEU A 1 313 ? -2.557 -10.578 -26.672 1 88.19 313 LEU A N 1
ATOM 2482 C CA . LEU A 1 313 ? -3.857 -10.203 -27.203 1 88.19 313 LEU A CA 1
ATOM 2483 C C . LEU A 1 313 ? -4.074 -10.82 -28.594 1 88.19 313 LEU A C 1
ATOM 2485 O O . LEU A 1 313 ? -5.215 -11.055 -29 1 88.19 313 LEU A O 1
ATOM 2489 N N . ALA A 1 314 ? -3 -11.117 -29.312 1 89.25 314 ALA A N 1
ATOM 2490 C CA . ALA A 1 314 ? -3.078 -11.633 -30.672 1 89.25 314 ALA A CA 1
ATOM 2491 C C . ALA A 1 314 ? -3.357 -13.133 -30.672 1 89.25 314 ALA A C 1
ATOM 2493 O O . ALA A 1 314 ? -3.699 -13.711 -31.703 1 89.25 314 ALA A O 1
ATOM 2494 N N . ARG A 1 315 ? -3.264 -13.766 -29.547 1 80.69 315 ARG A N 1
ATOM 2495 C CA . ARG A 1 315 ? -3.521 -15.203 -29.453 1 80.69 315 ARG A CA 1
ATOM 2496 C C . ARG A 1 315 ? -5.016 -15.484 -29.328 1 80.69 315 ARG A C 1
ATOM 2498 O O . ARG A 1 315 ? -5.75 -14.68 -28.75 1 80.69 315 ARG A O 1
ATOM 2505 N N . MET B 1 1 ? -27.734 23.438 27.812 1 37.03 1 MET B N 1
ATOM 2506 C CA . MET B 1 1 ? -26.812 23.484 26.688 1 37.03 1 MET B CA 1
ATOM 2507 C C . MET B 1 1 ? -27.25 22.516 25.594 1 37.03 1 MET B C 1
ATOM 2509 O O . MET B 1 1 ? -27.359 21.312 25.828 1 37.03 1 MET B O 1
ATOM 2513 N N . ASN B 1 2 ? -28.141 22.891 24.625 1 52 2 ASN B N 1
ATOM 2514 C CA . ASN B 1 2 ? -28.703 22.016 23.594 1 52 2 ASN B CA 1
ATOM 2515 C C . ASN B 1 2 ? -27.828 21.969 22.359 1 52 2 ASN B C 1
ATOM 2517 O O . ASN B 1 2 ? -28.125 22.609 21.344 1 52 2 ASN B O 1
ATOM 2521 N N . ILE B 1 3 ? -26.703 21.453 22.594 1 56.78 3 ILE B N 1
ATOM 2522 C CA . ILE B 1 3 ? -25.781 21.344 21.453 1 56.78 3 ILE B CA 1
ATOM 2523 C C . ILE B 1 3 ? -26.281 20.25 20.5 1 56.78 3 ILE B C 1
ATOM 2525 O O . ILE B 1 3 ? -26.531 19.125 20.922 1 56.78 3 ILE B O 1
ATOM 2529 N N . GLU B 1 4 ? -26.625 20.703 19.312 1 66.19 4 GLU B N 1
ATOM 2530 C CA . GLU B 1 4 ? -27.047 19.766 18.281 1 66.19 4 GLU B CA 1
ATOM 2531 C C . GLU B 1 4 ? -25.859 19.234 17.5 1 66.19 4 GLU B C 1
ATOM 2533 O O . GLU B 1 4 ? -24.844 19.906 17.359 1 66.19 4 GLU B O 1
ATOM 2538 N N . PHE B 1 5 ? -26.031 18.016 17.031 1 72.44 5 PHE B N 1
ATOM 2539 C CA . PHE B 1 5 ? -24.984 17.375 16.25 1 72.44 5 PHE B CA 1
ATOM 2540 C C . PHE B 1 5 ? -24.578 18.25 15.07 1 72.44 5 PHE B C 1
ATOM 2542 O O . PHE B 1 5 ? -23.406 18.297 14.695 1 72.44 5 PHE B O 1
ATOM 2549 N N . ARG B 1 6 ? -25.547 18.969 14.562 1 76.12 6 ARG B N 1
ATOM 2550 C CA . ARG B 1 6 ? -25.25 19.828 13.414 1 76.12 6 ARG B CA 1
ATOM 2551 C C . ARG B 1 6 ? -24.25 20.906 13.773 1 76.12 6 ARG B C 1
ATOM 2553 O O . ARG B 1 6 ? -23.391 21.266 12.961 1 76.12 6 ARG B O 1
ATOM 2560 N N . HIS B 1 7 ? -24.359 21.438 14.984 1 77.62 7 HIS B N 1
ATOM 2561 C CA . HIS B 1 7 ? -23.422 22.453 15.422 1 77.62 7 HIS B CA 1
ATOM 2562 C C . HIS B 1 7 ? -22 21.906 15.492 1 77.62 7 HIS B C 1
ATOM 2564 O O . HIS B 1 7 ? -21.047 22.594 15.109 1 77.62 7 HIS B O 1
ATOM 2570 N N . LEU B 1 8 ? -21.938 20.719 15.961 1 77.25 8 LEU B N 1
ATOM 2571 C CA . LEU B 1 8 ? -20.625 20.062 16.078 1 77.25 8 LEU B CA 1
ATOM 2572 C C . LEU B 1 8 ? -20.031 19.797 14.711 1 77.25 8 LEU B C 1
ATOM 2574 O O . LEU B 1 8 ? -18.828 20.016 14.508 1 77.25 8 LEU B O 1
ATOM 2578 N N . ARG B 1 9 ? -20.828 19.391 13.812 1 81 9 ARG B N 1
ATOM 2579 C CA . ARG B 1 9 ? -20.391 19.172 12.438 1 81 9 ARG B CA 1
ATOM 2580 C C . ARG B 1 9 ? -19.906 20.484 11.812 1 81 9 ARG B C 1
ATOM 2582 O O . ARG B 1 9 ? -18.906 20.5 11.094 1 81 9 ARG B O 1
ATOM 2589 N N . HIS B 1 10 ? -20.656 21.531 12.086 1 84.81 1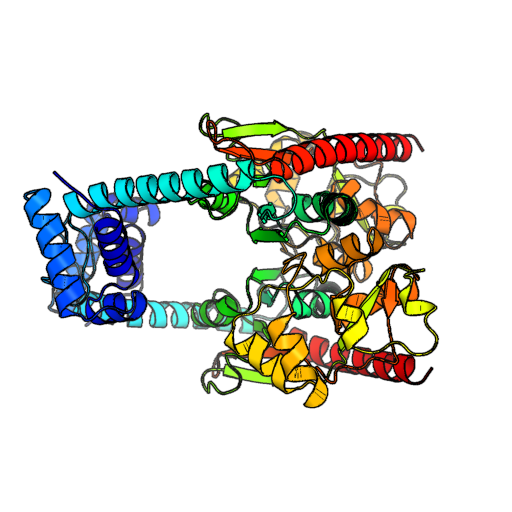0 HIS B N 1
ATOM 2590 C CA . HIS B 1 10 ? -20.312 22.859 11.57 1 84.81 10 HIS B CA 1
ATOM 2591 C C . HIS B 1 10 ? -18.969 23.328 12.117 1 84.81 10 HIS B C 1
ATOM 2593 O O . HIS B 1 10 ? -18.141 23.859 11.367 1 84.81 10 HIS B O 1
ATOM 2599 N N . ALA B 1 11 ? -18.766 23.109 13.383 1 84.81 11 ALA B N 1
ATOM 2600 C CA . ALA B 1 11 ? -17.516 23.5 14.031 1 84.81 11 ALA B CA 1
ATOM 2601 C C . ALA B 1 11 ? -16.328 22.75 13.438 1 84.81 11 ALA B C 1
ATOM 2603 O O . ALA B 1 11 ? -15.289 23.359 13.156 1 84.81 11 ALA B O 1
ATOM 2604 N N . LEU B 1 12 ? -16.531 21.484 13.258 1 83.25 12 LEU B N 1
ATOM 2605 C CA . LEU B 1 12 ? -15.453 20.672 12.703 1 83.25 12 LEU B CA 1
ATOM 2606 C C . LEU B 1 12 ? -15.141 21.094 11.273 1 83.25 12 LEU B C 1
ATOM 2608 O O . LEU B 1 12 ? -13.969 21.172 10.891 1 83.25 12 LEU B O 1
ATOM 2612 N N . ALA B 1 13 ? -16.094 21.375 10.492 1 84.31 13 ALA B N 1
ATOM 2613 C CA . ALA B 1 13 ? -15.914 21.812 9.117 1 84.31 13 ALA B CA 1
ATOM 2614 C C . ALA B 1 13 ? -15.148 23.141 9.062 1 84.31 13 ALA B C 1
ATOM 2616 O O . ALA B 1 13 ? -14.297 23.328 8.195 1 84.31 13 ALA B O 1
ATOM 2617 N N . LEU B 1 14 ? -15.508 23.938 9.977 1 86.38 14 LEU B N 1
ATOM 2618 C CA . LEU B 1 14 ? -14.844 25.234 10 1 86.38 14 LEU B CA 1
ATOM 2619 C C . LEU B 1 14 ? -13.344 25.078 10.242 1 86.38 14 LEU B C 1
ATOM 2621 O O . LEU B 1 14 ? -12.531 25.719 9.586 1 86.38 14 LEU B O 1
ATOM 2625 N N . VAL B 1 15 ? -13.016 24.203 11.094 1 81.31 15 VAL B N 1
ATOM 2626 C CA . VAL B 1 15 ? -11.609 24.016 11.422 1 81.31 15 VAL B CA 1
ATOM 2627 C C . VAL B 1 15 ? -10.906 23.312 10.266 1 81.31 15 VAL B C 1
ATOM 2629 O O . VAL B 1 15 ? -9.758 23.625 9.945 1 81.31 15 VAL B O 1
ATOM 2632 N N . GLU B 1 16 ? -11.617 22.375 9.781 1 79.25 16 GLU B N 1
ATOM 2633 C CA . GLU B 1 16 ? -11.07 21.609 8.672 1 79.25 16 GLU B CA 1
ATOM 2634 C C . GLU B 1 16 ? -10.766 22.516 7.473 1 79.25 16 GLU B C 1
ATOM 2636 O O . GLU B 1 16 ? -9.75 22.344 6.801 1 79.25 16 GLU B O 1
ATOM 2641 N N . HIS B 1 17 ? -11.586 23.484 7.281 1 80.81 17 HIS B N 1
ATOM 2642 C CA . HIS B 1 17 ? -11.477 24.312 6.082 1 80.81 17 HIS B CA 1
ATOM 2643 C C . HIS B 1 17 ? -10.852 25.672 6.398 1 80.81 17 HIS B C 1
ATOM 2645 O O . HIS B 1 17 ? -10.43 26.391 5.496 1 80.81 17 HIS B O 1
ATOM 2651 N N . GLY B 1 18 ? -10.836 26.016 7.613 1 81.75 18 GLY B N 1
ATOM 2652 C CA . GLY B 1 18 ? -10.156 27.203 8.117 1 81.75 18 GLY B CA 1
ATOM 2653 C C . GLY B 1 18 ? -10.852 28.5 7.738 1 81.75 18 GLY B C 1
ATOM 2654 O O . GLY B 1 18 ? -10.32 29.578 7.984 1 81.75 18 GLY B O 1
ATOM 2655 N N . ASN B 1 19 ? -11.938 28.344 6.953 1 87.5 19 ASN B N 1
ATOM 2656 C CA . ASN B 1 19 ? -12.672 29.5 6.453 1 87.5 19 ASN B CA 1
ATOM 2657 C C . ASN B 1 19 ? -14.18 29.25 6.441 1 87.5 19 ASN B C 1
ATOM 2659 O O . ASN B 1 19 ? -14.633 28.156 6.094 1 87.5 19 ASN B O 1
ATOM 2663 N N . PHE B 1 20 ? -14.836 30.359 6.797 1 87.88 20 PHE B N 1
ATOM 2664 C CA . PHE B 1 20 ? -16.281 30.234 6.91 1 87.88 20 PHE B CA 1
ATOM 2665 C C . PHE B 1 20 ? -16.906 29.938 5.551 1 87.88 20 PHE B C 1
ATOM 2667 O O . PHE B 1 20 ? -17.781 29.078 5.438 1 87.88 20 PHE B O 1
ATOM 2674 N N . ALA B 1 21 ? -16.344 30.609 4.578 1 86.81 21 ALA B N 1
ATOM 2675 C CA . ALA B 1 21 ? -16.938 30.422 3.254 1 86.81 21 ALA B CA 1
ATOM 2676 C C . ALA B 1 21 ? -16.688 29.016 2.725 1 86.81 21 ALA B C 1
ATOM 2678 O O . ALA B 1 21 ? -17.609 28.359 2.238 1 86.81 21 ALA B O 1
ATOM 2679 N N . ARG B 1 22 ? -15.578 28.578 2.893 1 86.56 22 ARG B N 1
ATOM 2680 C CA . ARG B 1 22 ? -15.203 27.25 2.414 1 86.56 22 ARG B CA 1
ATOM 2681 C C . ARG B 1 22 ? -15.93 26.156 3.193 1 86.56 22 ARG B C 1
ATOM 2683 O O . ARG B 1 22 ? -16.375 25.172 2.613 1 86.56 22 ARG B O 1
ATOM 2690 N N . ALA B 1 23 ? -15.984 26.438 4.418 1 87.44 23 ALA B N 1
ATOM 2691 C CA . ALA B 1 23 ? -16.688 25.484 5.273 1 87.44 23 ALA B CA 1
ATOM 2692 C C . ALA B 1 23 ? -18.172 25.422 4.926 1 87.44 23 ALA B C 1
ATOM 2694 O O . ALA B 1 23 ? -18.766 24.344 4.863 1 87.44 23 ALA B O 1
ATOM 2695 N N . ALA B 1 24 ? -18.672 26.516 4.676 1 89.81 24 ALA B N 1
ATOM 2696 C CA . ALA B 1 24 ? -20.094 26.578 4.324 1 89.81 24 ALA B CA 1
ATOM 2697 C C . ALA B 1 24 ? -20.375 25.859 3.012 1 89.81 24 ALA B C 1
ATOM 2699 O O . ALA B 1 24 ? -21.344 25.109 2.9 1 89.81 24 ALA B O 1
ATOM 2700 N N . GLU B 1 25 ? -19.5 26.047 2.127 1 85.88 25 GLU B N 1
ATOM 2701 C CA . GLU B 1 25 ? -19.625 25.375 0.837 1 85.88 25 GLU B CA 1
ATOM 2702 C C . GLU B 1 25 ? -19.562 23.859 0.995 1 85.88 25 GLU B C 1
ATOM 2704 O O . GLU B 1 25 ? -20.375 23.141 0.421 1 85.88 25 GLU B O 1
ATOM 2709 N N . ALA B 1 26 ? -18.734 23.5 1.835 1 81.25 26 ALA B N 1
ATOM 2710 C CA . ALA B 1 26 ? -18.562 22.062 2.064 1 81.25 26 ALA B CA 1
ATOM 2711 C C . ALA B 1 26 ? -19.781 21.453 2.738 1 81.25 26 ALA B C 1
ATOM 2713 O O . ALA B 1 26 ? -20.094 20.281 2.518 1 81.25 26 ALA B O 1
ATOM 2714 N N . LEU B 1 27 ? -20.438 22.234 3.445 1 81.69 27 LEU B N 1
ATOM 2715 C CA . LEU B 1 27 ? -21.594 21.781 4.211 1 81.69 27 LEU B CA 1
ATOM 2716 C C . LEU B 1 27 ? -22.891 22.062 3.455 1 81.69 27 LEU B C 1
ATOM 2718 O O . LEU B 1 27 ? -23.969 21.734 3.936 1 81.69 27 LEU B O 1
ATOM 2722 N N . HIS B 1 28 ? -22.641 22.703 2.232 1 84.06 28 HIS B N 1
ATOM 2723 C CA . HIS B 1 28 ? -23.797 23.094 1.44 1 84.06 28 HIS B CA 1
ATOM 2724 C C . HIS B 1 28 ? -24.719 24.031 2.225 1 84.06 28 HIS B C 1
ATOM 2726 O O . HIS B 1 28 ? -25.938 23.828 2.262 1 84.06 28 HIS B O 1
ATOM 2732 N N . LEU B 1 29 ? -24.094 24.922 2.889 1 84.19 29 LEU B N 1
ATOM 2733 C CA . LEU B 1 29 ? -24.781 25.969 3.633 1 84.19 29 LEU B CA 1
ATOM 2734 C C . LEU B 1 29 ? -24.344 27.344 3.148 1 84.19 29 LEU B C 1
ATOM 2736 O O . LEU B 1 29 ? -23.312 27.484 2.477 1 84.19 29 LEU B O 1
ATOM 2740 N N . SER B 1 30 ? -25.234 28.328 3.34 1 88.19 30 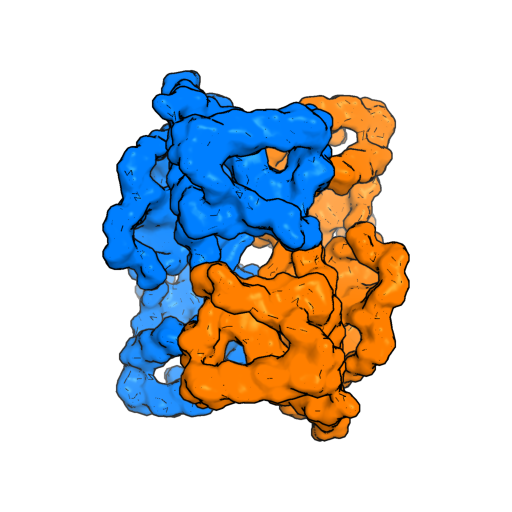SER B N 1
ATOM 2741 C CA . SER B 1 30 ? -24.781 29.703 3.18 1 88.19 30 SER B CA 1
ATOM 2742 C C . SER B 1 30 ? -23.844 30.109 4.312 1 88.19 30 SER B C 1
ATOM 2744 O O . SER B 1 30 ? -23.922 29.562 5.414 1 88.19 30 SER B O 1
ATOM 2746 N N . GLN B 1 31 ? -22.969 30.938 3.928 1 90.31 31 GLN B N 1
ATOM 2747 C CA . GLN B 1 31 ? -22.016 31.406 4.934 1 90.31 31 GLN B CA 1
ATOM 2748 C C . GLN B 1 31 ? -22.734 32.031 6.133 1 90.31 31 GLN B C 1
ATOM 2750 O O . GLN B 1 31 ? -22.375 31.75 7.281 1 90.31 31 GLN B O 1
ATOM 2755 N N . PRO B 1 32 ? -23.828 32.781 5.953 1 90.56 32 PRO B N 1
ATOM 2756 C CA . PRO B 1 32 ? -24.531 33.312 7.125 1 90.56 32 PRO B CA 1
ATOM 2757 C C . PRO B 1 32 ? -25.141 32.188 7.984 1 90.56 32 PRO B C 1
ATOM 2759 O O . PRO B 1 32 ? -25.156 32.312 9.211 1 90.56 32 PRO B O 1
ATOM 2762 N N . ALA B 1 33 ? -25.609 31.188 7.344 1 86 33 ALA B N 1
ATOM 2763 C CA . ALA B 1 33 ? -26.203 30.078 8.07 1 86 33 ALA B CA 1
ATOM 2764 C C . ALA B 1 33 ? -25.156 29.359 8.938 1 86 33 ALA B C 1
ATOM 2766 O O . ALA B 1 33 ? -25.422 29.016 10.086 1 86 33 ALA B O 1
ATOM 2767 N N . LEU B 1 34 ? -24.031 29.172 8.375 1 91.56 34 LEU B N 1
ATOM 2768 C CA . LEU B 1 34 ? -22.953 28.562 9.141 1 91.56 34 LEU B CA 1
ATOM 2769 C C . LEU B 1 34 ? -22.531 29.453 10.297 1 91.56 34 LEU B C 1
ATOM 2771 O O . LEU B 1 34 ? -22.297 28.969 11.406 1 91.56 34 LEU B O 1
ATOM 2775 N N . THR B 1 35 ? -22.375 30.719 10.023 1 90.06 35 THR B N 1
ATOM 2776 C CA . THR B 1 35 ? -21.969 31.688 11.047 1 90.06 35 THR B CA 1
ATOM 2777 C C . THR B 1 35 ? -22.969 31.688 12.203 1 90.06 35 THR B C 1
ATOM 2779 O O . THR B 1 35 ? -22.562 31.641 13.367 1 90.06 35 THR B O 1
ATOM 2782 N N . ARG B 1 36 ? -24.219 31.656 11.883 1 87.25 36 ARG B N 1
ATOM 2783 C CA . ARG B 1 36 ? -25.266 31.656 12.906 1 87.25 36 ARG B CA 1
ATOM 2784 C C . ARG B 1 36 ? -25.203 30.375 13.742 1 87.25 36 ARG B C 1
ATOM 2786 O O . ARG B 1 36 ? -25.375 30.422 14.961 1 87.25 36 ARG B O 1
ATOM 2793 N N . SER B 1 37 ? -25.016 29.344 13.023 1 85.94 37 SER B N 1
ATOM 2794 C CA . SER B 1 37 ? -24.906 28.047 13.711 1 85.94 37 SER B CA 1
ATOM 2795 C C . SER B 1 37 ? -23.766 28.047 14.711 1 85.94 37 SER B C 1
ATOM 2797 O O . SER B 1 37 ? -23.938 27.609 15.852 1 85.94 37 SER B O 1
ATOM 2799 N N . LEU B 1 38 ? -22.703 28.609 14.328 1 89.06 38 LEU B N 1
ATOM 2800 C CA . LEU B 1 38 ? -21.516 28.594 15.172 1 89.06 38 LEU B CA 1
ATOM 2801 C C . LEU B 1 38 ? -21.641 29.625 16.297 1 89.06 38 LEU B C 1
ATOM 2803 O O . LEU B 1 38 ? -21.156 29.391 17.406 1 89.06 38 LEU B O 1
ATOM 2807 N N . GLN B 1 39 ? -22.266 30.703 16.031 1 87.75 39 GLN B N 1
ATOM 2808 C CA . GLN B 1 39 ? -22.562 31.688 17.062 1 87.75 39 GLN B CA 1
ATOM 2809 C C . GLN B 1 39 ? -23.5 31.109 18.125 1 87.75 39 GLN B C 1
ATOM 2811 O O . GLN B 1 39 ? -23.312 31.344 19.312 1 87.75 39 GLN B O 1
ATOM 2816 N N . ALA B 1 40 ? -24.406 30.375 17.609 1 80.44 40 ALA B N 1
ATOM 2817 C CA . ALA B 1 40 ? -25.328 29.703 18.531 1 80.44 40 ALA B CA 1
ATOM 2818 C C . ALA B 1 40 ? -24.594 28.719 19.422 1 80.44 40 ALA B C 1
ATOM 2820 O O . ALA B 1 40 ? -24.859 28.641 20.625 1 80.44 40 ALA B O 1
ATOM 2821 N N . LEU B 1 41 ? -23.734 28.031 18.859 1 82 41 LEU B N 1
ATOM 2822 C CA . LEU B 1 41 ? -22.922 27.078 19.609 1 82 41 LEU B CA 1
ATOM 2823 C C . LEU B 1 41 ? -22.078 27.812 20.656 1 82 41 LEU B C 1
ATOM 2825 O O . LEU B 1 41 ? -22.016 27.375 21.812 1 82 41 LEU B O 1
ATOM 2829 N N . GLU B 1 42 ? -21.453 28.906 20.25 1 86.25 42 GLU B N 1
ATOM 2830 C CA . GLU B 1 42 ? -20.656 29.688 21.172 1 86.25 42 GLU B CA 1
ATOM 2831 C C . GLU B 1 42 ? -21.516 30.281 22.297 1 86.25 42 GLU B C 1
ATOM 2833 O O . GLU B 1 42 ? -21.094 30.328 23.453 1 86.25 42 GLU B O 1
ATOM 2838 N N . ALA B 1 43 ? -22.656 30.672 21.969 1 79.94 43 ALA B N 1
ATOM 2839 C CA . ALA B 1 43 ? -23.594 31.219 22.938 1 79.94 43 ALA B CA 1
ATOM 2840 C C . ALA B 1 43 ? -23.984 30.156 23.969 1 79.94 43 ALA B C 1
ATOM 2842 O O . ALA B 1 43 ? -24.094 30.453 25.156 1 79.94 43 ALA B O 1
ATOM 2843 N N . GLN B 1 44 ? -24.156 29.016 23.5 1 74.81 44 GLN B N 1
ATOM 2844 C CA . GLN B 1 44 ? -24.547 27.922 24.391 1 74.81 44 GLN B CA 1
ATOM 2845 C C . GLN B 1 44 ? -23.391 27.531 25.312 1 74.81 44 GLN B C 1
ATOM 2847 O O . GLN B 1 44 ? -23.609 27.234 26.5 1 74.81 44 GLN B O 1
ATOM 2852 N N . VAL B 1 45 ? -22.25 27.547 24.75 1 75.38 45 VAL B N 1
ATOM 2853 C CA . VAL B 1 45 ? -21.078 27.203 25.531 1 75.38 45 VAL B CA 1
ATOM 2854 C C . VAL B 1 45 ? -20.703 28.375 26.453 1 75.38 45 VAL B C 1
ATOM 2856 O O . VAL B 1 45 ? -20.141 28.172 27.531 1 75.38 45 VAL B O 1
ATOM 2859 N N . GLY B 1 46 ? -21 29.562 26.047 1 75.75 46 GLY B N 1
ATOM 2860 C CA . GLY B 1 46 ? -20.75 30.766 26.812 1 75.75 46 GLY B CA 1
ATOM 2861 C C . GLY B 1 46 ? -19.344 31.328 26.609 1 75.75 46 GLY B C 1
ATOM 2862 O O . GLY B 1 46 ? -18.875 32.125 27.406 1 75.75 46 GLY B O 1
ATOM 2863 N N . GLU B 1 47 ? -18.688 30.734 25.656 1 78.62 47 GLU B N 1
ATOM 2864 C CA . GLU B 1 47 ? -17.328 31.156 25.312 1 78.62 47 GLU B CA 1
ATOM 2865 C C . GLU B 1 47 ? -17.125 31.219 23.797 1 78.62 47 GLU B C 1
ATOM 2867 O O . GLU B 1 47 ? -17.844 30.547 23.047 1 78.62 47 GLU B O 1
ATOM 2872 N N . GLN B 1 48 ? -16.219 32.062 23.438 1 86.12 48 GLN B N 1
ATOM 2873 C CA . GLN B 1 48 ? -15.789 32.031 22.047 1 86.12 48 GLN B CA 1
ATOM 2874 C C . GLN B 1 48 ? -15 30.75 21.75 1 86.12 48 GLN B C 1
ATOM 2876 O O . GLN B 1 48 ? -14.102 30.375 22.5 1 86.12 48 GLN B O 1
ATOM 2881 N N . LEU B 1 49 ? -15.445 30.109 20.703 1 85.5 49 LEU B N 1
ATOM 2882 C CA . LEU B 1 49 ? -14.828 28.828 20.375 1 85.5 49 LEU B CA 1
ATOM 2883 C C . LEU B 1 49 ? -13.828 29 19.234 1 85.5 49 LEU B C 1
ATOM 2885 O O . LEU B 1 49 ? -12.922 28.172 19.078 1 85.5 49 LEU B O 1
ATOM 2889 N N . PHE B 1 50 ? -14.094 30.031 18.453 1 88.38 50 PHE B N 1
ATOM 2890 C CA . PHE B 1 50 ? -13.25 30.25 17.281 1 88.38 50 PHE B CA 1
ATOM 2891 C C . PHE B 1 50 ? -12.68 31.656 17.266 1 88.38 50 PHE B C 1
ATOM 2893 O O . PHE B 1 50 ? -13.375 32.625 17.594 1 88.38 50 PHE B O 1
ATOM 2900 N N . ASP B 1 51 ? -11.414 31.656 17.078 1 80.88 51 ASP B N 1
ATOM 2901 C CA . ASP B 1 51 ? -10.734 32.938 16.891 1 80.88 51 ASP B CA 1
ATOM 2902 C C . ASP B 1 51 ? -10.797 33.375 15.438 1 80.88 51 ASP B C 1
ATOM 2904 O O . ASP B 1 51 ? -10.195 32.75 14.562 1 80.88 51 ASP B O 1
ATOM 2908 N N . ARG B 1 52 ? -11.609 34.375 15.211 1 76.69 52 ARG B N 1
ATOM 2909 C CA . ARG B 1 52 ? -11.883 34.875 13.867 1 76.69 52 ARG B CA 1
ATOM 2910 C C . ARG B 1 52 ? -10.992 36.062 13.523 1 76.69 52 ARG B C 1
ATOM 2912 O O . ARG B 1 52 ? -11.266 36.812 12.578 1 76.69 52 ARG B O 1
ATOM 2919 N N . SER B 1 53 ? -10.094 36.25 14.422 1 69.44 53 SER B N 1
ATOM 2920 C CA . SER B 1 53 ? -9.281 37.469 14.297 1 69.44 53 SER B CA 1
ATOM 2921 C C . SER B 1 53 ? -8.234 37.312 13.203 1 69.44 53 SER B C 1
ATOM 2923 O O . SER B 1 53 ? -7.625 38.312 12.781 1 69.44 53 SER B O 1
ATOM 2925 N N . HIS B 1 54 ? -8.125 36.062 12.766 1 62.31 54 HIS B N 1
ATOM 2926 C CA . HIS B 1 54 ? -7.102 35.812 11.758 1 62.31 54 HIS B CA 1
ATOM 2927 C C . HIS B 1 54 ? -7.727 35.406 10.43 1 62.31 54 HIS B C 1
ATOM 2929 O O . HIS B 1 54 ? -8.945 35.25 10.336 1 62.31 54 HIS B O 1
ATOM 2935 N N . ARG B 1 55 ? -6.973 35.531 9.391 1 62.25 55 ARG B N 1
ATOM 2936 C CA . ARG B 1 55 ? -7.43 35.125 8.062 1 62.25 55 ARG B CA 1
ATOM 2937 C C . ARG B 1 55 ? -8.016 33.719 8.07 1 62.25 55 ARG B C 1
ATOM 2939 O O . ARG B 1 55 ? -9.023 33.469 7.406 1 62.25 55 ARG B O 1
ATOM 2946 N N . GLU B 1 56 ? -7.426 32.812 8.812 1 73.94 56 GLU B N 1
ATOM 2947 C CA . GLU B 1 56 ? -8.008 31.484 8.977 1 73.94 56 GLU B CA 1
ATOM 2948 C C . GLU B 1 56 ? -8.586 31.297 10.383 1 73.94 56 GLU B C 1
ATOM 2950 O O . GLU B 1 56 ? -7.961 31.688 11.367 1 73.94 56 GLU B O 1
ATOM 2955 N N . VAL B 1 57 ? -9.742 30.859 10.398 1 80.38 57 VAL B N 1
ATOM 2956 C CA . VAL B 1 57 ? -10.445 30.609 11.648 1 80.38 57 VAL B CA 1
ATOM 2957 C C . VAL B 1 57 ? -9.781 29.453 12.398 1 80.38 57 VAL B C 1
ATOM 2959 O O . VAL B 1 57 ? -9.555 28.391 11.82 1 80.38 57 VAL B O 1
ATOM 2962 N N . THR B 1 58 ? -9.312 29.75 13.555 1 81.62 58 THR B N 1
ATOM 2963 C CA . THR B 1 58 ? -8.727 28.703 14.398 1 81.62 58 THR B CA 1
ATOM 2964 C C . THR B 1 58 ? -9.531 28.547 15.688 1 81.62 58 THR B C 1
ATOM 2966 O O . THR B 1 58 ? -10.148 29.5 16.172 1 81.62 58 THR B O 1
ATOM 2969 N N . PRO B 1 59 ? -9.43 27.359 16.219 1 82.38 59 PRO B N 1
ATOM 2970 C CA . PRO B 1 59 ? -10.156 27.141 17.469 1 82.38 59 PRO B CA 1
ATOM 2971 C C . PRO B 1 59 ? -9.445 27.75 18.672 1 82.38 59 PRO B C 1
ATOM 2973 O O . PRO B 1 59 ? -8.211 27.797 18.719 1 82.38 59 PRO B O 1
ATOM 2976 N N . THR B 1 60 ? -10.211 28.344 19.641 1 78.19 60 THR B N 1
ATOM 2977 C CA . THR B 1 60 ? -9.703 28.719 20.953 1 78.19 60 THR B CA 1
ATOM 2978 C C . THR B 1 60 ? -9.391 27.469 21.781 1 78.19 60 THR B C 1
ATOM 2980 O O . THR B 1 60 ? -9.578 26.344 21.312 1 78.19 60 THR B O 1
ATOM 2983 N N . THR B 1 61 ? -8.852 27.656 22.984 1 71.38 61 THR B N 1
ATOM 2984 C CA . THR B 1 61 ? -8.625 26.531 23.891 1 71.38 61 THR B CA 1
ATOM 2985 C 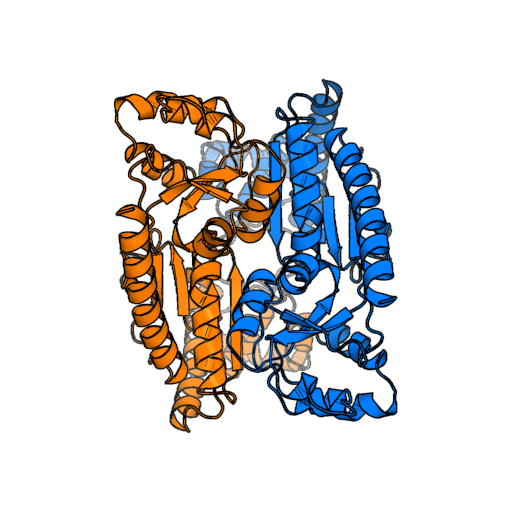C . THR B 1 61 ? -9.914 25.766 24.141 1 71.38 61 THR B C 1
ATOM 2987 O O . THR B 1 61 ? -9.93 24.531 24.094 1 71.38 61 THR B O 1
ATOM 2990 N N . MET B 1 62 ? -10.875 26.562 24.406 1 73.69 62 MET B N 1
ATOM 2991 C CA . MET B 1 62 ? -12.188 25.953 24.594 1 73.69 62 MET B CA 1
ATOM 2992 C C . MET B 1 62 ? -12.688 25.328 23.297 1 73.69 62 MET B C 1
ATOM 2994 O O . MET B 1 62 ? -13.344 24.297 23.312 1 73.69 62 MET B O 1
ATOM 2998 N N . GLY B 1 63 ? -12.328 26 22.203 1 79.81 63 GLY B N 1
ATOM 2999 C CA . GLY B 1 63 ? -12.672 25.438 20.891 1 79.81 63 GLY B CA 1
ATOM 3000 C C . GLY B 1 63 ? -12.023 24.094 20.625 1 79.81 63 GLY B C 1
ATOM 3001 O O . GLY B 1 63 ? -12.68 23.172 20.141 1 79.81 63 GLY B O 1
ATOM 3002 N N . GLU B 1 64 ? -10.883 23.922 21.016 1 73.94 64 GLU B N 1
ATOM 3003 C CA . GLU B 1 64 ? -10.164 22.672 20.844 1 73.94 64 GLU B CA 1
ATOM 3004 C C . GLU B 1 64 ? -10.781 21.562 21.672 1 73.94 64 GLU B C 1
ATOM 3006 O O . GLU B 1 64 ? -10.922 20.422 21.203 1 73.94 64 GLU B O 1
ATOM 3011 N N . LEU B 1 65 ? -11.031 21.922 22.906 1 68.25 65 LEU B N 1
ATOM 3012 C CA . LEU B 1 65 ? -11.688 20.969 23.781 1 68.25 65 LEU B CA 1
ATOM 3013 C C . LEU B 1 65 ? -13.023 20.516 23.203 1 68.25 65 LEU B C 1
ATOM 3015 O O . LEU B 1 65 ? -13.336 19.328 23.188 1 68.25 65 LEU B O 1
ATOM 3019 N N . LEU B 1 66 ? -13.734 21.5 22.781 1 73.5 66 LEU B N 1
ATOM 3020 C CA . LEU B 1 66 ? -15.023 21.188 22.172 1 73.5 66 LEU B CA 1
ATOM 3021 C C . LEU B 1 66 ? -14.852 20.297 20.953 1 73.5 66 LEU B C 1
ATOM 3023 O O . LEU B 1 66 ? -15.594 19.328 20.766 1 73.5 66 LEU B O 1
ATOM 3027 N N . LEU B 1 67 ? -13.875 20.609 20.172 1 78.25 67 LEU B N 1
ATOM 3028 C CA . LEU B 1 67 ? -13.648 19.875 18.922 1 78.25 67 LEU B CA 1
ATOM 3029 C C . LEU B 1 67 ? -13.25 18.438 19.219 1 78.25 67 LEU B C 1
ATOM 3031 O O . LEU B 1 67 ? -13.664 17.516 18.516 1 78.25 67 LEU B O 1
ATOM 3035 N N . GLN B 1 68 ? -12.539 18.234 20.234 1 67.62 68 GLN B N 1
ATOM 3036 C CA . GLN B 1 68 ? -12.18 16.891 20.656 1 67.62 68 GLN B CA 1
ATOM 3037 C C . GLN B 1 68 ? -13.422 16.078 21.031 1 67.62 68 GLN B C 1
ATOM 3039 O O . GLN B 1 68 ? -13.586 14.938 20.578 1 67.62 68 GLN B O 1
ATOM 3044 N N . HIS B 1 69 ? -14.195 16.719 21.828 1 64.94 69 HIS B N 1
ATOM 3045 C CA . HIS B 1 69 ? -15.422 16.047 22.25 1 64.94 69 HIS B CA 1
ATOM 3046 C C . HIS B 1 69 ? -16.406 15.906 21.094 1 64.94 69 HIS B C 1
ATOM 3048 O O . HIS B 1 69 ? -17.094 14.898 20.984 1 64.94 69 HIS B O 1
ATOM 3054 N N . ALA B 1 70 ? -16.406 16.938 20.25 1 73.31 70 ALA B N 1
ATOM 3055 C CA . ALA B 1 70 ? -17.281 16.906 19.078 1 73.31 70 ALA B CA 1
ATOM 3056 C C . ALA B 1 70 ? -16.953 15.727 18.172 1 73.31 70 ALA B C 1
ATOM 3058 O O . ALA B 1 70 ? -17.844 15 17.719 1 73.31 70 ALA B O 1
ATOM 3059 N N . ARG B 1 71 ? -15.75 15.578 18 1 68.25 71 ARG B N 1
ATOM 3060 C CA . ARG B 1 71 ? -15.305 14.453 17.188 1 68.25 71 ARG B CA 1
ATOM 3061 C C . ARG B 1 71 ? -15.75 13.125 17.781 1 68.25 71 ARG B C 1
ATOM 3063 O O . ARG B 1 71 ? -16.266 12.258 17.078 1 68.25 71 ARG B O 1
ATOM 3070 N N . GLN B 1 72 ? -15.57 13.023 19.047 1 64.38 72 GLN B N 1
ATOM 3071 C CA . GLN B 1 72 ? -15.953 11.789 19.734 1 64.38 72 GLN B CA 1
ATOM 3072 C C . GLN B 1 72 ? -17.469 11.57 19.656 1 64.38 72 GLN B C 1
ATOM 3074 O O . GLN B 1 72 ? -17.922 10.445 19.422 1 64.38 72 GLN B O 1
ATOM 3079 N N . LEU B 1 73 ? -18.172 12.602 19.875 1 61.34 73 LEU B N 1
ATOM 3080 C CA . LEU B 1 73 ? -19.625 12.5 19.859 1 61.34 73 LEU B CA 1
ATOM 3081 C C . LEU B 1 73 ? -20.125 12.125 18.469 1 61.34 73 LEU B C 1
ATOM 3083 O O . LEU B 1 73 ? -21.031 11.289 18.328 1 61.34 73 LEU B O 1
ATOM 3087 N N . LEU B 1 74 ? -19.562 12.734 17.562 1 67.38 74 LEU B N 1
ATOM 3088 C CA . LEU B 1 74 ? -20 12.438 16.203 1 67.38 74 LEU B CA 1
ATOM 3089 C C . LEU B 1 74 ? -19.609 11.016 15.805 1 67.38 74 LEU B C 1
ATOM 3091 O O . LEU B 1 74 ? -20.359 10.336 15.102 1 67.38 74 LEU B O 1
ATOM 3095 N N . LEU B 1 75 ? -18.547 10.648 16.344 1 63.53 75 LEU B N 1
ATOM 3096 C CA . LEU B 1 75 ? -18.141 9.266 16.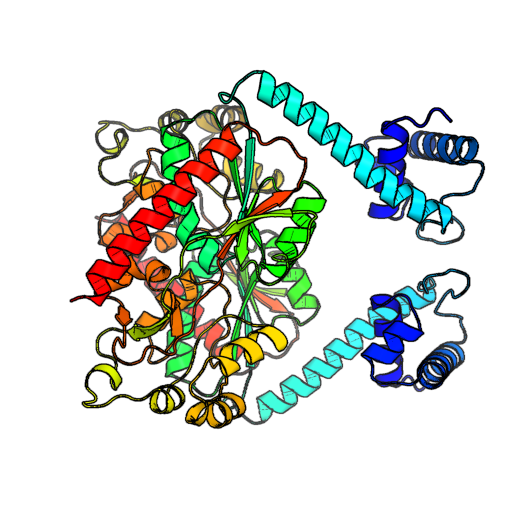125 1 63.53 75 LEU B CA 1
ATOM 3097 C C . LEU B 1 75 ? -19.078 8.289 16.812 1 63.53 75 LEU B C 1
ATOM 3099 O O . LEU B 1 75 ? -19.438 7.254 16.25 1 63.53 75 LEU B O 1
ATOM 3103 N N . HIS B 1 76 ? -19.422 8.68 17.969 1 59.88 76 HIS B N 1
ATOM 3104 C CA . HIS B 1 76 ? -20.391 7.844 18.672 1 59.88 76 HIS B CA 1
ATOM 3105 C C . HIS B 1 76 ? -21.734 7.812 17.953 1 59.88 76 HIS B C 1
ATOM 3107 O O . HIS B 1 76 ? -22.391 6.777 17.922 1 59.88 76 HIS B O 1
ATOM 3113 N N . ALA B 1 77 ? -22.125 8.938 17.484 1 60.38 77 ALA B N 1
ATOM 3114 C CA . ALA B 1 77 ? -23.359 8.984 16.688 1 60.38 77 ALA B CA 1
ATOM 3115 C C . ALA B 1 77 ? -23.266 8.078 15.469 1 60.38 77 ALA B C 1
ATOM 3117 O O . ALA B 1 77 ? -24.219 7.383 15.117 1 60.38 77 ALA B O 1
ATOM 3118 N N . GLN B 1 78 ? -22.172 8.156 14.891 1 61.72 78 GLN B N 1
ATOM 3119 C CA . GLN B 1 78 ? -21.922 7.277 13.75 1 61.72 78 GLN B CA 1
ATOM 3120 C C . GLN B 1 78 ? -22 5.812 14.164 1 61.72 78 GLN B C 1
ATOM 3122 O O . GLN B 1 78 ? -22.562 4.984 13.453 1 61.72 78 GLN B O 1
ATOM 3127 N N . ASP B 1 79 ? -21.438 5.566 15.289 1 60.78 79 ASP B N 1
ATOM 3128 C CA . ASP B 1 79 ? -21.484 4.203 15.82 1 60.78 79 ASP B CA 1
ATOM 3129 C C . ASP B 1 79 ? -22.906 3.742 16.062 1 60.78 79 ASP B C 1
ATOM 3131 O O . ASP B 1 79 ? -23.266 2.594 15.766 1 60.78 79 ASP B O 1
ATOM 3135 N N . LEU B 1 80 ? -23.594 4.625 16.594 1 49.97 80 LEU B N 1
ATOM 3136 C CA . LEU B 1 80 ? -24.984 4.301 16.859 1 49.97 80 LEU B CA 1
ATOM 3137 C C . LEU B 1 80 ? -25.703 3.955 15.555 1 49.97 80 LEU B C 1
ATOM 3139 O O . LEU B 1 80 ? -26.422 2.949 15.484 1 49.97 80 LEU B O 1
ATOM 3143 N N . GLN B 1 81 ? -25.547 4.785 14.625 1 56.69 81 GLN B N 1
ATOM 3144 C CA . GLN B 1 81 ? -26.188 4.531 13.336 1 56.69 81 GLN B CA 1
ATOM 3145 C C . GLN B 1 81 ? -25.734 3.195 12.758 1 56.69 81 GLN B C 1
ATOM 3147 O O . GLN B 1 81 ? -26.547 2.432 12.234 1 56.69 81 GLN B O 1
ATOM 3152 N N . ARG B 1 82 ? -24.484 3.029 12.805 1 57.56 82 ARG B N 1
ATOM 3153 C CA . ARG B 1 82 ? -23.922 1.774 12.328 1 57.56 82 ARG B CA 1
ATOM 3154 C C . ARG B 1 82 ? -24.5 0.584 13.086 1 57.56 82 ARG B C 1
ATOM 3156 O O . ARG B 1 82 ? -24.891 -0.41 12.469 1 57.56 82 ARG B O 1
ATOM 3163 N N . ASP B 1 83 ? -24.547 0.7 14.336 1 55.44 83 ASP B N 1
ATOM 3164 C CA . ASP B 1 83 ? -25.062 -0.386 15.156 1 55.44 83 ASP B CA 1
ATOM 3165 C C . ASP B 1 83 ? -26.531 -0.667 14.828 1 55.44 83 ASP B C 1
ATOM 3167 O O . ASP B 1 83 ? -26.953 -1.823 14.812 1 55.44 83 ASP B O 1
ATOM 3171 N N . LEU B 1 84 ? -27.219 0.333 14.57 1 52.16 84 LEU B N 1
ATOM 3172 C CA . LEU B 1 84 ? -28.609 0.175 14.195 1 52.16 84 LEU B CA 1
ATOM 3173 C C . LEU B 1 84 ? -28.734 -0.54 12.852 1 52.16 84 LEU B C 1
ATOM 3175 O O . LEU B 1 84 ? -29.609 -1.383 12.672 1 52.16 84 LEU B O 1
ATOM 3179 N N . GLN B 1 85 ? -27.859 -0.197 12 1 54.97 85 GLN B N 1
ATOM 3180 C CA . GLN B 1 85 ? -27.859 -0.848 10.695 1 54.97 85 GLN B CA 1
ATOM 3181 C C . GLN B 1 85 ? -27.453 -2.316 10.812 1 54.97 85 GLN B C 1
ATOM 3183 O O . GLN B 1 85 ? -28.016 -3.176 10.133 1 54.97 85 GLN B O 1
ATOM 3188 N N . LEU B 1 86 ? -26.469 -2.482 11.617 1 53.84 86 LEU B N 1
ATOM 3189 C CA . LEU B 1 86 ? -26.016 -3.844 11.859 1 53.84 86 LEU B CA 1
ATOM 3190 C C . LEU B 1 86 ? -27.125 -4.711 12.422 1 53.84 86 LEU B C 1
ATOM 3192 O O . LEU B 1 86 ? -27.25 -5.891 12.07 1 53.84 86 LEU B O 1
ATOM 3196 N N . ALA B 1 87 ? -27.812 -4.117 13.242 1 49.66 87 ALA B N 1
ATOM 3197 C CA . ALA B 1 87 ? -28.938 -4.84 13.836 1 49.66 87 ALA B CA 1
ATOM 3198 C C . ALA B 1 87 ? -29.953 -5.258 12.773 1 49.66 87 ALA B C 1
ATOM 3200 O O . ALA B 1 87 ? -30.672 -6.242 12.945 1 49.66 87 ALA B O 1
ATOM 3201 N N . ARG B 1 88 ? -29.953 -4.469 11.75 1 48.16 88 ARG B N 1
ATOM 3202 C CA . ARG B 1 88 ? -30.906 -4.801 10.688 1 48.16 88 ARG B CA 1
ATOM 3203 C C . ARG B 1 88 ? -30.391 -5.961 9.844 1 48.16 88 ARG B C 1
ATOM 3205 O O . ARG B 1 88 ? -31.109 -6.484 8.992 1 48.16 88 ARG B O 1
ATOM 3212 N N . GLY B 1 89 ? -29.406 -6.691 10.203 1 48.56 89 GLY B N 1
ATOM 3213 C CA . GLY B 1 89 ? -28.906 -7.922 9.609 1 48.56 89 GLY B CA 1
ATOM 3214 C C . GLY B 1 89 ? -27.703 -7.703 8.695 1 48.56 89 GLY B C 1
ATOM 3215 O O . GLY B 1 89 ? -27.469 -6.582 8.234 1 48.56 89 GLY B O 1
ATOM 3216 N N . LEU B 1 90 ? -26.844 -8.695 8.562 1 52.28 90 LEU B N 1
ATOM 3217 C CA . LEU B 1 90 ? -25.562 -8.891 7.898 1 52.28 90 LEU B CA 1
ATOM 3218 C C . LEU B 1 90 ? -25.656 -8.539 6.418 1 52.28 90 LEU B C 1
ATOM 3220 O O . LEU B 1 90 ? -24.656 -8.156 5.801 1 52.28 90 LEU B O 1
ATOM 3224 N N . GLU B 1 91 ? -26.922 -8.594 5.773 1 54 91 GLU B N 1
ATOM 3225 C CA . GLU B 1 91 ? -27.031 -8.648 4.316 1 54 91 GLU B CA 1
ATOM 3226 C C . GLU B 1 91 ? -26.609 -7.328 3.68 1 54 91 GLU B C 1
ATOM 3228 O O . GLU B 1 91 ? -26.203 -7.293 2.514 1 54 91 GLU B O 1
ATOM 3233 N N . GLN B 1 92 ? -26.578 -6.211 4.379 1 57.69 92 GLN B N 1
ATOM 3234 C CA . GLN B 1 92 ? -26.312 -4.977 3.648 1 57.69 92 GLN B CA 1
ATOM 3235 C C . GLN B 1 92 ? -25.297 -4.109 4.383 1 57.69 92 GLN B C 1
ATOM 3237 O O . GLN B 1 92 ? -25.141 -2.928 4.07 1 57.69 92 GLN B O 1
ATOM 3242 N N . GLY B 1 93 ? -24.297 -4.867 4.941 1 76.38 93 GLY B N 1
ATOM 3243 C CA . GLY B 1 93 ? -23.453 -4.031 5.77 1 76.38 93 GLY B CA 1
ATOM 3244 C C . GLY B 1 93 ? -22.094 -3.76 5.148 1 76.38 93 GLY B C 1
ATOM 3245 O O . GLY B 1 93 ? -21.844 -4.125 3.994 1 76.38 93 GLY B O 1
ATOM 3246 N N . GLU B 1 94 ? -21.375 -2.795 5.785 1 85.56 94 GLU B N 1
ATOM 3247 C CA . GLU B 1 94 ? -20.031 -2.393 5.375 1 85.56 94 GLU B CA 1
ATOM 3248 C C . GLU B 1 94 ? -19 -2.734 6.445 1 85.56 94 GLU B C 1
ATOM 3250 O O . GLU B 1 94 ? -19.266 -2.602 7.641 1 85.56 94 GLU B O 1
ATOM 3255 N N . LEU B 1 95 ? -17.969 -3.322 5.992 1 91.25 95 LEU B N 1
ATOM 3256 C CA . LEU B 1 95 ? -16.828 -3.59 6.863 1 91.25 95 LEU B CA 1
ATOM 3257 C C . LEU B 1 95 ? -15.57 -2.916 6.336 1 91.25 95 LEU B C 1
ATOM 3259 O O . LEU B 1 95 ? -15.172 -3.145 5.191 1 91.25 95 LEU B O 1
ATOM 3263 N N . ARG B 1 96 ? -15.023 -2.107 7.117 1 94.19 96 ARG B N 1
ATOM 3264 C CA . ARG B 1 96 ? -13.789 -1.423 6.762 1 94.19 96 ARG B CA 1
ATOM 3265 C C . ARG B 1 96 ? -12.609 -1.987 7.543 1 94.19 96 ARG B C 1
ATOM 3267 O O . ARG B 1 96 ? -12.523 -1.821 8.766 1 94.19 96 ARG B O 1
ATOM 3274 N N . VAL B 1 97 ? -11.633 -2.562 6.797 1 94.81 97 VAL B N 1
ATOM 3275 C CA . VAL B 1 97 ? -10.492 -3.207 7.43 1 94.81 97 VAL B CA 1
ATOM 3276 C C . VAL B 1 97 ? -9.211 -2.439 7.094 1 94.81 97 VAL B C 1
ATOM 3278 O O . VAL B 1 97 ? -8.859 -2.297 5.918 1 94.81 97 VAL B O 1
ATOM 3281 N N . GLY B 1 98 ? -8.578 -1.922 8.109 1 94.12 98 GLY B N 1
ATOM 3282 C CA . GLY B 1 98 ? -7.258 -1.345 7.938 1 94.12 98 GLY B CA 1
ATOM 3283 C C . GLY B 1 98 ? -6.148 -2.379 7.953 1 94.12 98 GLY B C 1
ATOM 3284 O O . GLY B 1 98 ? -6.09 -3.219 8.852 1 94.12 98 GLY B O 1
ATOM 3285 N N . VAL B 1 99 ? -5.262 -2.242 6.926 1 91.56 99 VAL B N 1
ATOM 3286 C CA . VAL B 1 99 ? -4.234 -3.268 6.773 1 91.56 99 VAL B CA 1
ATOM 3287 C C . VAL B 1 99 ? -2.879 -2.609 6.516 1 91.56 99 VAL B C 1
ATOM 3289 O O . VAL B 1 99 ? -2.787 -1.646 5.754 1 91.56 99 VAL B O 1
ATOM 3292 N N . GLY B 1 100 ? -1.911 -3.129 7.168 1 85 100 GLY B N 1
ATOM 3293 C CA . GLY B 1 100 ? -0.557 -2.727 6.824 1 85 100 GLY B CA 1
ATOM 3294 C C . GLY B 1 100 ? -0.054 -3.359 5.539 1 85 100 GLY B C 1
ATOM 3295 O O . GLY B 1 100 ? -0.441 -4.477 5.199 1 85 100 GLY B O 1
ATOM 3296 N N . PRO B 1 101 ? 0.832 -2.689 4.844 1 77.38 101 PRO B N 1
ATOM 3297 C CA . PRO B 1 101 ? 1.241 -3.143 3.512 1 77.38 101 PRO B CA 1
ATOM 3298 C C . PRO B 1 101 ? 2.156 -4.363 3.561 1 77.38 101 PRO B C 1
ATOM 3300 O O . PRO B 1 101 ? 2.402 -5 2.531 1 77.38 101 PRO B O 1
ATOM 3303 N N . PHE B 1 102 ? 2.678 -4.715 4.625 1 79.06 102 PHE B N 1
ATOM 3304 C CA . PHE B 1 102 ? 3.604 -5.836 4.719 1 79.06 102 PHE B CA 1
ATOM 3305 C C . PHE B 1 102 ? 2.869 -7.113 5.102 1 79.06 102 PHE B C 1
ATOM 3307 O O . PHE B 1 102 ? 2.156 -7.695 4.281 1 79.06 102 PHE B O 1
ATOM 3314 N N . ALA B 1 103 ? 2.58 -7.457 6.375 1 72.44 103 ALA B N 1
ATOM 3315 C CA . ALA B 1 103 ? 2.014 -8.734 6.809 1 72.44 103 ALA B CA 1
ATOM 3316 C C . ALA B 1 103 ? 0.496 -8.734 6.648 1 72.44 103 ALA B C 1
ATOM 3318 O O . ALA B 1 103 ? -0.085 -9.742 6.227 1 72.44 103 ALA B O 1
ATOM 3319 N N . GLY B 1 104 ? -0.058 -7.672 6.863 1 77.31 104 GLY B N 1
ATOM 3320 C CA . GLY B 1 104 ? -1.51 -7.598 6.82 1 77.31 104 GLY B CA 1
ATOM 3321 C C . GLY B 1 104 ? -2.08 -7.883 5.445 1 77.31 104 GLY B C 1
ATOM 3322 O O . GLY B 1 104 ? -3.055 -8.625 5.316 1 77.31 104 GLY B O 1
ATOM 3323 N N . ALA B 1 105 ? -1.447 -7.414 4.473 1 77.12 105 ALA B N 1
ATOM 3324 C CA . ALA B 1 105 ? -1.935 -7.578 3.105 1 77.12 105 ALA B CA 1
ATOM 3325 C C . ALA B 1 105 ? -1.923 -9.047 2.695 1 77.12 105 ALA B C 1
ATOM 3327 O O . ALA B 1 105 ? -2.852 -9.523 2.037 1 77.12 105 ALA B O 1
ATOM 3328 N N . ALA B 1 106 ? -0.979 -9.773 3.119 1 79.25 106 ALA B N 1
ATOM 3329 C CA . ALA B 1 106 ? -0.832 -11.18 2.752 1 79.25 106 ALA B CA 1
ATOM 3330 C C . ALA B 1 106 ? -1.832 -12.047 3.506 1 79.25 106 ALA B C 1
ATOM 3332 O O . ALA B 1 106 ? -2.268 -13.086 3 1 79.25 106 ALA B O 1
ATOM 3333 N N . LEU B 1 107 ? -2.248 -11.594 4.625 1 84.81 107 LEU B N 1
ATOM 3334 C CA . LEU B 1 107 ? -3.098 -12.422 5.473 1 84.81 107 LEU B CA 1
ATOM 3335 C C . LEU B 1 107 ? -4.57 -12.195 5.152 1 84.81 107 LEU B C 1
ATOM 3337 O O . LEU B 1 107 ? -5.387 -13.109 5.289 1 84.81 107 LEU B O 1
ATOM 3341 N N . VAL B 1 108 ? -4.91 -11.039 4.66 1 92 108 VAL B N 1
ATOM 3342 C CA . VAL B 1 108 ? -6.324 -10.68 4.664 1 92 108 VAL B CA 1
ATOM 3343 C C . VAL B 1 108 ? -6.969 -11.102 3.348 1 92 108 VAL B C 1
ATOM 3345 O O . VAL B 1 108 ? -8.18 -11.328 3.287 1 92 108 VAL B O 1
ATOM 3348 N N . ALA B 1 109 ? -6.258 -11.25 2.309 1 91.38 109 ALA B N 1
ATOM 3349 C CA . ALA B 1 109 ? -6.832 -11.453 0.98 1 91.38 109 ALA B CA 1
ATOM 3350 C C . ALA B 1 109 ? -7.684 -12.711 0.937 1 91.38 109 ALA B C 1
ATOM 3352 O O . ALA B 1 109 ? -8.852 -12.672 0.541 1 91.38 109 ALA B O 1
ATOM 3353 N N . PRO B 1 110 ? -7.195 -13.844 1.421 1 91.06 110 PRO B N 1
ATOM 3354 C CA . PRO B 1 110 ? -8.023 -15.047 1.421 1 91.06 110 PRO B CA 1
ATOM 3355 C C . PRO B 1 110 ? -9.266 -14.914 2.303 1 91.06 110 PRO B C 1
ATOM 3357 O O . PRO B 1 110 ? -10.312 -15.477 1.986 1 91.06 110 PRO B O 1
ATOM 3360 N N . VAL B 1 111 ? -9.078 -14.195 3.332 1 93.75 111 VAL B N 1
ATOM 3361 C CA . VAL B 1 111 ? -10.18 -13.992 4.273 1 93.75 111 VAL B CA 1
ATOM 3362 C C . VAL B 1 111 ? -11.289 -13.18 3.604 1 93.75 111 VAL B C 1
ATOM 3364 O O . VAL B 1 111 ? -12.469 -13.508 3.74 1 93.75 111 VAL B O 1
ATOM 3367 N N . LEU B 1 112 ? -10.914 -12.164 2.893 1 94.19 112 LEU B N 1
ATOM 3368 C CA . LEU B 1 112 ? -11.867 -11.32 2.17 1 94.19 112 LEU B CA 1
ATOM 3369 C C . LEU B 1 112 ? -12.617 -12.133 1.119 1 94.19 112 LEU B C 1
ATOM 3371 O O . LEU B 1 112 ? -13.812 -11.938 0.918 1 94.19 112 LEU B O 1
ATOM 3375 N N . ALA B 1 113 ? -11.945 -13.016 0.454 1 93.06 113 ALA B N 1
ATOM 3376 C CA . ALA B 1 113 ? -12.578 -13.883 -0.545 1 93.06 113 ALA B CA 1
ATOM 3377 C C . ALA B 1 113 ? -13.648 -14.758 0.087 1 93.06 113 ALA B C 1
ATOM 3379 O O . ALA B 1 113 ? -14.75 -14.891 -0.45 1 93.06 113 ALA B O 1
ATOM 3380 N N . ILE B 1 114 ? -13.289 -15.328 1.19 1 92.06 114 ILE B N 1
ATOM 3381 C CA . ILE B 1 114 ? -14.203 -16.203 1.902 1 92.06 114 ILE B CA 1
ATOM 3382 C C . ILE B 1 114 ? -15.445 -15.422 2.326 1 92.06 114 ILE B C 1
ATOM 3384 O O . ILE B 1 114 ? -16.578 -15.891 2.145 1 92.06 114 ILE B O 1
ATOM 3388 N N . LEU B 1 115 ? -15.227 -14.266 2.85 1 91.31 115 LEU B N 1
ATOM 3389 C CA . LEU B 1 115 ? -16.344 -13.445 3.303 1 91.31 115 LEU B CA 1
ATOM 3390 C C . LEU B 1 115 ? -17.219 -13.023 2.129 1 91.31 115 LEU B C 1
ATOM 3392 O O . LEU B 1 115 ? -18.438 -13 2.24 1 91.31 115 LEU B O 1
ATOM 3396 N N . ASN B 1 116 ? -16.562 -12.625 1.076 1 91.25 116 ASN B N 1
ATOM 3397 C CA . ASN B 1 116 ? -17.312 -12.219 -0.104 1 91.25 116 ASN B CA 1
ATOM 3398 C C . ASN B 1 116 ? -18.172 -13.352 -0.638 1 91.25 116 ASN B C 1
ATOM 3400 O O . ASN B 1 116 ? -19.297 -13.125 -1.083 1 91.25 116 ASN B O 1
ATOM 3404 N N . ARG B 1 117 ? -17.672 -14.547 -0.638 1 88.12 117 ARG B N 1
ATOM 3405 C CA . ARG B 1 117 ? -18.438 -15.711 -1.083 1 88.12 117 ARG B CA 1
ATOM 3406 C C . ARG B 1 117 ? -19.625 -15.969 -0.176 1 88.12 117 ARG B C 1
ATOM 3408 O O . ARG B 1 117 ? -20.719 -16.281 -0.655 1 88.12 117 ARG B O 1
ATOM 3415 N N . ALA B 1 118 ? -19.344 -15.875 1.08 1 83.44 118 ALA B N 1
ATOM 3416 C CA . ALA B 1 118 ? -20.359 -16.203 2.074 1 83.44 118 ALA B CA 1
ATOM 3417 C C . ALA B 1 118 ? -21.406 -15.086 2.176 1 83.44 118 ALA B C 1
ATOM 3419 O O . ALA B 1 118 ? -22.578 -15.352 2.432 1 83.44 118 ALA B O 1
ATOM 3420 N N . HIS B 1 119 ? -20.906 -13.883 2.006 1 84.5 119 HIS B N 1
ATOM 3421 C CA . HIS B 1 119 ? -21.781 -12.719 2.156 1 84.5 119 HIS B CA 1
ATOM 3422 C C . HIS B 1 119 ? -21.547 -11.711 1.034 1 84.5 119 HIS B C 1
ATOM 3424 O O . HIS B 1 119 ? -21.078 -10.594 1.28 1 84.5 119 HIS B O 1
ATOM 3430 N N . PRO B 1 120 ? -22.016 -12 -0.126 1 81.31 120 PRO B N 1
ATOM 3431 C CA . PRO B 1 120 ? -21.734 -11.148 -1.287 1 81.31 120 PRO B CA 1
ATOM 3432 C C . PRO B 1 120 ? -22.375 -9.766 -1.176 1 81.31 120 PRO B C 1
ATOM 3434 O O . PRO B 1 120 ? -22 -8.844 -1.895 1 81.31 120 PRO B O 1
ATOM 3437 N N . GLY B 1 121 ? -23.328 -9.625 -0.276 1 78.44 121 GLY B N 1
ATOM 3438 C CA . GLY B 1 121 ? -24.016 -8.359 -0.109 1 78.44 121 GLY B CA 1
ATOM 3439 C C . GLY B 1 121 ? -23.25 -7.387 0.784 1 78.44 121 GLY B C 1
ATOM 3440 O O . GLY B 1 121 ? -23.594 -6.199 0.835 1 78.44 121 GLY B O 1
ATOM 3441 N N . VAL B 1 122 ? -22.266 -7.832 1.442 1 84.19 122 VAL B N 1
ATOM 3442 C CA . VAL B 1 122 ? -21.469 -6.988 2.336 1 84.19 122 VAL B CA 1
ATOM 3443 C C . VAL B 1 122 ? -20.391 -6.258 1.54 1 84.19 122 VAL B C 1
ATOM 3445 O O . VAL B 1 122 ? -19.688 -6.871 0.739 1 84.19 122 VAL B O 1
ATOM 3448 N N . HIS B 1 123 ? -20.391 -4.965 1.714 1 89.88 123 HIS B N 1
ATOM 3449 C CA . HIS B 1 123 ? -19.297 -4.191 1.122 1 89.88 123 HIS B CA 1
ATOM 3450 C C . HIS B 1 123 ? -18.031 -4.277 1.975 1 89.88 123 HIS B C 1
ATOM 3452 O O . HIS B 1 123 ? -18.047 -3.91 3.152 1 89.88 123 HIS B O 1
ATOM 3458 N N . LEU B 1 124 ? -17 -4.754 1.368 1 92.5 124 LEU B N 1
ATOM 3459 C CA . LEU B 1 124 ? -15.711 -4.883 2.045 1 92.5 124 LEU B CA 1
ATOM 3460 C C . LEU B 1 124 ? -14.742 -3.809 1.571 1 92.5 124 LEU B C 1
ATOM 3462 O O . LEU B 1 124 ? -14.383 -3.766 0.392 1 92.5 124 LEU B O 1
ATOM 3466 N N . GLU B 1 125 ? -14.336 -2.996 2.475 1 92.88 125 GLU B N 1
ATOM 3467 C CA . GLU B 1 125 ? -13.352 -1.959 2.168 1 92.88 125 GLU B CA 1
ATOM 3468 C C . GLU B 1 125 ? -12.031 -2.223 2.885 1 92.88 125 GLU B C 1
ATOM 3470 O O . GLU B 1 125 ? -12 -2.348 4.109 1 92.88 125 GLU B O 1
ATOM 3475 N N . VAL B 1 126 ? -11 -2.277 2.084 1 92.56 126 VAL B N 1
ATOM 3476 C CA . VAL B 1 126 ? -9.664 -2.463 2.631 1 92.56 126 VAL B CA 1
ATOM 3477 C C . VAL B 1 126 ? -8.875 -1.16 2.518 1 92.56 126 VAL B C 1
ATOM 3479 O O . VAL B 1 126 ? -8.695 -0.628 1.42 1 92.56 126 VAL B O 1
ATOM 3482 N N . VAL B 1 127 ? -8.398 -0.745 3.609 1 88.94 127 VAL B N 1
ATOM 3483 C CA . VAL B 1 127 ? -7.625 0.49 3.656 1 88.94 127 VAL B CA 1
ATOM 3484 C C . VAL B 1 127 ? -6.16 0.171 3.945 1 88.94 127 VAL B C 1
ATOM 3486 O O . VAL B 1 127 ? -5.812 -0.218 5.062 1 88.94 127 VAL B O 1
ATOM 3489 N N . LEU B 1 128 ? -5.387 0.437 2.949 1 86.12 128 LEU B N 1
ATOM 3490 C CA . LEU B 1 128 ? -3.951 0.231 3.113 1 86.12 128 LEU B CA 1
ATOM 3491 C C . LEU B 1 128 ? -3.279 1.488 3.654 1 86.12 128 LEU B C 1
ATOM 3493 O O . LEU B 1 128 ? -3.463 2.58 3.109 1 86.12 128 LEU B O 1
ATOM 3497 N N . ALA B 1 129 ? -2.541 1.299 4.734 1 83.44 129 ALA B N 1
ATOM 3498 C CA . ALA B 1 129 ? -1.829 2.42 5.344 1 83.44 129 ALA B CA 1
ATOM 3499 C C . ALA B 1 129 ? -0.643 1.933 6.172 1 83.44 129 ALA B C 1
ATOM 3501 O O . ALA B 1 129 ? -0.585 0.762 6.555 1 83.44 129 ALA B O 1
ATOM 3502 N N . PRO B 1 130 ? 0.307 2.875 6.328 1 79.19 130 PRO B N 1
ATOM 3503 C CA . PRO B 1 130 ? 1.347 2.502 7.293 1 79.19 130 PRO B CA 1
ATOM 3504 C C . PRO B 1 130 ? 0.774 2.07 8.641 1 79.19 130 PRO B C 1
ATOM 3506 O O . PRO B 1 130 ? -0.196 2.662 9.125 1 79.19 130 PRO B O 1
ATOM 3509 N N . TRP B 1 131 ? 1.348 1.065 9.164 1 80.31 131 TRP B N 1
ATOM 3510 C CA . TRP B 1 131 ? 0.796 0.452 10.367 1 80.31 131 TRP B CA 1
ATOM 3511 C C . TRP B 1 131 ? 0.716 1.465 11.508 1 80.31 131 TRP B C 1
ATOM 3513 O O . TRP B 1 131 ? -0.172 1.382 12.359 1 80.31 131 TRP B O 1
ATOM 3523 N N . GLN B 1 132 ? 1.585 2.441 11.547 1 80.75 132 GLN B N 1
ATOM 3524 C CA . GLN B 1 132 ? 1.632 3.441 12.609 1 80.75 132 GLN B CA 1
ATOM 3525 C C . GLN B 1 132 ? 0.421 4.367 12.547 1 80.75 132 GLN B C 1
ATOM 3527 O O . GLN B 1 132 ? 0.07 5.008 13.539 1 80.75 132 GLN B O 1
ATOM 3532 N N . GLU B 1 133 ? -0.174 4.41 11.438 1 84.31 133 GLU B N 1
ATOM 3533 C CA . GLU B 1 133 ? -1.3 5.32 11.25 1 84.31 133 GLU B CA 1
ATOM 3534 C C . GLU B 1 133 ? -2.629 4.617 11.516 1 84.31 133 GLU B C 1
ATOM 3536 O O . GLU B 1 133 ? -3.66 5.273 11.68 1 84.31 133 GLU B O 1
ATOM 3541 N N . LEU B 1 134 ? -2.641 3.352 11.555 1 89.62 134 LEU B N 1
ATOM 3542 C CA . LEU B 1 134 ? -3.873 2.572 11.578 1 89.62 134 LEU B CA 1
ATOM 3543 C C . LEU B 1 134 ? -4.602 2.748 12.906 1 89.62 134 LEU B C 1
ATOM 3545 O O . LEU B 1 134 ? -5.828 2.867 12.93 1 89.62 134 LEU B O 1
ATOM 3549 N N . PRO B 1 135 ? -3.883 2.814 14.047 1 89.75 135 PRO B N 1
ATOM 3550 C CA . PRO B 1 135 ? -4.59 3.025 15.312 1 89.75 135 PRO B CA 1
ATOM 3551 C C . PRO B 1 135 ? -5.355 4.348 15.344 1 89.75 135 PRO B C 1
ATOM 3553 O O . PRO B 1 135 ? -6.5 4.391 15.812 1 89.75 135 PRO B O 1
ATOM 3556 N N . ALA B 1 136 ? -4.738 5.355 14.859 1 86 136 ALA B N 1
ATOM 3557 C CA . ALA B 1 136 ? -5.414 6.648 14.805 1 86 136 ALA B CA 1
ATOM 3558 C C . ALA B 1 136 ? -6.645 6.586 13.898 1 86 136 ALA B C 1
ATOM 3560 O O . ALA B 1 136 ? -7.676 7.191 14.203 1 86 136 ALA B O 1
ATOM 3561 N N . ARG B 1 137 ? -6.562 5.883 12.82 1 88.75 137 ARG B N 1
ATOM 3562 C CA . ARG B 1 137 ? -7.691 5.715 11.914 1 88.75 137 ARG B CA 1
ATOM 3563 C C . ARG B 1 137 ? -8.828 4.949 12.586 1 88.75 137 ARG B C 1
ATOM 3565 O O . ARG B 1 137 ? -10 5.219 12.336 1 88.75 137 ARG B O 1
ATOM 3572 N N . LEU B 1 138 ? -8.484 3.988 13.352 1 90.12 138 LEU B N 1
ATOM 3573 C CA . LEU B 1 138 ? -9.469 3.24 14.133 1 90.12 138 LEU B CA 1
ATOM 3574 C C . LEU B 1 138 ? -10.188 4.148 15.117 1 90.12 138 LEU B C 1
ATOM 3576 O O . LEU B 1 138 ? -11.414 4.098 15.234 1 90.12 138 LEU B O 1
ATOM 3580 N N . GLN B 1 139 ? -9.445 4.992 15.75 1 85 139 GLN B N 1
ATOM 3581 C CA . GLN B 1 139 ? -10.008 5.918 16.734 1 85 139 GLN B CA 1
ATOM 3582 C C . GLN B 1 139 ? -10.953 6.914 16.062 1 85 139 GLN B C 1
ATOM 3584 O O . GLN B 1 139 ? -11.969 7.305 16.656 1 85 139 GLN B O 1
ATOM 3589 N N . ARG B 1 140 ? -10.656 7.258 14.914 1 81.69 140 ARG B N 1
ATOM 3590 C CA . ARG B 1 140 ? -11.469 8.211 14.172 1 81.69 140 ARG B CA 1
ATOM 3591 C C . ARG B 1 140 ? -12.609 7.508 13.445 1 81.69 140 ARG B C 1
ATOM 3593 O O . ARG B 1 140 ? -13.367 8.141 12.703 1 81.69 140 ARG B O 1
ATOM 3600 N N . ARG B 1 141 ? -12.703 6.211 13.602 1 85.12 141 ARG B N 1
ATOM 3601 C CA . ARG B 1 141 ? -13.758 5.375 13.047 1 85.12 141 ARG B CA 1
ATOM 3602 C C . ARG B 1 141 ? -13.703 5.352 11.523 1 85.12 141 ARG B C 1
ATOM 3604 O O . ARG B 1 141 ? -14.727 5.203 10.859 1 85.12 141 ARG B O 1
ATOM 3611 N N . GLU B 1 142 ? -12.523 5.535 11.031 1 87.12 142 GLU B N 1
ATOM 3612 C CA . GLU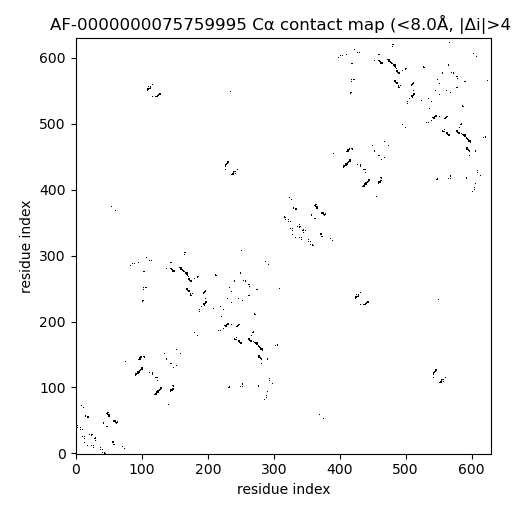 B 1 142 ? -12.328 5.414 9.586 1 87.12 142 GLU B CA 1
ATOM 3613 C C . GLU B 1 142 ? -12.242 3.949 9.164 1 87.12 142 GLU B C 1
ATOM 3615 O O . GLU B 1 142 ? -12.414 3.629 7.988 1 87.12 142 GLU B O 1
ATOM 3620 N N . ILE B 1 143 ? -11.875 3.178 10.094 1 92.38 143 ILE B N 1
ATOM 3621 C CA . ILE B 1 143 ? -11.867 1.729 9.922 1 92.38 143 ILE B CA 1
ATOM 3622 C C . ILE B 1 143 ? -12.531 1.062 11.125 1 92.38 143 ILE B C 1
ATOM 3624 O O . ILE B 1 143 ? -12.656 1.671 12.188 1 92.38 143 ILE B O 1
ATOM 3628 N N . ASP B 1 144 ? -12.961 -0.167 10.891 1 91.94 144 ASP B N 1
ATOM 3629 C CA . ASP B 1 144 ? -13.641 -0.912 11.945 1 91.94 144 ASP B CA 1
ATOM 3630 C C . ASP B 1 144 ? -12.672 -1.824 12.688 1 91.94 144 ASP B C 1
ATOM 3632 O O . ASP B 1 144 ? -12.859 -2.098 13.875 1 91.94 144 ASP B O 1
ATOM 3636 N N . LEU B 1 145 ? -11.711 -2.344 11.891 1 94.06 145 LEU B N 1
ATOM 3637 C CA . LEU B 1 145 ? -10.68 -3.248 12.367 1 94.06 145 LEU B CA 1
ATOM 3638 C C . LEU B 1 145 ? -9.328 -2.922 11.734 1 94.06 145 LEU B C 1
ATOM 3640 O O . LEU B 1 145 ? -9.281 -2.371 10.633 1 94.06 145 LEU B O 1
ATOM 3644 N N . LEU B 1 146 ? -8.352 -3.279 12.477 1 93.81 146 LEU B N 1
ATOM 3645 C CA . LEU B 1 146 ? -7.051 -3.225 11.82 1 93.81 146 LEU B CA 1
ATOM 3646 C C . LEU B 1 146 ? -6.32 -4.559 11.953 1 93.81 146 LEU B C 1
ATOM 3648 O O . LEU B 1 146 ? -6.5 -5.277 12.938 1 93.81 146 LEU B O 1
ATOM 3652 N N . VAL B 1 147 ? -5.641 -4.906 10.93 1 92.81 147 VAL B N 1
ATOM 3653 C CA . VAL B 1 147 ? -4.75 -6.062 10.891 1 92.81 147 VAL B CA 1
ATOM 3654 C C . VAL B 1 147 ? -3.32 -5.609 10.609 1 92.81 147 VAL B C 1
ATOM 3656 O O . VAL B 1 147 ? -2.994 -5.223 9.484 1 92.81 147 VAL B O 1
ATOM 3659 N N . ALA B 1 148 ? -2.529 -5.66 11.625 1 87.19 148 ALA B N 1
ATOM 3660 C CA . ALA B 1 148 ? -1.171 -5.145 11.484 1 87.19 148 ALA B CA 1
ATOM 3661 C C . ALA B 1 148 ? -0.28 -5.625 12.625 1 87.19 148 ALA B C 1
ATOM 3663 O O . ALA B 1 148 ? -0.663 -6.52 13.383 1 87.19 148 ALA B O 1
ATOM 3664 N N . ASP B 1 149 ? 0.952 -5.16 12.523 1 80.5 149 ASP B N 1
ATOM 3665 C CA . ASP B 1 149 ? 1.854 -5.336 13.656 1 80.5 149 ASP B CA 1
ATOM 3666 C C . ASP B 1 149 ? 1.31 -4.641 14.898 1 80.5 149 ASP B C 1
ATOM 3668 O O . ASP B 1 149 ? 0.795 -3.523 14.82 1 80.5 149 ASP B O 1
ATOM 3672 N N . LEU B 1 150 ? 1.354 -5.254 16.062 1 80.12 150 LEU B N 1
ATOM 3673 C CA . LEU B 1 150 ? 0.656 -4.801 17.266 1 80.12 150 LEU B CA 1
ATOM 3674 C C . LEU B 1 150 ? 1.616 -4.098 18.219 1 80.12 150 LEU B C 1
ATOM 3676 O O . LEU B 1 150 ? 1.217 -3.668 19.297 1 80.12 150 LEU B O 1
ATOM 3680 N N . HIS B 1 151 ? 2.814 -3.975 17.844 1 73.81 151 HIS B N 1
ATOM 3681 C CA . HIS B 1 151 ? 3.83 -3.465 18.766 1 73.81 151 HIS B CA 1
ATOM 3682 C C . HIS B 1 151 ? 3.404 -2.135 19.375 1 73.81 151 HIS B C 1
ATOM 3684 O O . HIS B 1 151 ? 3.641 -1.889 20.562 1 73.81 151 HIS B O 1
ATOM 3690 N N . GLU B 1 152 ? 2.746 -1.326 18.609 1 72.94 152 GLU B N 1
ATOM 3691 C CA . GLU B 1 152 ? 2.438 0.023 19.078 1 72.94 152 GLU B CA 1
ATOM 3692 C C . GLU B 1 152 ? 1.222 0.023 20 1 72.94 152 GLU B C 1
ATOM 3694 O O . GLU B 1 152 ? 1.055 0.934 20.812 1 72.94 152 GLU B O 1
ATOM 3699 N N . ILE B 1 153 ? 0.425 -1.035 19.906 1 77.94 153 ILE B N 1
ATOM 3700 C CA . ILE B 1 153 ? -0.846 -0.886 20.609 1 77.94 153 ILE B CA 1
ATOM 3701 C C . ILE B 1 153 ? -1.068 -2.078 21.531 1 77.94 153 ILE B C 1
ATOM 3703 O O . ILE B 1 153 ? -2.098 -2.166 22.203 1 77.94 153 ILE B O 1
ATOM 3707 N N . GLU B 1 154 ? -0.169 -2.895 21.656 1 79.88 154 GLU B N 1
ATOM 3708 C CA . GLU B 1 154 ? -0.372 -4.137 22.391 1 79.88 154 GLU B CA 1
ATOM 3709 C C . GLU B 1 154 ? -0.71 -3.865 23.859 1 79.88 154 GLU B C 1
ATOM 3711 O O . GLU B 1 154 ? -1.494 -4.598 24.469 1 79.88 154 GLU B O 1
ATOM 3716 N N . ASP B 1 155 ? -0.263 -2.754 24.344 1 82.69 155 ASP B N 1
ATOM 3717 C CA . ASP B 1 155 ? -0.481 -2.479 25.766 1 82.69 155 ASP B CA 1
ATOM 3718 C C . ASP B 1 155 ? -1.494 -1.352 25.953 1 82.69 155 ASP B C 1
ATOM 3720 O O . ASP B 1 155 ? -1.707 -0.883 27.078 1 82.69 155 ASP B O 1
ATOM 3724 N N . ASP B 1 156 ? -2.037 -0.952 24.969 1 88.44 156 ASP B N 1
ATOM 3725 C CA . ASP B 1 156 ? -3.016 0.13 25.047 1 88.44 156 ASP B CA 1
ATOM 3726 C C . ASP B 1 156 ? -4.41 -0.411 25.344 1 88.44 156 ASP B C 1
ATOM 3728 O O . ASP B 1 156 ? -4.988 -1.139 24.547 1 88.44 156 ASP B O 1
ATOM 3732 N N . PRO B 1 157 ? -4.961 -0.091 26.469 1 89.5 157 PRO B N 1
ATOM 3733 C CA . PRO B 1 157 ? -6.242 -0.658 26.906 1 89.5 157 PRO B CA 1
ATOM 3734 C C . PRO B 1 157 ? -7.418 -0.175 26.062 1 89.5 157 PRO B C 1
ATOM 3736 O O . PRO B 1 157 ? -8.531 -0.692 26.188 1 89.5 157 PRO B O 1
ATOM 3739 N N . SER B 1 158 ? -7.191 0.734 25.25 1 91 158 SER B N 1
ATOM 3740 C CA . SER B 1 158 ? -8.266 1.273 24.422 1 91 158 SER B CA 1
ATOM 3741 C C . SER B 1 158 ? -8.641 0.301 23.312 1 91 158 SER B C 1
ATOM 3743 O O . SER B 1 158 ? -9.664 0.473 22.641 1 91 158 SER B O 1
ATOM 3745 N N . TYR B 1 159 ? -7.852 -0.728 23.234 1 93.5 159 TYR B N 1
ATOM 3746 C CA . TYR B 1 159 ? -8.055 -1.661 22.125 1 93.5 159 TYR B CA 1
ATOM 3747 C C . TYR B 1 159 ? -8.297 -3.072 22.656 1 93.5 159 TYR B C 1
ATOM 3749 O O . TYR B 1 159 ? -7.738 -3.469 23.672 1 93.5 159 TYR B O 1
ATOM 3757 N N . THR B 1 160 ? -9.18 -3.805 22.016 1 93.5 160 THR B N 1
ATOM 3758 C CA . THR B 1 160 ? -9.25 -5.258 22.141 1 93.5 160 THR B CA 1
ATOM 3759 C C . THR B 1 160 ? -8.406 -5.93 21.062 1 93.5 160 THR B C 1
ATOM 3761 O O . THR B 1 160 ? -8.602 -5.684 19.875 1 93.5 160 THR B O 1
ATOM 3764 N N . ILE B 1 161 ? -7.559 -6.676 21.516 1 93.5 161 ILE B N 1
ATOM 3765 C CA . ILE B 1 161 ? -6.559 -7.23 20.609 1 93.5 161 ILE B CA 1
ATOM 3766 C C . ILE B 1 161 ? -6.648 -8.75 20.609 1 93.5 161 ILE B C 1
ATOM 3768 O O . ILE B 1 161 ? -6.812 -9.367 21.672 1 93.5 161 ILE B O 1
ATOM 3772 N N . GLN B 1 162 ? -6.617 -9.305 19.484 1 91.94 162 GLN B N 1
ATOM 3773 C CA . GLN B 1 162 ? -6.398 -10.734 19.297 1 91.94 162 GLN B CA 1
ATOM 3774 C C . GLN B 1 162 ? -5.117 -10.984 18.5 1 91.94 162 GLN B C 1
ATOM 3776 O O . GLN B 1 162 ? -5.031 -10.656 17.312 1 91.94 162 GLN B O 1
ATOM 3781 N N . ALA B 1 163 ? -4.227 -11.586 19.172 1 89.81 163 ALA B N 1
ATOM 3782 C CA . ALA B 1 163 ? -2.934 -11.859 18.547 1 89.81 163 ALA B CA 1
ATOM 3783 C C . ALA B 1 163 ? -3.02 -13.047 17.609 1 89.81 163 ALA B C 1
ATOM 3785 O O . ALA B 1 163 ? -3.729 -14.023 17.875 1 89.81 163 ALA B O 1
ATOM 3786 N N . LEU B 1 164 ? -2.363 -12.914 16.484 1 90.06 164 LEU B N 1
ATOM 3787 C CA . LEU B 1 164 ? -2.164 -14.055 15.609 1 90.06 164 LEU B CA 1
ATOM 3788 C C . LEU B 1 164 ? -0.996 -14.914 16.078 1 90.06 164 LEU B C 1
ATOM 3790 O O . LEU B 1 164 ? -0.311 -14.555 17.047 1 90.06 164 LEU B O 1
ATOM 3794 N N . GLY B 1 165 ? -0.85 -16.078 15.5 1 84.94 165 GLY B N 1
ATOM 3795 C CA . GLY B 1 165 ? 0.229 -16.969 15.883 1 84.94 165 GLY B CA 1
ATOM 3796 C C . GLY B 1 165 ? 1.603 -16.438 15.516 1 84.94 165 GLY B C 1
ATOM 3797 O O . GLY B 1 165 ? 1.723 -15.359 14.938 1 84.94 165 GLY B O 1
ATOM 3798 N N . GLU B 1 166 ? 2.586 -17.141 16.016 1 82.88 166 GLU B N 1
ATOM 3799 C CA . GLU B 1 166 ? 3.969 -16.781 15.711 1 82.88 166 GLU B CA 1
ATOM 3800 C C . GLU B 1 166 ? 4.359 -17.25 14.305 1 82.88 166 GLU B C 1
ATOM 3802 O O . GLU B 1 166 ? 4.199 -18.422 13.961 1 82.88 166 GLU B O 1
ATOM 3807 N N . HIS B 1 167 ? 4.805 -16.281 13.586 1 85.19 167 HIS B N 1
ATOM 3808 C CA . HIS B 1 167 ? 5.238 -16.594 12.227 1 85.19 167 HIS B CA 1
ATOM 3809 C C . HIS B 1 167 ? 6.754 -16.484 12.094 1 85.19 167 HIS B C 1
ATOM 3811 O O . HIS B 1 167 ? 7.348 -15.5 12.523 1 85.19 167 HIS B O 1
ATOM 3817 N N . HIS B 1 168 ? 7.301 -17.484 11.516 1 86.19 168 HIS B N 1
ATOM 3818 C CA . HIS B 1 168 ? 8.742 -17.531 11.312 1 86.19 168 HIS B CA 1
ATOM 3819 C C . HIS B 1 168 ? 9.172 -16.609 10.18 1 86.19 168 HIS B C 1
ATOM 3821 O O . HIS B 1 168 ? 8.516 -16.547 9.141 1 86.19 168 HIS B O 1
ATOM 3827 N N . THR B 1 169 ? 10.211 -15.93 10.516 1 89.06 169 THR B N 1
ATOM 3828 C CA . THR B 1 169 ? 10.828 -15.102 9.477 1 89.06 169 THR B CA 1
ATOM 3829 C C . THR B 1 169 ? 12.133 -15.719 9 1 89.06 169 THR B C 1
ATOM 3831 O O . THR B 1 169 ? 12.898 -16.281 9.797 1 89.06 169 THR B O 1
ATOM 3834 N N . LEU B 1 170 ? 12.344 -15.688 7.711 1 92 170 LEU B N 1
ATOM 3835 C CA . LEU B 1 170 ? 13.523 -16.281 7.102 1 92 170 LEU B CA 1
ATOM 3836 C C . LEU B 1 170 ? 14.086 -15.375 6.008 1 92 170 LEU B C 1
ATOM 3838 O O . LEU B 1 170 ? 13.336 -14.617 5.383 1 92 170 LEU B O 1
ATOM 3842 N N . PRO B 1 171 ? 15.398 -15.484 5.836 1 94.31 171 PRO B N 1
ATOM 3843 C CA . PRO B 1 171 ? 15.93 -14.812 4.645 1 94.31 171 PRO B CA 1
ATOM 3844 C C . PRO B 1 171 ? 15.43 -15.438 3.346 1 94.31 171 PRO B C 1
ATOM 3846 O O . PRO B 1 171 ? 15.453 -16.672 3.201 1 94.31 171 PRO B O 1
ATOM 3849 N N . MET B 1 172 ? 14.945 -14.578 2.463 1 96.56 172 MET B N 1
ATOM 3850 C CA . MET B 1 172 ? 14.422 -15 1.163 1 96.56 172 MET B CA 1
ATOM 3851 C C . MET B 1 172 ? 15.297 -14.469 0.032 1 96.56 172 MET B C 1
ATOM 3853 O O . MET B 1 172 ? 15.82 -13.352 0.115 1 96.56 172 MET B O 1
ATOM 3857 N N . CYS B 1 173 ? 15.445 -15.266 -0.964 1 96.88 173 CYS B N 1
ATOM 3858 C CA . CYS B 1 173 ? 16.219 -14.891 -2.139 1 96.88 173 CYS B CA 1
ATOM 3859 C C . CYS B 1 173 ? 15.648 -15.531 -3.398 1 96.88 173 CYS B C 1
ATOM 3861 O O . CYS B 1 173 ? 14.703 -16.312 -3.328 1 96.88 173 CYS B O 1
ATOM 3863 N N . ARG B 1 174 ? 16.141 -15.07 -4.527 1 96.5 174 ARG B N 1
ATOM 3864 C CA . ARG B 1 174 ? 15.734 -15.688 -5.781 1 96.5 174 ARG B CA 1
ATOM 3865 C C . ARG B 1 174 ? 16.203 -17.141 -5.859 1 96.5 174 ARG B C 1
ATOM 3867 O O . ARG B 1 174 ? 17.172 -17.516 -5.191 1 96.5 174 ARG B O 1
ATOM 3874 N N . ALA B 1 175 ? 15.547 -17.875 -6.785 1 94.69 175 ALA B N 1
ATOM 3875 C CA . ALA B 1 175 ? 16.062 -19.203 -7.113 1 94.69 175 ALA B CA 1
ATOM 3876 C C . ALA B 1 175 ? 17.453 -19.125 -7.719 1 94.69 175 ALA B C 1
ATOM 3878 O O . ALA B 1 175 ? 17.75 -18.219 -8.508 1 94.69 175 ALA B O 1
ATOM 3879 N N . GLY B 1 176 ? 18.328 -19.953 -7.266 1 93.38 176 GLY B N 1
ATOM 3880 C CA . GLY B 1 176 ? 19.672 -20 -7.816 1 93.38 176 GLY B CA 1
ATOM 3881 C C . GLY B 1 176 ? 20.625 -19.016 -7.164 1 93.38 176 GLY B C 1
ATOM 3882 O O . GLY B 1 176 ? 21.75 -18.812 -7.629 1 93.38 176 GLY B O 1
ATOM 3883 N N . HIS B 1 177 ? 20.188 -18.312 -6.188 1 95.06 177 HIS B N 1
ATOM 3884 C CA . HIS B 1 177 ? 21.047 -17.375 -5.469 1 95.06 177 HIS B CA 1
ATOM 3885 C C . HIS B 1 177 ? 22.328 -18.062 -4.996 1 95.06 177 HIS B C 1
ATOM 3887 O O . HIS B 1 177 ? 22.281 -19.203 -4.535 1 95.06 177 HIS B O 1
ATOM 3893 N N . PRO B 1 178 ? 23.438 -17.375 -4.992 1 93.94 178 PRO B N 1
ATOM 3894 C CA . PRO B 1 178 ? 24.734 -17.969 -4.641 1 93.94 178 PRO B CA 1
ATOM 3895 C C . PRO B 1 178 ? 24.75 -18.531 -3.219 1 93.94 178 PRO B C 1
ATOM 3897 O O . PRO B 1 178 ? 25.422 -19.531 -2.959 1 93.94 178 PRO B O 1
ATOM 3900 N N . LEU B 1 179 ? 24.078 -17.969 -2.354 1 94.88 179 LEU B N 1
ATOM 3901 C CA . LEU B 1 179 ? 24.094 -18.375 -0.954 1 94.88 179 LEU B CA 1
ATOM 3902 C C . LEU B 1 179 ? 23.438 -19.734 -0.774 1 94.88 179 LEU B C 1
ATOM 3904 O O . LEU B 1 179 ? 23.672 -20.422 0.227 1 94.88 179 LEU B O 1
ATOM 3908 N N . LEU B 1 180 ? 22.594 -20.078 -1.677 1 93.81 180 LEU B N 1
ATOM 3909 C CA . LEU B 1 180 ? 21.922 -21.375 -1.601 1 93.81 180 LEU B CA 1
ATOM 3910 C C . LEU B 1 180 ? 22.906 -22.516 -1.822 1 93.81 180 LEU B C 1
ATOM 3912 O O . LEU B 1 180 ? 22.672 -23.641 -1.366 1 93.81 180 LEU B O 1
ATOM 3916 N N . GLU B 1 181 ? 23.922 -22.234 -2.506 1 91.88 181 GLU B N 1
ATOM 3917 C CA . GLU B 1 181 ? 24.922 -23.25 -2.836 1 91.88 181 GLU B CA 1
ATOM 3918 C C . GLU B 1 181 ? 26.062 -23.266 -1.824 1 91.88 181 GLU B C 1
ATOM 3920 O O . GLU B 1 181 ? 26.938 -24.125 -1.875 1 91.88 181 GLU B O 1
ATOM 3925 N N . HIS B 1 182 ? 26.047 -22.344 -0.976 1 90.88 182 HIS B N 1
ATOM 3926 C CA . HIS B 1 182 ? 27.109 -22.297 0.035 1 90.88 182 HIS B CA 1
ATOM 3927 C C . HIS B 1 182 ? 26.953 -23.438 1.036 1 90.88 182 HIS B C 1
ATOM 3929 O O . HIS B 1 182 ? 25.859 -23.703 1.526 1 90.88 182 HIS B O 1
ATOM 3935 N N . PRO B 1 183 ? 27.906 -24.125 1.357 1 87.94 183 PRO B N 1
ATOM 3936 C CA . PRO B 1 183 ? 27.828 -25.297 2.232 1 87.94 183 PRO B CA 1
ATOM 3937 C C . PRO B 1 183 ? 27.391 -24.938 3.654 1 87.94 183 PRO B C 1
ATOM 3939 O O . PRO B 1 183 ? 26.641 -25.688 4.281 1 87.94 183 PRO B O 1
ATOM 3942 N N . GLU B 1 184 ? 27.906 -23.766 4.203 1 89.12 184 GLU B N 1
ATOM 3943 C CA . GLU B 1 184 ? 27.562 -23.328 5.551 1 89.12 184 GLU B CA 1
ATOM 3944 C C . GLU B 1 184 ? 27.234 -21.828 5.574 1 89.12 184 GLU B C 1
ATOM 3946 O O . GLU B 1 184 ? 28.016 -21.031 6.094 1 89.12 184 GLU B O 1
ATOM 3951 N N . PRO B 1 185 ? 26.078 -21.547 5.09 1 89 185 PRO B N 1
ATOM 3952 C CA . PRO B 1 185 ? 25.719 -20.125 5.121 1 89 185 PRO B CA 1
ATOM 3953 C C . PRO B 1 185 ? 25.5 -19.609 6.543 1 89 185 PRO B C 1
ATOM 3955 O O . PRO B 1 185 ? 25.125 -20.359 7.43 1 89 185 PRO B O 1
ATOM 3958 N N . SER B 1 186 ? 25.922 -18.375 6.805 1 88.69 186 SER B N 1
ATOM 3959 C CA . SER B 1 186 ? 25.734 -17.719 8.094 1 88.69 186 SER B CA 1
ATOM 3960 C C . SER B 1 186 ? 24.969 -16.422 7.949 1 88.69 186 SER B C 1
ATOM 3962 O O . SER B 1 186 ? 24.875 -15.867 6.852 1 88.69 186 SER B O 1
ATOM 3964 N N . LEU B 1 187 ? 24.453 -15.953 9.008 1 87.25 187 LEU B N 1
ATOM 3965 C CA . LEU B 1 187 ? 23.703 -14.703 9.008 1 87.25 187 LEU B CA 1
ATOM 3966 C C . LEU B 1 187 ? 24.594 -13.531 8.617 1 87.25 187 LEU B C 1
ATOM 3968 O O . LEU B 1 187 ? 24.141 -12.586 7.98 1 87.25 187 LEU B O 1
ATOM 3972 N N . GLU B 1 188 ? 25.859 -13.664 8.945 1 87.44 188 GLU B N 1
ATOM 3973 C CA . GLU B 1 188 ? 26.797 -12.617 8.602 1 87.44 188 GLU B CA 1
ATOM 3974 C C . GLU B 1 188 ? 26.984 -12.508 7.09 1 87.44 188 GLU B C 1
ATOM 3976 O O . GLU B 1 188 ? 27.188 -11.414 6.562 1 87.44 188 GLU B O 1
ATOM 3981 N N . MET B 1 189 ? 26.875 -13.617 6.445 1 89.81 189 MET B N 1
ATOM 3982 C CA . MET B 1 189 ? 27.062 -13.648 5 1 89.81 189 MET B CA 1
ATOM 3983 C C . MET B 1 189 ? 25.953 -12.898 4.289 1 89.81 189 MET B C 1
ATOM 3985 O O . MET B 1 189 ? 26.125 -12.438 3.158 1 89.81 189 MET B O 1
ATOM 3989 N N . LEU B 1 190 ? 24.781 -12.75 4.93 1 90.69 190 LEU B N 1
ATOM 3990 C CA . LEU B 1 190 ? 23.672 -12.016 4.34 1 90.69 190 LEU B CA 1
ATOM 3991 C C . LEU B 1 190 ? 24.047 -10.562 4.086 1 90.69 190 LEU B C 1
ATOM 3993 O O . LEU B 1 190 ? 23.562 -9.938 3.143 1 90.69 190 LEU B O 1
ATOM 3997 N N . LEU B 1 191 ? 24.984 -10.078 4.91 1 89 191 LEU B N 1
ATOM 3998 C CA . LEU B 1 191 ? 25.359 -8.664 4.871 1 89 191 LEU B CA 1
ATOM 3999 C C . LEU B 1 191 ? 26.266 -8.375 3.684 1 89 191 LEU B C 1
ATOM 4001 O O . LEU B 1 191 ? 26.484 -7.215 3.336 1 89 191 LEU B O 1
ATOM 4005 N N . LYS B 1 192 ? 26.703 -9.438 3.045 1 89.31 192 LYS B N 1
ATOM 4006 C CA . LYS B 1 192 ? 27.547 -9.273 1.868 1 89.31 192 LYS B CA 1
ATOM 4007 C C . LYS B 1 192 ? 26.703 -9 0.622 1 89.31 192 LYS B C 1
ATOM 4009 O O . LYS B 1 192 ? 27.25 -8.633 -0.425 1 89.31 192 LYS B O 1
ATOM 4014 N N . TYR B 1 193 ? 25.422 -9.172 0.722 1 92.12 193 TYR B N 1
ATOM 4015 C CA . TYR B 1 193 ? 24.484 -8.93 -0.368 1 92.12 193 TYR B CA 1
ATOM 4016 C C . TYR B 1 193 ? 23.547 -7.781 -0.031 1 92.12 193 TYR B C 1
ATOM 4018 O O . TYR B 1 193 ? 23.344 -7.453 1.142 1 92.12 193 TYR B O 1
ATOM 4026 N N . PRO B 1 194 ? 23 -7.148 -1.053 1 92.88 194 PRO B N 1
ATOM 4027 C CA . PRO B 1 194 ? 22 -6.117 -0.751 1 92.88 194 PRO B CA 1
ATOM 4028 C C . PRO B 1 194 ? 20.812 -6.664 0.038 1 92.88 194 PRO B C 1
ATOM 4030 O O . PRO B 1 194 ? 20.375 -7.793 -0.197 1 92.88 194 PRO B O 1
ATOM 4033 N N . LEU B 1 195 ? 20.344 -5.809 0.899 1 92.38 195 LEU B N 1
ATOM 4034 C CA . LEU B 1 195 ? 19.172 -6.164 1.684 1 92.38 195 LEU B CA 1
ATOM 4035 C C . LEU B 1 195 ? 17.984 -5.285 1.308 1 92.38 195 LEU B C 1
ATOM 4037 O O . LEU B 1 195 ? 18.141 -4.086 1.068 1 92.38 195 LEU B O 1
ATOM 4041 N N . ALA B 1 196 ? 16.859 -5.945 1.18 1 94 196 ALA B N 1
ATOM 4042 C CA . ALA B 1 196 ? 15.602 -5.242 0.943 1 94 196 ALA B CA 1
ATOM 4043 C C . ALA B 1 196 ? 14.641 -5.438 2.109 1 94 196 ALA B C 1
ATOM 4045 O O . ALA B 1 196 ? 14.578 -6.52 2.697 1 94 196 ALA B O 1
ATOM 4046 N N . GLY B 1 197 ? 13.836 -4.391 2.434 1 90.31 197 GLY B N 1
ATOM 4047 C CA . GLY B 1 197 ? 12.883 -4.488 3.523 1 90.31 197 GLY B CA 1
ATOM 4048 C C . GLY B 1 197 ? 12.133 -3.193 3.781 1 90.31 197 GLY B C 1
ATOM 4049 O O . GLY B 1 197 ? 12.289 -2.223 3.037 1 90.31 197 GLY B O 1
ATOM 4050 N N . PRO B 1 198 ? 11.312 -3.26 4.762 1 86.25 198 PRO B N 1
ATOM 4051 C CA . PRO B 1 198 ? 10.531 -2.068 5.098 1 86.25 198 PRO B CA 1
ATOM 4052 C C . PRO B 1 198 ? 11.336 -1.029 5.871 1 86.25 198 PRO B C 1
ATOM 4054 O O . PRO B 1 198 ? 12.383 -1.353 6.438 1 86.25 198 PRO B O 1
ATOM 4057 N N . ASN B 1 199 ? 10.789 0.212 5.75 1 78.31 199 ASN B N 1
ATOM 4058 C CA . ASN B 1 199 ? 11.344 1.258 6.602 1 78.31 199 ASN B CA 1
ATOM 4059 C C . ASN B 1 199 ? 10.883 1.105 8.047 1 78.31 199 ASN B C 1
ATOM 4061 O O . ASN B 1 199 ? 9.688 1.207 8.336 1 78.31 199 ASN B O 1
ATOM 4065 N N . LEU B 1 200 ? 11.773 0.766 8.914 1 76.62 200 LEU B N 1
ATOM 4066 C CA . LEU B 1 200 ? 11.438 0.567 10.312 1 76.62 200 LEU B CA 1
ATOM 4067 C C . LEU B 1 200 ? 11.93 1.732 11.164 1 76.62 200 LEU B C 1
ATOM 4069 O O . LEU B 1 200 ? 13.039 2.227 10.961 1 76.62 200 LEU B O 1
ATOM 4073 N N . PRO B 1 201 ? 11.039 2.109 11.992 1 73.06 201 PRO B N 1
ATOM 4074 C CA . PRO B 1 201 ? 11.547 3.062 12.984 1 73.06 201 PRO B CA 1
ATOM 4075 C C . PRO B 1 201 ? 12.727 2.516 13.781 1 73.06 201 PRO B C 1
ATOM 4077 O O . PRO B 1 201 ? 12.867 1.3 13.938 1 73.06 201 PRO B O 1
ATOM 4080 N N . GLU B 1 202 ? 13.508 3.443 14.234 1 76.38 202 GLU B N 1
ATOM 4081 C CA . GLU B 1 202 ? 14.742 3.074 14.914 1 76.38 202 GLU B CA 1
ATOM 4082 C C . GLU B 1 202 ? 14.469 2.146 16.094 1 76.38 202 GLU B C 1
ATOM 4084 O O . GLU B 1 202 ? 15.203 1.187 16.328 1 76.38 202 GLU B O 1
ATOM 4089 N N . ASP B 1 203 ? 13.469 2.455 16.812 1 75.06 203 ASP B N 1
ATOM 4090 C CA . ASP B 1 203 ? 13.156 1.658 17.984 1 75.06 203 ASP B CA 1
ATOM 4091 C C . ASP B 1 203 ? 12.781 0.229 17.609 1 75.06 203 ASP B C 1
ATOM 4093 O O . ASP B 1 203 ? 13.156 -0.723 18.297 1 75.06 203 ASP B O 1
ATOM 4097 N N . ILE B 1 204 ? 12.078 0.071 16.562 1 73.88 204 ILE B N 1
ATOM 4098 C CA . ILE B 1 204 ? 11.68 -1.253 16.094 1 73.88 204 ILE B CA 1
ATOM 4099 C C . ILE B 1 204 ? 12.891 -1.996 15.539 1 73.88 204 ILE B C 1
ATOM 4101 O O . ILE B 1 204 ? 13.055 -3.193 15.789 1 73.88 204 ILE B O 1
ATOM 4105 N N . ARG B 1 205 ? 13.672 -1.268 14.836 1 78.75 205 ARG B N 1
ATOM 4106 C CA . ARG B 1 205 ? 14.891 -1.861 14.305 1 78.75 205 ARG B CA 1
ATOM 4107 C C . ARG B 1 205 ? 15.766 -2.404 15.43 1 78.75 205 ARG B C 1
ATOM 4109 O O . ARG B 1 205 ? 16.297 -3.516 15.336 1 78.75 205 ARG B O 1
ATOM 4116 N N . GLU B 1 206 ? 15.883 -1.645 16.438 1 81 206 GLU B N 1
ATOM 4117 C CA . GLU B 1 206 ? 16.703 -2.055 17.578 1 81 206 GLU B CA 1
ATOM 4118 C C . GLU B 1 206 ? 16.109 -3.287 18.266 1 81 206 GLU B C 1
ATOM 4120 O O . GLU B 1 206 ? 16.859 -4.168 18.703 1 81 206 GLU B O 1
ATOM 4125 N N . GLN B 1 207 ? 14.875 -3.305 18.359 1 77 207 GLN B N 1
ATOM 4126 C CA . GLN B 1 207 ? 14.211 -4.453 18.969 1 77 207 GLN B CA 1
ATOM 4127 C C . GLN B 1 207 ? 14.453 -5.719 18.141 1 77 207 GLN B C 1
ATOM 4129 O O . GLN B 1 207 ? 14.648 -6.801 18.719 1 77 207 GLN B O 1
ATOM 4134 N N . LEU B 1 208 ? 14.414 -5.547 16.906 1 76.25 208 LEU B N 1
ATOM 4135 C CA . LEU B 1 208 ? 14.656 -6.691 16.031 1 76.25 208 LEU B CA 1
ATOM 4136 C C . LEU B 1 208 ? 16.094 -7.172 16.156 1 76.25 208 LEU B C 1
ATOM 4138 O O . LEU B 1 208 ? 16.359 -8.375 16.188 1 76.25 208 LEU B O 1
ATOM 4142 N N . LEU B 1 209 ? 16.953 -6.242 16.25 1 81.38 209 LEU B N 1
ATOM 4143 C CA . LEU B 1 209 ? 18.375 -6.57 16.359 1 81.38 209 LEU B CA 1
ATOM 4144 C C . LEU B 1 209 ? 18.656 -7.305 17.672 1 81.38 209 LEU B C 1
ATOM 4146 O O . LEU B 1 209 ? 19.516 -8.188 17.719 1 81.38 209 LEU B O 1
ATOM 4150 N N . LYS B 1 210 ? 17.969 -6.922 18.641 1 82.94 210 LYS B N 1
ATOM 4151 C CA . LYS B 1 210 ? 18.156 -7.535 19.953 1 82.94 210 LYS B CA 1
ATOM 4152 C C . LYS B 1 210 ? 17.75 -9 19.938 1 82.94 210 LYS B C 1
ATOM 4154 O O . LYS B 1 210 ? 18.156 -9.773 20.812 1 82.94 210 LYS B O 1
ATOM 4159 N N . ARG B 1 211 ? 17 -9.328 19 1 77.5 211 ARG B N 1
ATOM 4160 C CA . ARG B 1 211 ? 16.516 -10.703 18.922 1 77.5 211 ARG B CA 1
ATOM 4161 C C . ARG B 1 211 ? 17.547 -11.594 18.219 1 77.5 211 ARG B C 1
ATOM 4163 O O . ARG B 1 211 ? 17.453 -12.82 18.281 1 77.5 211 ARG B O 1
ATOM 4170 N N . LEU B 1 212 ? 18.453 -10.961 17.609 1 79.44 212 LEU B N 1
ATOM 4171 C CA . LEU B 1 212 ? 19.531 -11.711 16.969 1 79.44 212 LEU B CA 1
ATOM 4172 C C . LEU B 1 212 ? 20.484 -12.289 18 1 79.44 212 LEU B C 1
ATOM 4174 O O . LEU B 1 212 ? 20.547 -11.789 19.125 1 79.44 212 LEU B O 1
ATOM 4178 N N . PRO B 1 213 ? 21.141 -13.367 17.562 1 79.19 213 PRO B N 1
ATOM 4179 C CA . PRO B 1 213 ? 22.203 -13.828 18.453 1 79.19 213 PRO B CA 1
ATOM 4180 C C . PRO B 1 213 ? 23.188 -12.719 18.828 1 79.19 213 PRO B C 1
ATOM 4182 O O . PRO B 1 213 ? 23.547 -11.891 17.984 1 79.19 213 PRO B O 1
ATOM 4185 N N . ARG B 1 214 ? 23.594 -12.688 20.094 1 82.31 214 ARG B N 1
ATOM 4186 C CA . ARG B 1 214 ? 24.406 -11.617 20.656 1 82.31 214 ARG B CA 1
ATOM 4187 C C . ARG B 1 214 ? 25.656 -11.367 19.797 1 82.31 214 ARG B C 1
ATOM 4189 O O . ARG B 1 214 ? 26.047 -10.219 19.594 1 82.31 214 ARG B O 1
ATOM 4196 N N . ALA B 1 215 ? 26.172 -12.5 19.344 1 80.25 215 ALA B N 1
ATOM 4197 C CA . ALA B 1 215 ? 27.422 -12.406 18.594 1 80.25 215 ALA B CA 1
ATOM 4198 C C . ALA B 1 215 ? 27.219 -11.633 17.281 1 80.25 215 ALA B C 1
ATOM 4200 O O . ALA B 1 215 ? 28.172 -11.102 16.719 1 80.25 215 ALA B O 1
ATOM 4201 N N . LEU B 1 216 ? 26 -11.492 16.938 1 80.94 216 LEU B N 1
ATOM 4202 C CA . LEU B 1 216 ? 25.734 -10.906 15.633 1 80.94 216 LEU B CA 1
ATOM 4203 C C . LEU B 1 216 ? 25.156 -9.5 15.773 1 80.94 216 LEU B C 1
ATOM 4205 O O . LEU B 1 216 ? 25.125 -8.742 14.797 1 80.94 216 LEU B O 1
ATOM 4209 N N . GLN B 1 217 ? 24.797 -9.164 16.875 1 84.5 217 GLN B N 1
ATOM 4210 C CA . GLN B 1 217 ? 24.062 -7.918 17.094 1 84.5 217 GLN B CA 1
ATOM 4211 C C . GLN B 1 217 ? 24.906 -6.707 16.688 1 84.5 217 GLN B C 1
ATOM 4213 O O . GLN B 1 217 ? 24.422 -5.828 15.977 1 84.5 217 GLN B O 1
ATOM 4218 N N . ASN B 1 218 ? 26.141 -6.742 17.062 1 83.25 218 ASN B N 1
ATOM 4219 C CA . ASN B 1 218 ? 27 -5.602 16.766 1 83.25 218 ASN B CA 1
ATOM 4220 C C . ASN B 1 218 ? 27.266 -5.477 15.266 1 83.25 218 ASN B C 1
ATOM 4222 O O . ASN B 1 218 ? 27.172 -4.383 14.703 1 83.25 218 ASN B O 1
ATOM 4226 N N . THR B 1 219 ? 27.516 -6.566 14.742 1 81.62 219 THR B N 1
ATOM 4227 C CA . THR B 1 219 ? 27.781 -6.57 13.305 1 81.62 219 THR B CA 1
ATOM 4228 C C . THR B 1 219 ? 26.562 -6.074 12.531 1 81.62 219 THR B C 1
ATOM 4230 O O . THR B 1 219 ? 26.688 -5.234 11.641 1 81.62 219 THR B O 1
ATOM 4233 N N . TRP B 1 220 ? 25.438 -6.516 12.859 1 80.5 220 TRP B N 1
ATOM 4234 C CA . TRP B 1 220 ? 24.219 -6.137 12.148 1 80.5 220 TRP B CA 1
ATOM 4235 C C . TRP B 1 220 ? 23.844 -4.688 12.438 1 80.5 220 TRP B C 1
ATOM 4237 O O . TRP B 1 220 ? 23.344 -3.982 11.555 1 80.5 220 TRP B O 1
ATOM 4247 N N . ARG B 1 221 ? 24.094 -4.305 13.57 1 81 221 ARG B N 1
ATOM 4248 C CA . ARG B 1 221 ? 23.828 -2.914 13.914 1 81 221 ARG B CA 1
ATOM 4249 C C . ARG B 1 221 ? 24.656 -1.966 13.055 1 81 221 ARG B C 1
ATOM 4251 O O . ARG B 1 221 ? 24.141 -0.941 12.586 1 81 221 ARG B O 1
ATOM 4258 N N . GLU B 1 222 ? 25.844 -2.336 12.852 1 76.19 222 GLU B N 1
ATOM 4259 C CA . GLU B 1 222 ? 26.766 -1.472 12.133 1 76.19 222 GLU B CA 1
ATOM 4260 C C . GLU B 1 222 ? 26.562 -1.569 10.625 1 76.19 222 GLU B C 1
ATOM 4262 O O . GLU B 1 222 ? 26.734 -0.584 9.906 1 76.19 222 GLU B O 1
ATOM 4267 N N . GLN B 1 223 ? 26.188 -2.666 10.305 1 76.44 223 GLN B N 1
ATOM 4268 C CA . GLN B 1 223 ? 26.281 -2.912 8.875 1 76.44 223 GLN B CA 1
ATOM 4269 C C . GLN B 1 223 ? 24.906 -3 8.234 1 76.44 223 GLN B C 1
ATOM 4271 O O . GLN B 1 223 ? 24.766 -2.924 7.008 1 76.44 223 GLN B O 1
ATOM 4276 N N . TRP B 1 224 ? 23.906 -3.16 9.094 1 75.5 224 TRP B N 1
ATOM 4277 C CA . TRP B 1 224 ? 22.578 -3.297 8.516 1 75.5 224 TRP B CA 1
ATOM 4278 C C . TRP B 1 224 ? 22.172 -2.021 7.785 1 75.5 224 TRP B C 1
ATOM 4280 O O . TRP B 1 224 ? 21.953 -0.983 8.414 1 75.5 224 TRP B O 1
ATOM 4290 N N . LYS B 1 225 ? 22.266 -2.139 6.543 1 81.31 225 LYS B N 1
ATOM 4291 C CA . LYS B 1 225 ? 21.812 -1.08 5.645 1 81.31 225 LYS B CA 1
ATOM 4292 C C . LYS B 1 225 ? 20.984 -1.649 4.5 1 81.31 225 LYS B C 1
ATOM 4294 O O . LYS B 1 225 ? 21.422 -2.553 3.791 1 81.31 225 LYS B O 1
ATOM 4299 N N . LEU B 1 226 ? 19.828 -1.089 4.418 1 86.31 226 LEU B N 1
ATOM 4300 C CA . LEU B 1 226 ? 18.969 -1.548 3.322 1 86.31 226 LEU B CA 1
ATOM 4301 C C . LEU B 1 226 ? 19.391 -0.902 2.004 1 86.31 226 LEU B C 1
ATOM 4303 O O . LEU B 1 226 ? 19.5 0.323 1.916 1 86.31 226 LEU B O 1
ATOM 4307 N N . ALA B 1 227 ? 19.656 -1.76 1.131 1 89.12 227 ALA B N 1
ATOM 4308 C CA . ALA B 1 227 ? 19.875 -1.263 -0.226 1 89.12 227 ALA B CA 1
ATOM 4309 C C . ALA B 1 227 ? 18.562 -0.828 -0.864 1 89.12 227 ALA B C 1
ATOM 4311 O O . ALA B 1 227 ? 18.531 0.08 -1.699 1 89.12 227 ALA B O 1
ATOM 4312 N N . ILE B 1 228 ? 17.516 -1.511 -0.491 1 92.62 228 ILE B N 1
ATOM 4313 C CA . ILE B 1 228 ? 16.172 -1.2 -0.979 1 92.62 228 ILE B CA 1
ATOM 4314 C C . ILE B 1 228 ? 15.203 -1.1 0.199 1 92.62 228 ILE B C 1
ATOM 4316 O O . ILE B 1 228 ? 15.016 -2.068 0.938 1 92.62 228 ILE B O 1
ATOM 4320 N N . THR B 1 229 ? 14.648 0.033 0.295 1 92.06 229 THR B N 1
ATOM 4321 C CA . THR B 1 229 ? 13.625 0.252 1.308 1 92.06 229 THR B CA 1
ATOM 4322 C C . THR B 1 229 ? 12.242 0.345 0.667 1 92.06 229 THR B C 1
ATOM 4324 O O . THR B 1 229 ? 11.992 1.221 -0.167 1 92.06 229 THR B O 1
ATOM 4327 N N . CYS B 1 230 ? 11.398 -0.587 1.065 1 90.69 230 CYS B N 1
ATOM 4328 C CA . CYS B 1 230 ? 10.062 -0.679 0.484 1 90.69 230 CYS B CA 1
ATOM 4329 C C . CYS B 1 230 ? 9.086 -1.335 1.456 1 90.69 230 CYS B C 1
ATOM 4331 O O . CYS B 1 230 ? 9.359 -2.418 1.977 1 90.69 230 CYS B O 1
ATOM 4333 N N . ASP B 1 231 ? 7.938 -0.7 1.601 1 84.81 231 ASP B N 1
ATOM 4334 C CA . ASP B 1 231 ? 6.977 -1.218 2.57 1 84.81 231 ASP B CA 1
ATOM 4335 C C . ASP B 1 231 ? 5.992 -2.182 1.907 1 84.81 231 ASP B C 1
ATOM 4337 O O . ASP B 1 231 ? 5.168 -2.795 2.584 1 84.81 231 ASP B O 1
ATOM 4341 N N . SER B 1 232 ? 6.105 -2.369 0.688 1 86.12 232 SER B N 1
ATOM 4342 C CA . SER B 1 232 ? 5.219 -3.285 -0.024 1 86.12 232 SER B CA 1
ATOM 4343 C C . SER B 1 232 ? 5.852 -4.664 -0.168 1 86.12 232 SER B C 1
ATOM 4345 O O . SER B 1 232 ? 6.852 -4.824 -0.871 1 86.12 232 SER B O 1
ATOM 4347 N N . SER B 1 233 ? 5.215 -5.574 0.436 1 87.31 233 SER B N 1
ATOM 4348 C CA . SER B 1 233 ? 5.723 -6.934 0.305 1 87.31 233 SER B CA 1
ATOM 4349 C C . SER B 1 233 ? 5.637 -7.422 -1.137 1 87.31 233 SER B C 1
ATOM 4351 O O . SER B 1 233 ? 6.5 -8.172 -1.599 1 87.31 233 SER B O 1
ATOM 4353 N N . ALA B 1 234 ? 4.602 -6.98 -1.826 1 87.19 234 ALA B N 1
ATOM 4354 C CA . ALA B 1 234 ? 4.43 -7.395 -3.215 1 87.19 234 ALA B CA 1
ATOM 4355 C C . ALA B 1 234 ? 5.602 -6.938 -4.078 1 87.19 234 ALA B C 1
ATOM 4357 O O . ALA B 1 234 ? 6.121 -7.703 -4.891 1 87.19 234 ALA B O 1
ATOM 4358 N N . ILE B 1 235 ? 6.031 -5.742 -3.924 1 89.75 235 ILE B N 1
ATOM 4359 C CA . ILE B 1 235 ? 7.145 -5.195 -4.691 1 89.75 235 ILE B CA 1
ATOM 4360 C C . ILE B 1 235 ? 8.438 -5.914 -4.312 1 89.75 235 ILE B C 1
ATOM 4362 O O . ILE B 1 235 ? 9.219 -6.301 -5.184 1 89.75 235 ILE B O 1
ATOM 4366 N N . ILE B 1 236 ? 8.609 -6.137 -3.043 1 92.56 236 ILE B N 1
ATOM 4367 C CA . ILE B 1 236 ? 9.82 -6.781 -2.564 1 92.56 236 ILE B CA 1
ATOM 4368 C C . ILE B 1 236 ? 9.922 -8.188 -3.148 1 92.56 236 ILE B C 1
ATOM 4370 O O . ILE B 1 236 ? 10.977 -8.586 -3.658 1 92.56 236 ILE B O 1
ATOM 4374 N N . LYS B 1 237 ? 8.844 -8.898 -3.084 1 92.12 237 LYS B N 1
ATOM 4375 C CA . LYS B 1 237 ? 8.852 -10.266 -3.578 1 92.12 237 LYS B CA 1
ATOM 4376 C C . LYS B 1 237 ? 9.172 -10.312 -5.07 1 92.12 237 LYS B C 1
ATOM 4378 O O . LYS B 1 237 ? 9.93 -11.18 -5.52 1 92.12 237 LYS B O 1
ATOM 4383 N N . GLN B 1 238 ? 8.625 -9.422 -5.762 1 90.88 238 GLN B N 1
ATOM 4384 C CA . GLN B 1 238 ? 8.859 -9.398 -7.199 1 90.88 238 GLN B CA 1
ATOM 4385 C C . GLN B 1 238 ? 10.297 -8.984 -7.512 1 90.88 238 GLN B C 1
ATOM 4387 O O . GLN B 1 238 ? 10.945 -9.57 -8.383 1 90.88 238 GLN B O 1
ATOM 4392 N N . LEU B 1 239 ? 10.758 -8 -6.867 1 92.75 239 LEU B N 1
ATOM 4393 C CA . LEU B 1 239 ? 12.094 -7.5 -7.168 1 92.75 239 LEU B CA 1
ATOM 4394 C C . LEU B 1 239 ? 13.148 -8.539 -6.816 1 92.75 239 LEU B C 1
ATOM 4396 O O . LEU B 1 239 ? 14.156 -8.664 -7.52 1 92.75 239 LEU B O 1
ATOM 4400 N N . LEU B 1 240 ? 12.969 -9.297 -5.754 1 95.31 240 LEU B N 1
ATOM 4401 C CA . LEU B 1 240 ? 13.938 -10.312 -5.352 1 95.31 240 LEU B CA 1
ATOM 4402 C C . LEU B 1 240 ? 14.18 -11.32 -6.473 1 95.31 240 LEU B C 1
ATOM 4404 O O . LEU B 1 240 ? 15.281 -11.859 -6.605 1 95.31 240 LEU B O 1
ATOM 4408 N N . GLN B 1 241 ? 13.156 -11.523 -7.215 1 93.75 241 GLN B N 1
ATOM 4409 C CA . GLN B 1 241 ? 13.242 -12.523 -8.273 1 93.75 241 GLN B CA 1
ATOM 4410 C C . GLN B 1 241 ? 14.227 -12.086 -9.359 1 93.75 241 GLN B C 1
ATOM 4412 O O . GLN B 1 241 ? 14.703 -12.914 -10.141 1 93.75 241 GLN B O 1
ATOM 4417 N N . GLY B 1 242 ? 14.539 -10.812 -9.391 1 91.88 242 GLY B N 1
ATOM 4418 C CA . GLY B 1 242 ? 15.312 -10.281 -10.5 1 91.88 242 GLY B CA 1
ATOM 4419 C C . GLY B 1 242 ? 16.688 -9.781 -10.086 1 91.88 242 GLY B C 1
ATOM 4420 O O . GLY B 1 242 ? 17.375 -9.133 -10.875 1 91.88 242 GLY B O 1
ATOM 4421 N N . CYS B 1 243 ? 17.078 -10.016 -8.844 1 93.88 243 CYS B N 1
ATOM 4422 C CA . CYS B 1 243 ? 18.375 -9.531 -8.398 1 93.88 243 CYS B CA 1
ATOM 4423 C C . CYS B 1 243 ? 18.922 -10.391 -7.262 1 93.88 243 CYS B C 1
ATOM 4425 O O . CYS B 1 243 ? 18.359 -11.438 -6.945 1 93.88 243 CYS B O 1
ATOM 4427 N N . GLU B 1 244 ? 20.047 -9.938 -6.68 1 93.75 244 GLU B N 1
ATOM 4428 C CA . GLU B 1 244 ? 20.703 -10.75 -5.66 1 93.75 244 GLU B CA 1
ATOM 4429 C C . GLU B 1 244 ? 20.375 -10.25 -4.258 1 93.75 244 GLU B C 1
ATOM 4431 O O . GLU B 1 244 ? 20.969 -10.695 -3.277 1 93.75 244 GLU B O 1
ATOM 4436 N N . ALA B 1 245 ? 19.453 -9.344 -4.191 1 95.25 245 ALA B N 1
ATOM 4437 C CA . ALA B 1 245 ? 19.062 -8.844 -2.877 1 95.25 245 ALA B CA 1
ATOM 4438 C C . ALA B 1 245 ? 18.359 -9.93 -2.066 1 95.25 245 ALA B C 1
ATOM 4440 O O . ALA B 1 245 ? 17.781 -10.859 -2.631 1 95.25 245 ALA B O 1
ATOM 4441 N N . LEU B 1 246 ? 18.531 -9.75 -0.757 1 95.25 246 LEU B N 1
ATOM 4442 C CA . LEU B 1 246 ? 17.844 -10.617 0.193 1 95.25 246 LEU B CA 1
ATOM 4443 C C . LEU B 1 246 ? 16.844 -9.828 1.027 1 95.25 246 LEU B C 1
ATOM 4445 O O . LEU B 1 246 ? 16.984 -8.609 1.189 1 95.25 246 LEU B O 1
ATOM 4449 N N . ALA B 1 247 ? 15.844 -10.523 1.435 1 94.38 247 ALA B N 1
ATOM 4450 C CA . ALA B 1 247 ? 14.898 -9.945 2.381 1 94.38 247 ALA B CA 1
ATOM 4451 C C . ALA B 1 247 ? 14.523 -10.945 3.471 1 94.38 247 ALA B C 1
ATOM 4453 O O . ALA B 1 247 ? 14.398 -12.141 3.207 1 94.38 247 ALA B O 1
ATOM 4454 N N . ILE B 1 248 ? 14.406 -10.445 4.645 1 90.94 248 ILE B N 1
ATOM 4455 C CA . ILE B 1 248 ? 13.93 -11.258 5.758 1 90.94 248 ILE B CA 1
ATOM 4456 C C . ILE B 1 248 ? 12.422 -11.078 5.918 1 90.94 248 ILE B C 1
ATOM 4458 O O . ILE B 1 248 ? 11.953 -10.016 6.324 1 90.94 248 ILE B O 1
ATOM 4462 N N . LEU B 1 249 ? 11.695 -12.18 5.637 1 91.5 249 LEU B N 1
ATOM 4463 C CA . LEU B 1 249 ? 10.242 -12.094 5.57 1 91.5 249 LEU B CA 1
ATOM 4464 C C . LEU B 1 249 ? 9.594 -13.266 6.305 1 91.5 249 LEU B C 1
ATOM 4466 O O . LEU B 1 249 ? 10.148 -14.359 6.344 1 91.5 249 LEU B O 1
ATOM 4470 N N . PRO B 1 250 ? 8.375 -12.992 6.812 1 90.19 250 PRO B N 1
ATOM 4471 C CA . PRO B 1 250 ? 7.602 -14.141 7.297 1 90.19 250 PRO B CA 1
ATOM 4472 C C . PRO B 1 250 ? 7.289 -15.148 6.199 1 90.19 250 PRO B C 1
ATOM 4474 O O . PRO B 1 250 ? 7.004 -14.766 5.062 1 90.19 250 PRO B O 1
ATOM 4477 N N . TRP B 1 251 ? 7.297 -16.391 6.566 1 91 251 TRP B N 1
ATOM 4478 C CA . TRP B 1 251 ? 7.105 -17.484 5.625 1 91 251 TRP B CA 1
ATOM 4479 C C . TRP B 1 251 ? 5.785 -17.344 4.875 1 91 251 TRP B C 1
ATOM 4481 O O . TRP B 1 251 ? 5.738 -17.5 3.654 1 91 251 TRP B O 1
ATOM 4491 N N . PHE B 1 252 ? 4.73 -16.984 5.551 1 89 252 PHE B N 1
ATOM 4492 C CA . PHE B 1 252 ? 3.393 -16.984 4.969 1 89 252 PHE B CA 1
ATOM 4493 C C . PHE B 1 252 ? 3.281 -15.945 3.861 1 89 252 PHE B C 1
ATOM 4495 O O . PHE B 1 252 ? 2.412 -16.047 2.992 1 89 252 PHE B O 1
ATOM 4502 N N . MET B 1 253 ? 4.113 -14.969 3.877 1 89.94 253 MET B N 1
ATOM 4503 C CA . MET B 1 253 ? 4.066 -13.906 2.883 1 89.94 253 MET B CA 1
ATOM 4504 C C . MET B 1 253 ? 4.59 -14.391 1.535 1 89.94 253 MET B C 1
ATOM 4506 O O . MET B 1 253 ? 4.316 -13.781 0.5 1 89.94 253 MET B O 1
ATOM 4510 N N . VAL B 1 254 ? 5.355 -15.438 1.595 1 93.06 254 VAL B N 1
ATOM 4511 C CA . VAL B 1 254 ? 6.02 -15.867 0.37 1 93.06 254 VAL B CA 1
ATOM 4512 C C . VAL B 1 254 ? 5.676 -17.328 0.082 1 93.06 254 VAL B C 1
ATOM 4514 O O . VAL B 1 254 ? 6.375 -18 -0.678 1 93.06 254 VAL B O 1
ATOM 4517 N N . GLU B 1 255 ? 4.656 -17.844 0.691 1 91.94 255 GLU B N 1
ATOM 4518 C CA . GLU B 1 255 ? 4.273 -19.25 0.529 1 91.94 255 GLU B CA 1
ATOM 4519 C C . GLU B 1 255 ? 4.102 -19.609 -0.945 1 91.94 255 GLU B C 1
ATOM 4521 O O . GLU B 1 255 ? 4.633 -20.609 -1.408 1 91.94 255 GLU B O 1
ATOM 4526 N N . ASP B 1 256 ? 3.404 -18.75 -1.657 1 89.88 256 ASP B N 1
ATOM 4527 C CA . ASP B 1 256 ? 3.123 -19.031 -3.062 1 89.88 256 ASP B CA 1
ATOM 4528 C C . ASP B 1 256 ? 4.406 -19.016 -3.891 1 89.88 256 ASP B C 1
ATOM 4530 O O . ASP B 1 256 ? 4.602 -19.891 -4.75 1 89.88 256 ASP B O 1
ATOM 4534 N N . GLU B 1 257 ? 5.234 -18.047 -3.676 1 93.62 257 GLU B N 1
ATOM 4535 C CA . GLU B 1 257 ? 6.492 -17.938 -4.406 1 93.62 257 GLU B CA 1
ATOM 4536 C C . GLU B 1 257 ? 7.41 -19.125 -4.113 1 93.62 257 GLU B C 1
ATOM 4538 O O . GLU B 1 257 ? 8.156 -19.562 -4.988 1 93.62 257 GLU B O 1
ATOM 4543 N N . LEU B 1 258 ? 7.363 -19.625 -2.893 1 94.81 258 LEU B N 1
ATOM 4544 C CA . LEU B 1 258 ? 8.141 -20.797 -2.518 1 94.81 258 LEU B CA 1
ATOM 4545 C C . LEU B 1 258 ? 7.617 -22.047 -3.223 1 94.81 258 LEU B C 1
ATOM 4547 O O . LEU B 1 258 ? 8.398 -22.844 -3.748 1 94.81 258 LEU B O 1
ATOM 4551 N N . ARG B 1 259 ? 6.375 -22.172 -3.27 1 92.25 259 ARG B N 1
ATOM 4552 C CA . ARG B 1 259 ? 5.738 -23.312 -3.906 1 92.25 259 ARG B CA 1
ATOM 4553 C C . ARG B 1 259 ? 6.051 -23.359 -5.398 1 92.25 259 ARG B C 1
ATOM 4555 O O . ARG B 1 259 ? 6.301 -24.438 -5.953 1 92.25 259 ARG B O 1
ATOM 4562 N N . ARG B 1 260 ? 6.109 -22.234 -5.992 1 92.56 260 ARG B N 1
ATOM 4563 C CA . ARG B 1 260 ? 6.336 -22.141 -7.43 1 92.56 260 ARG B CA 1
ATOM 4564 C C . ARG B 1 260 ? 7.824 -22.219 -7.754 1 92.56 260 ARG B C 1
ATOM 4566 O O . ARG B 1 260 ? 8.203 -22.391 -8.914 1 92.56 260 ARG B O 1
ATOM 4573 N N . GLY B 1 261 ? 8.594 -21.906 -6.793 1 93.31 261 GLY B N 1
ATOM 4574 C CA . GLY B 1 261 ? 10.031 -21.969 -6.984 1 93.31 261 GLY B CA 1
ATOM 4575 C C . GLY B 1 261 ? 10.633 -20.656 -7.43 1 93.31 261 GLY B C 1
ATOM 4576 O O . GLY B 1 261 ? 11.805 -20.594 -7.816 1 93.31 261 GLY B O 1
ATOM 4577 N N . ASP B 1 262 ? 9.859 -19.562 -7.426 1 93.69 262 ASP B N 1
ATOM 4578 C CA . ASP B 1 262 ? 10.344 -18.234 -7.805 1 93.69 262 ASP B CA 1
ATOM 4579 C C . ASP B 1 262 ? 11.312 -17.688 -6.762 1 93.69 262 ASP B C 1
ATOM 4581 O O . ASP B 1 262 ? 12.227 -16.938 -7.094 1 93.69 262 ASP B O 1
ATOM 4585 N N . LEU B 1 263 ? 11.016 -17.984 -5.512 1 96.81 263 LEU B N 1
ATOM 4586 C CA . LEU B 1 263 ? 11.859 -17.609 -4.383 1 96.81 263 LEU B CA 1
ATOM 4587 C C . LEU B 1 263 ? 12.258 -18.844 -3.57 1 96.81 263 LEU B C 1
ATOM 4589 O O . LEU B 1 263 ? 11.617 -19.891 -3.666 1 96.81 263 LEU B O 1
ATOM 4593 N N . GLN B 1 264 ? 13.32 -18.703 -2.883 1 96.81 264 GLN B N 1
ATOM 4594 C CA . GLN B 1 264 ? 13.797 -19.75 -1.987 1 96.81 264 GLN B CA 1
ATOM 4595 C C . GLN B 1 264 ? 14.18 -19.172 -0.625 1 96.81 264 GLN B C 1
ATOM 4597 O O . GLN B 1 264 ? 14.586 -18.016 -0.524 1 96.81 264 GLN B O 1
ATOM 4602 N N . ALA B 1 265 ? 13.992 -20 0.389 1 95.44 265 ALA B N 1
ATOM 4603 C CA . ALA B 1 265 ? 14.344 -19.609 1.752 1 95.44 265 ALA B CA 1
ATOM 4604 C C . ALA B 1 265 ? 15.68 -20.219 2.172 1 95.44 265 ALA B C 1
ATOM 4606 O O . ALA B 1 265 ? 15.977 -21.359 1.838 1 95.44 265 ALA B O 1
ATOM 4607 N N . LEU B 1 266 ? 16.469 -19.406 2.846 1 94.06 266 LEU B N 1
ATOM 4608 C CA . LEU B 1 266 ? 17.625 -19.953 3.547 1 94.06 266 LEU B CA 1
ATOM 4609 C C . LEU B 1 266 ? 17.203 -20.516 4.902 1 94.06 266 LEU B C 1
ATOM 4611 O O . LEU B 1 266 ? 17.406 -19.875 5.934 1 94.06 266 LEU B O 1
ATOM 4615 N N . ARG B 1 267 ? 16.797 -21.719 4.914 1 88.5 267 ARG B N 1
ATOM 4616 C CA . ARG B 1 267 ? 16.125 -22.359 6.047 1 88.5 267 ARG B CA 1
ATOM 4617 C C . ARG B 1 267 ? 17.078 -22.5 7.23 1 88.5 267 ARG B C 1
ATOM 4619 O O . ARG B 1 267 ? 16.656 -22.453 8.391 1 88.5 267 ARG B O 1
ATOM 4626 N N . SER B 1 268 ? 18.266 -22.656 6.965 1 85.12 268 SER B N 1
ATOM 4627 C CA . SER B 1 268 ? 19.266 -22.906 8.008 1 85.12 268 SER B CA 1
ATOM 4628 C C . SER B 1 268 ? 19.594 -21.625 8.773 1 85.12 268 SER B C 1
ATOM 4630 O O . SER B 1 268 ? 20.234 -21.672 9.82 1 85.12 268 SER B O 1
ATOM 4632 N N . LEU B 1 269 ? 19.141 -20.562 8.227 1 84.81 269 LEU B N 1
ATOM 4633 C CA . LEU B 1 269 ? 19.484 -19.266 8.828 1 84.81 269 LEU B CA 1
ATOM 4634 C C . LEU B 1 269 ? 18.281 -18.641 9.516 1 84.81 269 LEU B C 1
ATOM 4636 O O . LEU B 1 269 ? 17.891 -17.516 9.195 1 84.81 269 LEU B O 1
ATOM 4640 N N . ASP B 1 270 ? 17.734 -19.266 10.422 1 80.88 270 ASP B N 1
ATOM 4641 C CA . ASP B 1 270 ? 16.641 -18.672 11.195 1 80.88 270 ASP B CA 1
ATOM 4642 C C . ASP B 1 270 ? 17.156 -17.625 12.172 1 80.88 270 ASP B C 1
ATOM 4644 O O . ASP B 1 270 ? 17.797 -17.969 13.172 1 80.88 270 ASP B O 1
ATOM 4648 N N . PRO B 1 271 ? 16.906 -16.375 11.875 1 78.06 271 PRO B N 1
ATOM 4649 C CA . PRO B 1 271 ? 17.422 -15.336 12.773 1 78.06 271 PRO B CA 1
ATOM 4650 C C . PRO B 1 271 ? 16.656 -15.258 14.094 1 78.06 271 PRO B C 1
ATOM 4652 O O . PRO B 1 271 ? 17.047 -14.516 14.992 1 78.06 271 PRO B O 1
ATOM 4655 N N . GLY B 1 272 ? 15.617 -15.992 14.234 1 76.5 272 GLY B N 1
ATOM 4656 C CA . GLY B 1 272 ? 14.836 -15.984 15.461 1 76.5 272 GLY B CA 1
ATOM 4657 C C . GLY B 1 272 ? 13.875 -14.812 15.555 1 76.5 272 GLY B C 1
ATOM 4658 O O . GLY B 1 272 ? 13.352 -14.516 16.625 1 76.5 272 GLY B O 1
ATOM 4659 N N . LEU B 1 273 ? 13.758 -14.172 14.469 1 76.31 273 LEU B N 1
ATOM 4660 C CA . LEU B 1 273 ? 12.82 -13.055 14.43 1 76.31 273 LEU B CA 1
ATOM 4661 C C . LEU B 1 273 ? 11.398 -13.547 14.195 1 76.31 273 LEU B C 1
ATOM 4663 O O . LEU B 1 273 ? 11.172 -14.422 13.352 1 76.31 273 LEU B O 1
ATOM 4667 N N . ARG B 1 274 ? 10.531 -13.102 15.172 1 76.25 274 ARG B N 1
ATOM 4668 C CA . ARG B 1 274 ? 9.125 -13.469 15.047 1 76.25 274 ARG B CA 1
ATOM 4669 C C . ARG B 1 274 ? 8.242 -12.227 14.969 1 76.25 274 ARG B C 1
ATOM 4671 O O . ARG B 1 274 ? 8.461 -11.258 15.695 1 76.25 274 ARG B O 1
ATOM 4678 N N . GLY B 1 275 ? 7.465 -12.18 13.977 1 72.94 275 GLY B N 1
ATOM 4679 C CA . GLY B 1 275 ? 6.535 -11.07 13.875 1 72.94 275 GLY B CA 1
ATOM 4680 C C . GLY B 1 275 ? 5.348 -11.203 14.812 1 72.94 275 GLY B C 1
ATOM 4681 O O . GLY B 1 275 ? 4.895 -12.312 15.094 1 72.94 275 GLY B O 1
ATOM 4682 N N . ARG B 1 276 ? 4.926 -10.102 15.453 1 77.19 276 ARG B N 1
ATOM 4683 C CA . ARG B 1 276 ? 3.74 -10.055 16.297 1 77.19 276 ARG B CA 1
ATOM 4684 C C . ARG B 1 276 ? 2.584 -9.359 15.586 1 77.19 276 ARG B C 1
ATOM 4686 O O . ARG B 1 276 ? 2.363 -8.164 15.773 1 77.19 276 ARG B O 1
ATOM 4693 N N . PHE B 1 277 ? 1.889 -10.133 14.867 1 86.88 277 PHE B N 1
ATOM 4694 C CA . PHE B 1 277 ? 0.759 -9.602 14.117 1 86.88 277 PHE B CA 1
ATOM 4695 C C . PHE B 1 277 ? -0.558 -9.938 14.805 1 86.88 277 PHE B C 1
ATOM 4697 O O . PHE B 1 277 ? -0.624 -10.875 15.602 1 86.88 277 PHE B O 1
ATOM 4704 N N . GLY B 1 278 ? -1.482 -9.07 14.531 1 90.69 278 GLY B N 1
ATOM 4705 C CA . GLY B 1 278 ? -2.793 -9.352 15.102 1 90.69 278 GLY B CA 1
ATOM 4706 C C . GLY B 1 278 ? -3.881 -8.445 14.562 1 90.69 278 GLY B C 1
ATOM 4707 O O . GLY B 1 278 ? -3.666 -7.719 13.586 1 90.69 278 GLY B O 1
ATOM 4708 N N . ILE B 1 279 ? -5.059 -8.633 15.148 1 94 279 ILE B N 1
ATOM 4709 C CA . ILE B 1 279 ? -6.242 -7.848 14.805 1 94 279 ILE B CA 1
ATOM 4710 C C . ILE B 1 279 ? -6.703 -7.055 16.031 1 94 279 ILE B C 1
ATOM 4712 O O . ILE B 1 279 ? -6.668 -7.555 17.156 1 94 279 ILE B O 1
ATOM 4716 N N . ALA B 1 280 ? -7.066 -5.844 15.727 1 94.81 280 ALA B N 1
ATOM 4717 C CA . ALA B 1 280 ? -7.504 -4.984 16.828 1 94.81 280 ALA B CA 1
ATOM 4718 C C . ALA B 1 280 ? -8.758 -4.203 16.438 1 94.81 280 ALA B C 1
ATOM 4720 O O . ALA B 1 280 ? -8.977 -3.904 15.266 1 94.81 280 ALA B O 1
ATOM 4721 N N . HIS B 1 281 ? -9.578 -3.938 17.422 1 93.75 281 HIS B N 1
ATOM 4722 C CA . HIS B 1 281 ? -10.711 -3.025 17.328 1 93.75 281 HIS B CA 1
ATOM 4723 C C . HIS B 1 281 ? -10.867 -2.215 18.609 1 93.75 281 HIS B C 1
ATOM 4725 O O . HIS B 1 281 ? -10.195 -2.486 19.609 1 93.75 281 HIS B O 1
ATOM 4731 N N . LEU B 1 282 ? -11.641 -1.186 18.547 1 90.94 282 LEU B N 1
ATOM 4732 C CA . LEU B 1 282 ? -11.812 -0.323 19.719 1 90.94 282 LEU B CA 1
ATOM 4733 C C . LEU B 1 282 ? -12.562 -1.047 20.828 1 90.94 282 LEU B C 1
ATOM 4735 O O . LEU B 1 282 ? -13.617 -1.642 20.578 1 90.94 282 LEU B O 1
ATOM 4739 N N . ARG B 1 283 ? -11.977 -0.93 21.953 1 88.56 283 ARG B N 1
ATOM 4740 C CA . ARG B 1 283 ? -12.633 -1.54 23.109 1 88.56 283 ARG B CA 1
ATOM 4741 C C . ARG B 1 283 ? -13.969 -0.871 23.391 1 88.56 283 ARG B C 1
ATOM 4743 O O . ARG B 1 283 ? -14.078 0.356 23.328 1 88.56 283 ARG B O 1
ATOM 4750 N N . GLY B 1 284 ? -14.992 -1.721 23.641 1 78.62 284 GLY B N 1
ATOM 4751 C CA . GLY B 1 284 ? -16.297 -1.188 23.984 1 78.62 284 GLY B CA 1
ATOM 4752 C C . GLY B 1 284 ? -17.203 -0.986 22.781 1 78.62 284 GLY B C 1
ATOM 4753 O O . GLY B 1 284 ? -18.406 -0.814 22.922 1 78.62 284 GLY B O 1
ATOM 4754 N N . ARG B 1 285 ? -16.594 -0.911 21.656 1 77 285 ARG B N 1
ATOM 4755 C CA . ARG B 1 285 ? -17.406 -0.776 20.438 1 77 285 ARG B CA 1
ATOM 4756 C C . ARG B 1 285 ? -17.953 -2.127 20 1 77 285 ARG B C 1
ATOM 4758 O O . ARG B 1 285 ? -17.203 -3.104 19.906 1 77 285 ARG B O 1
ATOM 4765 N N . ARG B 1 286 ? -19.266 -2.125 19.844 1 76.62 286 ARG B N 1
ATOM 4766 C CA . ARG B 1 286 ? -19.891 -3.363 19.375 1 76.62 286 ARG B CA 1
ATOM 4767 C C . ARG B 1 286 ? -19.469 -3.686 17.953 1 76.62 286 ARG B C 1
ATOM 4769 O O . ARG B 1 286 ? -19.484 -2.814 17.078 1 76.62 286 ARG B O 1
ATOM 4776 N N . LEU B 1 287 ? -19.078 -4.895 17.734 1 82.38 287 LEU B N 1
ATOM 4777 C CA . LEU B 1 287 ? -18.688 -5.352 16.406 1 82.38 287 LEU B CA 1
ATOM 4778 C C . LEU B 1 287 ? -19.922 -5.699 15.57 1 82.38 287 LEU B C 1
ATOM 4780 O O . LEU B 1 287 ? -20.875 -6.285 16.094 1 82.38 287 LEU B O 1
ATOM 4784 N N . SER B 1 288 ? -19.859 -5.254 14.336 1 81 288 SER B N 1
ATOM 4785 C CA . SER B 1 288 ? -20.859 -5.754 13.406 1 81 288 SER B CA 1
ATOM 4786 C C . SER B 1 288 ? -20.703 -7.254 13.18 1 81 288 SER B C 1
ATOM 4788 O O . SER B 1 288 ? -19.672 -7.836 13.523 1 81 288 SER B O 1
ATOM 4790 N N . LEU B 1 289 ? -21.734 -7.875 12.656 1 80.12 289 LEU B N 1
ATOM 4791 C CA . LEU B 1 289 ? -21.656 -9.297 12.328 1 80.12 289 LEU B CA 1
ATOM 4792 C C . LEU B 1 289 ? -20.547 -9.562 11.312 1 80.12 289 LEU B C 1
ATOM 4794 O O . LEU B 1 289 ? -19.844 -10.562 11.414 1 80.12 289 LEU B O 1
ATOM 4798 N N . ALA B 1 290 ? -20.453 -8.664 10.352 1 85.44 290 ALA B N 1
ATOM 4799 C CA . ALA B 1 290 ? -19.406 -8.805 9.344 1 85.44 290 ALA B CA 1
ATOM 4800 C C . ALA B 1 290 ? -18.016 -8.781 9.984 1 85.44 290 ALA B C 1
ATOM 4802 O O . ALA B 1 290 ? -17.141 -9.562 9.609 1 85.44 290 ALA B O 1
ATOM 4803 N N . ALA B 1 291 ? -17.859 -7.938 10.961 1 90.56 291 ALA B N 1
ATOM 4804 C CA . ALA B 1 291 ? -16.578 -7.82 11.656 1 90.56 291 ALA B CA 1
ATOM 4805 C C . ALA B 1 291 ? -16.281 -9.078 12.469 1 90.56 291 ALA B C 1
ATOM 4807 O O . ALA B 1 291 ? -15.156 -9.57 12.484 1 90.56 291 ALA B O 1
ATOM 4808 N N . GLN B 1 292 ? -17.297 -9.57 13.102 1 87.44 292 GLN B N 1
ATOM 4809 C CA . GLN B 1 292 ? -17.141 -10.789 13.883 1 87.44 292 GLN B CA 1
ATOM 4810 C C . GLN B 1 292 ? -16.766 -11.969 12.984 1 87.44 292 GLN B C 1
ATOM 4812 O O . GLN B 1 292 ? -15.859 -12.734 13.312 1 87.44 292 GLN B O 1
ATOM 4817 N N . CYS B 1 293 ? -17.484 -11.992 11.898 1 88.56 293 CYS B N 1
ATOM 4818 C CA . CYS B 1 293 ? -17.203 -13.062 10.945 1 88.56 293 CYS B CA 1
ATOM 4819 C C . CYS B 1 293 ? -15.781 -12.938 10.406 1 88.56 293 CYS B C 1
ATOM 4821 O O . CYS B 1 293 ? -15.07 -13.938 10.281 1 88.56 293 CYS B O 1
ATOM 4823 N N . PHE B 1 294 ? -15.406 -11.742 10.094 1 93.94 294 PHE B N 1
ATOM 4824 C CA . PHE B 1 294 ? -14.062 -11.5 9.602 1 93.94 294 PHE B CA 1
ATOM 4825 C C . PHE B 1 294 ? -13.023 -11.992 10.602 1 93.94 294 PHE B C 1
ATOM 4827 O O . PHE B 1 294 ? -12.07 -12.688 10.234 1 93.94 294 PHE B O 1
ATOM 4834 N N . ILE B 1 295 ? -13.18 -11.656 11.805 1 94.31 295 ILE B N 1
ATOM 4835 C CA . ILE B 1 295 ? -12.234 -12.016 12.859 1 94.31 295 ILE B CA 1
ATOM 4836 C C . ILE B 1 295 ? -12.148 -13.539 12.969 1 94.31 295 ILE B C 1
ATOM 4838 O O . ILE B 1 295 ? -11.055 -14.102 13.016 1 94.31 295 ILE B O 1
ATOM 4842 N N . GLU B 1 296 ? -13.258 -14.188 12.992 1 92.75 296 GLU B N 1
ATOM 4843 C CA . GLU B 1 296 ? -13.297 -15.641 13.117 1 92.75 296 GLU B CA 1
ATOM 4844 C C . GLU B 1 296 ? -12.594 -16.312 11.938 1 92.75 296 GLU B C 1
ATOM 4846 O O . GLU B 1 296 ? -11.789 -17.219 12.125 1 92.75 296 GLU B O 1
ATOM 4851 N N . VAL B 1 297 ? -12.922 -15.828 10.758 1 93.94 297 VAL B N 1
ATOM 4852 C CA . VAL B 1 297 ? -12.336 -16.406 9.562 1 93.94 297 VAL B CA 1
ATOM 4853 C C . VAL B 1 297 ? -10.828 -16.156 9.547 1 93.94 297 VAL B C 1
ATOM 4855 O O . VAL B 1 297 ? -10.047 -17.016 9.164 1 93.94 297 VAL B O 1
ATOM 4858 N N . LEU B 1 298 ? -10.414 -14.969 9.914 1 95 298 LEU B N 1
ATOM 4859 C CA . LEU B 1 298 ? -9 -14.625 9.938 1 95 298 LEU B CA 1
ATOM 4860 C C . LEU B 1 298 ? -8.234 -15.516 10.906 1 95 298 LEU B C 1
ATOM 4862 O O . LEU B 1 298 ? -7.156 -16.016 10.586 1 95 298 LEU B O 1
ATOM 4866 N N . LEU B 1 299 ? -8.797 -15.758 12.086 1 94.19 299 LEU B N 1
ATOM 4867 C CA . LEU B 1 299 ? -8.141 -16.578 13.094 1 94.19 299 LEU B CA 1
ATOM 4868 C C . LEU B 1 299 ? -8.039 -18.031 12.617 1 94.19 299 LEU B C 1
ATOM 4870 O O . LEU B 1 299 ? -7.02 -18.688 12.828 1 94.19 299 LEU B O 1
ATOM 4874 N N . ALA B 1 300 ? -9.062 -18.484 12.016 1 93.44 300 ALA B N 1
ATOM 4875 C CA . ALA B 1 300 ? -9.039 -19.844 11.461 1 93.44 300 ALA B CA 1
ATOM 4876 C C . ALA B 1 300 ? -7.988 -19.953 10.352 1 93.44 300 ALA B C 1
ATOM 4878 O O . ALA B 1 300 ? -7.266 -20.953 10.281 1 93.44 300 ALA B O 1
ATOM 4879 N N . HIS B 1 301 ? -7.984 -18.953 9.508 1 92.75 301 HIS B N 1
ATOM 4880 C CA . HIS B 1 301 ? -7.004 -18.922 8.43 1 92.75 301 HIS B CA 1
ATOM 4881 C C . HIS B 1 301 ? -5.582 -18.906 8.984 1 92.75 301 HIS B C 1
ATOM 4883 O O . HIS B 1 301 ? -4.703 -19.594 8.469 1 92.75 301 HIS B O 1
ATOM 4889 N N . ASP B 1 302 ? -5.355 -18.109 9.969 1 92.75 302 ASP B N 1
ATOM 4890 C CA . ASP B 1 302 ? -4.043 -18.031 10.602 1 92.75 302 ASP B CA 1
ATOM 4891 C C . ASP B 1 302 ? -3.596 -19.406 11.117 1 92.75 302 ASP B C 1
ATOM 4893 O O . ASP B 1 302 ? -2.43 -19.781 10.969 1 92.75 302 ASP B O 1
ATOM 4897 N N . THR B 1 303 ? -4.469 -20.141 11.734 1 93 303 THR B N 1
ATOM 4898 C CA . THR B 1 303 ? -4.168 -21.469 12.234 1 93 303 THR B CA 1
ATOM 4899 C C . THR B 1 303 ? -3.754 -22.406 11.094 1 93 303 THR B C 1
ATOM 4901 O O . THR B 1 303 ? -2.771 -23.141 11.203 1 93 303 THR B O 1
ATOM 4904 N N . THR B 1 304 ? -4.469 -22.328 10.031 1 93.44 304 THR B N 1
ATOM 4905 C CA . THR B 1 304 ? -4.18 -23.172 8.875 1 93.44 304 THR B CA 1
ATOM 4906 C C . THR B 1 304 ? -2.82 -22.812 8.281 1 93.44 304 THR B C 1
ATOM 4908 O O . THR B 1 304 ? -2.059 -23.703 7.895 1 93.44 304 THR B O 1
ATOM 4911 N N . VAL B 1 305 ? -2.578 -21.562 8.219 1 92.44 305 VAL B N 1
ATOM 4912 C CA . VAL B 1 305 ? -1.314 -21.094 7.664 1 92.44 305 VAL B CA 1
ATOM 4913 C C . VAL B 1 305 ? -0.156 -21.578 8.539 1 92.44 305 VAL B C 1
ATOM 4915 O O . VAL B 1 305 ? 0.875 -22.016 8.023 1 92.44 305 VAL B O 1
ATOM 4918 N N . ARG B 1 306 ? -0.314 -21.516 9.789 1 92.44 306 ARG B N 1
ATOM 4919 C CA . ARG B 1 306 ? 0.732 -21.953 10.711 1 92.44 306 ARG B CA 1
ATOM 4920 C C . ARG B 1 306 ? 0.977 -23.453 10.594 1 92.44 306 ARG B C 1
ATOM 4922 O O . ARG B 1 306 ? 2.115 -23.906 10.703 1 92.44 306 ARG B O 1
ATOM 4929 N N . GLN B 1 307 ? -0.064 -24.172 10.375 1 94.06 307 GLN B N 1
ATOM 4930 C CA . GLN B 1 307 ? 0.081 -25.609 10.18 1 94.06 307 GLN B CA 1
ATOM 4931 C C . GLN B 1 307 ? 0.887 -25.906 8.922 1 94.06 307 GLN B C 1
ATOM 4933 O O . GLN B 1 307 ? 1.755 -26.781 8.922 1 94.06 307 GLN B O 1
ATOM 4938 N N . ARG B 1 308 ? 0.604 -25.188 7.902 1 93.94 308 ARG B N 1
ATOM 4939 C CA . ARG B 1 308 ? 1.353 -25.375 6.664 1 93.94 308 ARG B CA 1
ATOM 4940 C C . ARG B 1 308 ? 2.811 -24.953 6.84 1 93.94 308 ARG B C 1
ATOM 4942 O O . ARG B 1 308 ? 3.711 -25.594 6.289 1 93.94 308 ARG B O 1
ATOM 4949 N N . GLN B 1 309 ? 2.955 -23.906 7.555 1 92.25 309 GLN B N 1
ATOM 4950 C CA . GLN B 1 309 ? 4.312 -23.453 7.848 1 92.25 309 GLN B CA 1
ATOM 4951 C C . GLN B 1 309 ? 5.102 -24.516 8.594 1 92.25 309 GLN B C 1
ATOM 4953 O O . GLN B 1 309 ? 6.238 -24.828 8.227 1 92.25 309 GLN B O 1
ATOM 4958 N N . ASP B 1 310 ? 4.492 -25.062 9.586 1 92.44 310 ASP B N 1
ATOM 4959 C CA . ASP B 1 310 ? 5.141 -26.094 10.375 1 92.44 310 ASP B CA 1
ATOM 4960 C C . ASP B 1 310 ? 5.477 -27.312 9.516 1 92.44 310 ASP B C 1
ATOM 4962 O O . ASP B 1 310 ? 6.551 -27.906 9.656 1 92.44 310 ASP B O 1
ATOM 4966 N N . ALA B 1 311 ? 4.578 -27.641 8.695 1 93.38 311 ALA B N 1
ATOM 4967 C CA . ALA B 1 311 ? 4.809 -28.766 7.793 1 93.38 311 ALA B CA 1
ATOM 4968 C C . ALA B 1 311 ? 5.965 -28.484 6.836 1 93.38 311 ALA B C 1
ATOM 4970 O O . ALA B 1 311 ? 6.762 -29.375 6.531 1 93.38 311 ALA B O 1
ATOM 4971 N N . TRP B 1 312 ? 6.027 -27.25 6.426 1 92.5 312 TRP B N 1
ATOM 4972 C CA . TRP B 1 312 ? 7.09 -26.844 5.512 1 92.5 312 TRP B CA 1
ATOM 4973 C C . TRP B 1 312 ? 8.445 -26.844 6.211 1 92.5 312 TRP B C 1
ATOM 4975 O O . TRP B 1 312 ? 9.445 -27.266 5.637 1 92.5 312 TRP B O 1
ATOM 4985 N N . LEU B 1 313 ? 8.469 -26.406 7.398 1 88.38 313 LEU B N 1
ATOM 4986 C CA . LEU B 1 313 ? 9.703 -26.312 8.172 1 88.38 313 LEU B CA 1
ATOM 4987 C C . LEU B 1 313 ? 10.219 -27.703 8.523 1 88.38 313 LEU B C 1
ATOM 4989 O O . LEU B 1 313 ? 11.422 -27.906 8.711 1 88.38 313 LEU B O 1
ATOM 4993 N N . ALA B 1 314 ? 9.336 -28.703 8.57 1 89.31 314 ALA B N 1
ATOM 4994 C CA . ALA B 1 314 ? 9.688 -30.062 8.969 1 89.31 314 ALA B CA 1
ATOM 4995 C C . ALA B 1 314 ? 10.297 -30.844 7.809 1 89.31 314 ALA B C 1
ATOM 4997 O O . ALA B 1 314 ? 10.883 -31.906 8 1 89.31 314 ALA B O 1
ATOM 4998 N N . ARG B 1 315 ? 10.234 -30.328 6.617 1 80.38 315 ARG B N 1
ATOM 4999 C CA . ARG B 1 315 ? 10.797 -31 5.449 1 80.38 315 ARG B CA 1
ATOM 5000 C C . ARG B 1 315 ? 12.289 -30.719 5.324 1 80.38 315 ARG B C 1
ATOM 5002 O O . ARG B 1 315 ? 12.766 -29.656 5.738 1 80.38 315 ARG B O 1
#

Solvent-accessible surface area (backbone atoms only — not comparable to full-atom values): 33301 Å² total; per-residue (Å²): 119,86,82,48,71,66,42,43,53,50,53,51,36,28,55,75,53,23,27,62,60,56,21,11,56,73,68,73,41,52,47,67,57,46,50,50,42,50,50,51,48,22,59,57,71,69,42,74,33,61,42,70,87,45,93,48,38,38,63,32,76,61,19,47,54,48,49,54,50,35,52,52,50,52,47,48,51,49,46,49,53,48,50,55,49,40,72,73,40,60,63,73,35,76,41,34,38,27,24,14,50,46,71,22,41,61,60,44,20,61,39,52,12,49,45,39,64,75,38,60,56,29,30,38,33,45,43,77,42,62,55,86,53,44,62,60,34,42,73,70,61,72,24,62,32,34,29,23,68,33,82,89,47,72,83,41,80,64,44,43,74,47,75,52,71,83,42,58,30,30,40,34,28,18,58,84,40,72,66,77,72,43,91,74,70,52,74,72,60,54,72,78,39,46,28,37,40,58,83,64,55,67,70,56,48,51,54,55,41,67,48,32,59,73,90,46,31,62,56,45,66,73,59,66,56,61,26,28,31,33,51,42,46,68,36,50,58,52,15,23,55,58,32,76,33,32,30,75,39,47,51,79,72,42,47,67,40,45,74,72,48,51,30,39,69,47,77,90,46,61,55,67,48,62,59,60,35,27,39,37,34,56,51,90,58,82,71,44,63,59,50,50,50,46,51,53,46,42,53,53,48,49,52,53,50,47,51,52,48,53,55,56,68,72,102,120,87,82,48,70,64,42,42,52,51,53,50,36,27,54,74,54,22,26,61,61,56,19,11,55,74,67,74,42,52,46,67,57,45,51,50,42,50,49,49,47,23,59,57,72,69,43,74,33,60,42,70,88,44,92,49,38,38,63,30,76,63,19,48,54,47,49,55,51,35,51,50,49,53,47,48,51,48,46,50,53,49,51,56,48,42,70,71,39,64,63,72,35,77,40,33,38,27,24,14,50,45,70,23,43,61,61,43,20,61,41,51,11,51,45,39,63,76,37,59,54,29,31,39,34,45,42,78,41,61,55,86,54,45,63,59,36,42,74,69,61,73,23,64,33,35,30,25,70,32,83,88,48,72,82,40,79,65,43,44,73,48,75,53,70,81,40,55,29,31,39,34,30,18,59,85,40,71,67,76,72,43,92,78,71,50,74,71,59,54,71,78,38,46,27,38,39,59,82,62,56,68,71,56,47,51,55,55,40,65,48,32,59,74,90,45,30,62,57,46,66,73,60,65,57,62,28,29,33,33,49,39,44,67,36,51,58,52,16,24,57,57,32,74,34,31,31,74,39,47,52,79,71,41,47,66,40,44,74,72,48,53,29,38,68,47,74,89,44,61,53,68,47,63,56,58,36,27,37,36,33,56,51,91,57,83,74,44,62,61,50,50,50,48,51,52,48,42,54,53,48,49,54,52,51,48,50,52,47,52,57,57,69,72,101

Foldseek 3Di:
DPDDLVLLQLLLLLAVQQDLCRSCVVVVHDSVVSVVSPVVVCVVVVHQQWDPVDPGIDGDPVVVVSNVVSLVVVVVVVLVVLVVVLVVDQQAEEAEEEEEQAVRVLLQVVLVVVLCVVHVNYHYHYHYDHPVCVVVCLSSVVHFKYWWFCVVPVPPPQKDWDWFDWFFKFKKAFFPAPQVPDPDDEPLVLLVAAEEEEDDDPVVVLVQLVLADPVCSVVCVVRVDHPYHDRHLVVVLVVRLPDNYMYIGTCSSCVVVVVVRRMDTPLVYGRRDITTIIMMHGPPRDDRPSRVSSRVSSRVSSVVSVVVVVVVSVD/DPDDLVLLQLLLLLAVQQDLCRSCVVVVHDSVVSVVSPVVVCVVVVHQQWDPVDPGIDGDPVVVVSNVVSLVVVVVVVLVVLVVVLVVDPQAEEAEEEEEQAPRVLLQVVLVVVLCVVHVNYHYHYHYDHPVCVVVCQSSVVHFKYKWFCVVPVPPPQKDWDWFDWFFKFKKAFFPAPQVPDPDDEPLVLLVAAEEEEDDDPVVVLVQLVLFDPVCSVVCVVRVDHPYHDRHLVVVLVVRLPDNYMYIGTCSSCVVVVVVRRMDTPLVYGRRDITTIIMMHGPPRDDRPSRVSSRVSSRVSSVVSVVVVVVVSVD